Protein AF-A0A813MDG7-F1 (afdb_monomer_lite)

Radius of gyration: 60.5 Å; chains: 1; bounding box: 167×74×156 Å

InterPro domains:
  IPR000237 GRIP domain [PF01465] (583-625)
  IPR000237 GRIP domain [PS50913] (578-628)
  IPR000237 GRIP domain [SM00755] (581-628)
  IPR051952 Golgi-associated and autophagy-related protein [PTHR23157] (506-629)

Foldseek 3Di:
DVVVVVVVVVVVVVVVVVVVVVVVVVVVVVVVVVVVVVVVVVVVPPDDDDDDDDDDDDDDDDDDDDDDDPCCDVVVVVVVVVVVVVVVVVVVVVVVVVVVVVVVVVVVVVVVVVVVVVVVVVVVVVVVVVVVVVVVVVVVVVVVVVVVVVVVVVVVVVVVVVVVVVVVVVVVVVPDDDPVPVVVVVVVVVVVVVVVVVVVVVVVVVVVVVVVVVVVVVVVVVVVVVVVVVVVVVVVVVVVVVVVVVVVVVVVVVVVVVVVVVVVVVVVVVVVVVVCCVVCVVCVVPPPPDPDDDPDDDPPPPDPDPPPDDDDEYDYDDEDEEDYYDDDDEDYDEDDPCVPVCVVVVVVCVVVVVVVVVVVVVVVVVVVVVVVVVVVVVVVVVVVVVVVVVVVVVVVVVVVVVVVVVVVVVVVVVVVVVVVVVVVVVVVVVVVVVVVVVVVVVVVVVVVVVVVVVVVVVVVVVVVVVVVVVVVVVVVVVVVVVVVVVVVVVVVVDDDDDDDDDDDDDDDDPVVVVVVVVVVVVVVVVVVVVVVVVVVVVVVVVVVVVVVVVVVVVVVVVVVVVVVVVVVLVVVLVVVLVPDPPVLVVVLVVLVVCLVPDDDLVSNVVSVVVNCVSSVPDPVVVVVVVVVSVVVVVVVD

Organism: NCBI:txid104777

Structure (mmCIF, N/CA/C/O backbone):
data_AF-A0A813MDG7-F1
#
_entry.id   AF-A0A813MDG7-F1
#
loop_
_atom_site.group_PDB
_atom_site.id
_atom_site.type_symbol
_atom_site.label_atom_id
_atom_site.label_alt_id
_atom_site.label_comp_id
_atom_site.label_asym_id
_atom_site.label_entity_id
_atom_site.label_seq_id
_atom_site.pdbx_PDB_ins_code
_atom_site.Cartn_x
_atom_site.Cartn_y
_atom_site.Cartn_z
_atom_site.occupancy
_atom_site.B_iso_or_equiv
_atom_site.auth_seq_id
_atom_site.auth_comp_id
_atom_site.auth_asym_id
_atom_site.auth_atom_id
_atom_site.pdbx_PDB_model_num
ATOM 1 N N . MET A 1 1 ? 10.645 -25.918 -12.087 1.00 56.16 1 MET A N 1
ATOM 2 C CA . MET A 1 1 ? 9.953 -26.017 -13.392 1.00 56.16 1 MET A CA 1
ATOM 3 C C . MET A 1 1 ? 9.700 -24.588 -13.868 1.00 56.16 1 MET A C 1
ATOM 5 O O . MET A 1 1 ? 10.578 -23.797 -13.556 1.00 56.16 1 MET A O 1
ATOM 9 N N . LEU A 1 2 ? 8.608 -24.223 -14.553 1.00 61.00 2 LEU A N 1
ATOM 10 C CA . LEU A 1 2 ? 8.325 -22.909 -15.190 1.00 61.00 2 LEU A CA 1
ATOM 11 C C . LEU A 1 2 ? 9.489 -21.892 -15.322 1.00 61.00 2 LEU A C 1
ATOM 13 O O . LEU A 1 2 ? 10.025 -21.747 -16.413 1.00 61.00 2 LEU A O 1
ATOM 17 N N . GLN A 1 3 ? 9.929 -21.210 -14.254 1.00 65.75 3 GLN A N 1
ATOM 18 C CA . GLN A 1 3 ? 11.084 -20.287 -14.302 1.00 65.75 3 GLN A CA 1
ATOM 19 C C . GLN A 1 3 ? 12.400 -20.929 -14.795 1.00 65.75 3 GLN A C 1
ATOM 21 O O . GLN A 1 3 ? 13.185 -20.278 -15.480 1.00 65.75 3 GLN A O 1
ATOM 26 N N . GLN A 1 4 ? 12.654 -22.200 -14.473 1.00 71.19 4 GLN A N 1
ATOM 27 C CA . GLN A 1 4 ? 13.815 -22.957 -14.959 1.00 71.19 4 GLN A CA 1
ATOM 28 C C . GLN A 1 4 ? 13.663 -23.326 -16.440 1.00 71.19 4 GLN A C 1
ATOM 30 O O . GLN A 1 4 ? 14.638 -23.254 -17.181 1.00 71.19 4 GLN A O 1
ATOM 35 N N . ASP A 1 5 ? 12.447 -23.655 -16.882 1.00 80.69 5 ASP A N 1
ATOM 36 C CA . ASP A 1 5 ? 12.140 -23.983 -18.281 1.00 80.69 5 ASP A CA 1
ATOM 37 C C . ASP A 1 5 ? 12.231 -22.729 -19.173 1.00 80.69 5 ASP A C 1
ATOM 39 O O . ASP A 1 5 ? 12.686 -22.783 -20.319 1.00 80.69 5 ASP A O 1
ATOM 43 N N . GLU A 1 6 ? 11.878 -21.565 -18.621 1.00 86.44 6 GLU A N 1
ATOM 44 C CA . GLU A 1 6 ? 12.067 -20.266 -19.263 1.00 86.44 6 GLU A CA 1
ATOM 45 C C . GLU A 1 6 ? 13.553 -19.868 -19.330 1.00 86.44 6 GLU A C 1
ATOM 47 O O . GLU A 1 6 ? 14.024 -19.398 -20.368 1.00 86.44 6 GLU A O 1
ATOM 52 N N . GLN A 1 7 ? 14.329 -20.100 -18.264 1.00 80.00 7 GLN A N 1
ATOM 53 C CA . GLN A 1 7 ? 15.786 -19.915 -18.285 1.00 80.00 7 GLN A CA 1
ATOM 54 C C . GLN A 1 7 ? 16.467 -20.856 -19.292 1.00 80.00 7 GLN A C 1
ATOM 56 O O . GLN A 1 7 ? 17.334 -20.404 -20.041 1.00 80.00 7 GLN A O 1
ATOM 61 N N . LEU A 1 8 ? 16.038 -22.120 -19.377 1.00 87.06 8 LEU A N 1
ATOM 62 C CA . LEU A 1 8 ? 16.502 -23.085 -20.378 1.00 87.06 8 LEU A CA 1
ATOM 63 C C . LEU A 1 8 ? 16.211 -22.606 -21.802 1.00 87.06 8 LEU A C 1
ATOM 65 O O . LEU A 1 8 ? 17.136 -22.556 -22.606 1.00 87.06 8 LEU A O 1
ATOM 69 N N . ASN A 1 9 ? 14.988 -22.157 -22.102 1.00 87.75 9 ASN A N 1
ATOM 70 C CA . ASN A 1 9 ? 14.655 -21.578 -23.411 1.00 87.75 9 ASN A CA 1
ATOM 71 C C . ASN A 1 9 ? 15.500 -20.334 -23.736 1.00 87.75 9 ASN A C 1
ATOM 73 O O . ASN A 1 9 ? 16.034 -20.206 -24.840 1.00 87.75 9 ASN A O 1
ATOM 77 N N . ARG A 1 10 ? 15.679 -19.422 -22.770 1.00 84.81 10 ARG A N 1
ATOM 78 C CA . ARG A 1 10 ? 16.523 -18.222 -22.930 1.00 84.81 10 ARG A CA 1
ATOM 79 C C . ARG A 1 10 ? 17.994 -18.583 -23.195 1.00 84.81 10 ARG A C 1
ATOM 81 O O . ARG A 1 10 ? 18.649 -17.899 -23.980 1.00 84.81 10 ARG A O 1
ATOM 88 N N . LEU A 1 11 ? 18.518 -19.646 -22.578 1.00 90.94 11 LEU A N 1
ATOM 89 C CA . LEU A 1 11 ? 19.872 -20.158 -22.827 1.00 90.94 11 LEU A CA 1
ATOM 90 C C . LEU A 1 11 ? 19.975 -20.892 -24.172 1.00 90.94 11 LEU A C 1
ATOM 92 O O . LEU A 1 11 ? 20.921 -20.649 -24.916 1.00 90.94 11 LEU A O 1
ATOM 96 N N . GLN A 1 12 ? 18.993 -21.723 -24.521 1.00 89.44 12 GLN A N 1
ATOM 97 C CA . GLN A 1 12 ? 18.925 -22.461 -25.784 1.00 89.44 12 GLN A CA 1
ATOM 98 C C . GLN A 1 12 ? 18.863 -21.519 -26.994 1.00 89.44 12 GLN A C 1
ATOM 100 O O . GLN A 1 12 ? 19.581 -21.734 -27.970 1.00 89.44 12 GLN A O 1
ATOM 105 N N . ASN A 1 13 ? 18.078 -20.439 -26.910 1.00 88.88 13 ASN A N 1
ATOM 106 C CA . ASN A 1 13 ? 18.028 -19.407 -27.946 1.00 88.88 13 ASN A CA 1
ATOM 107 C C . ASN A 1 13 ? 19.378 -18.687 -28.084 1.00 88.88 13 ASN A C 1
ATOM 109 O O . ASN A 1 13 ? 19.933 -18.662 -29.178 1.00 88.88 13 ASN A O 1
ATOM 113 N N . LYS A 1 14 ? 19.998 -18.246 -26.978 1.00 89.88 14 LYS A N 1
ATOM 114 C CA . LYS A 1 14 ? 21.364 -17.684 -27.015 1.00 89.88 14 LYS A CA 1
ATOM 115 C C . LYS A 1 14 ? 22.383 -18.649 -27.635 1.00 89.88 14 LYS A C 1
ATOM 117 O O . LYS A 1 14 ? 23.237 -18.220 -28.406 1.00 89.88 14 LYS A O 1
ATOM 122 N N . PHE A 1 15 ? 22.299 -19.946 -27.335 1.00 88.12 15 PHE A N 1
ATOM 123 C CA . PHE A 1 15 ? 23.204 -20.953 -27.897 1.00 88.12 15 PHE A CA 1
ATOM 124 C C . PHE A 1 15 ? 22.970 -21.167 -29.400 1.00 88.12 15 PHE A C 1
ATOM 126 O O . PHE A 1 15 ? 23.928 -21.301 -30.164 1.00 88.12 15 PHE A O 1
ATOM 133 N N . ARG A 1 16 ? 21.706 -21.144 -29.846 1.00 91.12 16 ARG A N 1
ATOM 134 C CA . ARG A 1 16 ? 21.314 -21.153 -31.264 1.00 91.12 16 ARG A CA 1
ATOM 135 C C . ARG A 1 16 ? 21.863 -19.930 -32.000 1.00 91.12 16 ARG A C 1
ATOM 137 O O . ARG A 1 16 ? 22.450 -20.103 -33.066 1.00 91.12 16 ARG A O 1
ATOM 144 N N . ASP A 1 17 ? 21.742 -18.740 -31.419 1.00 89.44 17 ASP A N 1
ATOM 145 C CA . ASP A 1 17 ? 22.212 -17.484 -32.015 1.00 89.44 17 ASP A CA 1
ATOM 146 C C . ASP A 1 17 ? 23.744 -17.450 -32.120 1.00 89.44 17 ASP A C 1
ATOM 148 O O . ASP A 1 17 ? 24.284 -17.170 -33.191 1.00 89.44 17 ASP A O 1
ATOM 152 N N . VAL A 1 18 ? 24.460 -17.852 -31.061 1.00 91.50 18 VAL A N 1
ATOM 153 C CA . VAL A 1 18 ? 25.928 -18.018 -31.077 1.00 91.50 18 VAL A CA 1
ATOM 154 C C . VAL A 1 18 ? 26.361 -19.062 -32.113 1.00 91.50 18 VAL A C 1
ATOM 156 O O . VAL A 1 18 ? 27.313 -18.834 -32.858 1.00 91.50 18 VAL A O 1
ATOM 159 N N . THR A 1 19 ? 25.639 -20.180 -32.232 1.00 92.38 19 THR A N 1
ATOM 160 C CA . THR A 1 19 ? 25.910 -21.206 -33.257 1.00 92.38 19 THR A CA 1
ATOM 161 C C . THR A 1 19 ? 25.669 -20.672 -34.673 1.00 92.38 19 THR A C 1
ATOM 163 O O . THR A 1 19 ? 26.389 -21.040 -35.604 1.00 92.38 19 THR A O 1
ATOM 166 N N . HIS A 1 20 ? 24.677 -19.797 -34.860 1.00 87.31 20 HIS A N 1
ATOM 167 C CA . HIS A 1 20 ? 24.400 -19.161 -36.145 1.00 87.31 20 HIS A CA 1
ATOM 168 C C . HIS A 1 20 ? 25.493 -18.144 -36.504 1.00 87.31 20 HIS A C 1
ATOM 170 O O . HIS A 1 20 ? 26.053 -18.221 -37.595 1.00 87.31 20 HIS A O 1
ATOM 176 N N . ALA A 1 21 ? 25.889 -17.285 -35.559 1.00 89.00 21 ALA A N 1
ATOM 177 C CA . ALA A 1 21 ? 27.006 -16.354 -35.718 1.00 89.00 21 ALA A CA 1
ATOM 178 C C . ALA A 1 21 ? 28.326 -17.079 -36.040 1.00 89.00 21 ALA A C 1
ATOM 180 O O . ALA A 1 21 ? 29.038 -16.678 -36.958 1.00 89.00 21 ALA A O 1
ATOM 181 N N . TYR A 1 22 ? 28.621 -18.194 -35.361 1.00 91.31 22 TYR A N 1
ATOM 182 C CA . TYR A 1 22 ? 29.812 -19.004 -35.635 1.00 91.31 22 TYR A CA 1
ATOM 183 C C . TYR A 1 22 ? 29.782 -19.645 -37.034 1.00 91.31 22 TYR A C 1
ATOM 185 O O . TYR A 1 22 ? 30.805 -19.694 -37.714 1.00 91.31 22 TYR A O 1
ATOM 193 N N . LYS A 1 23 ? 28.609 -20.091 -37.512 1.00 88.00 23 LYS A N 1
ATOM 194 C CA . LYS A 1 23 ? 28.440 -20.576 -38.895 1.00 88.00 23 LYS A CA 1
ATOM 195 C C . LYS A 1 23 ? 28.629 -19.461 -39.926 1.00 88.00 23 LYS A C 1
ATOM 197 O O . LYS A 1 23 ? 29.292 -19.700 -40.934 1.00 88.00 23 LYS A O 1
ATOM 202 N N . SER A 1 24 ? 28.107 -18.261 -39.673 1.00 80.12 24 SER A N 1
ATOM 203 C CA . SER A 1 24 ? 28.325 -17.095 -40.539 1.00 80.12 24 SER A CA 1
ATOM 204 C C . SER A 1 24 ? 29.804 -16.715 -40.607 1.00 80.12 24 SER A C 1
ATOM 206 O O . SER A 1 24 ? 30.347 -16.634 -41.705 1.00 80.12 24 SER A O 1
ATOM 208 N N . LEU A 1 25 ? 30.485 -16.611 -39.461 1.00 88.50 25 LEU A N 1
ATOM 209 C CA . LEU A 1 25 ? 31.919 -16.313 -39.380 1.00 88.50 25 LEU A CA 1
ATOM 210 C C . LEU A 1 25 ? 32.784 -17.394 -40.056 1.00 88.50 25 LEU A C 1
ATOM 212 O O . LEU A 1 25 ? 33.780 -17.086 -40.705 1.00 88.50 25 LEU A O 1
ATOM 216 N N . LEU A 1 26 ? 32.399 -18.672 -39.959 1.00 88.44 26 LEU A N 1
ATOM 217 C CA . LEU A 1 26 ? 33.082 -19.765 -40.659 1.00 88.44 26 LEU A CA 1
ATOM 218 C C . LEU A 1 26 ? 32.889 -19.694 -42.183 1.00 88.44 26 LEU A C 1
ATOM 220 O O . LEU A 1 26 ? 33.804 -20.035 -42.933 1.00 88.44 26 LEU A O 1
ATOM 224 N N . ASN A 1 27 ? 31.720 -19.255 -42.652 1.00 83.38 27 ASN A N 1
ATOM 225 C CA . ASN A 1 27 ? 31.464 -19.041 -44.076 1.00 83.38 27 ASN A CA 1
ATOM 226 C C . ASN A 1 27 ? 32.198 -17.795 -44.596 1.00 83.38 27 ASN A C 1
ATOM 228 O O . ASN A 1 27 ? 32.790 -17.855 -45.668 1.00 83.38 27 ASN A O 1
ATOM 232 N N . GLU A 1 28 ? 32.251 -16.716 -43.816 1.00 87.50 28 GLU A N 1
ATOM 233 C CA . GLU A 1 28 ? 33.063 -15.529 -44.102 1.00 87.50 28 GLU A CA 1
ATOM 234 C C . GLU A 1 28 ? 34.556 -15.883 -44.186 1.00 87.50 28 GLU A C 1
ATOM 236 O O . GLU A 1 28 ? 35.204 -15.568 -45.182 1.00 87.50 28 GLU A O 1
ATOM 241 N N . LYS A 1 29 ? 35.085 -16.650 -43.220 1.00 90.75 29 LYS A N 1
ATOM 242 C CA . LYS A 1 29 ? 36.464 -17.169 -43.249 1.00 90.75 29 LYS A CA 1
ATOM 243 C C . LYS A 1 29 ? 36.754 -17.984 -44.512 1.00 90.75 29 LYS A C 1
ATOM 245 O O . LYS A 1 29 ? 37.800 -17.788 -45.120 1.00 90.75 29 LYS A O 1
ATOM 250 N N . LYS A 1 30 ? 35.835 -18.857 -44.945 1.00 83.25 30 LYS A N 1
ATOM 251 C CA . LYS A 1 30 ? 35.973 -19.609 -46.209 1.00 83.25 30 LYS A CA 1
ATOM 252 C C . LYS A 1 30 ? 35.975 -18.692 -47.433 1.00 83.25 30 LYS A C 1
ATOM 254 O O . LYS A 1 30 ? 36.788 -18.892 -48.329 1.00 83.25 30 LYS A O 1
ATOM 259 N N . SER A 1 31 ? 35.109 -17.679 -47.468 1.00 78.00 31 SER A N 1
ATOM 260 C CA . SER A 1 31 ? 35.086 -16.680 -48.543 1.00 78.00 31 SER A CA 1
ATOM 261 C C . SER A 1 31 ? 36.395 -15.887 -48.601 1.00 78.00 31 SER A C 1
ATOM 263 O O . SER A 1 31 ? 36.959 -15.713 -49.678 1.00 78.00 31 SER A O 1
ATOM 265 N N . LEU A 1 32 ? 36.932 -15.482 -47.446 1.00 79.56 32 LEU A N 1
ATOM 266 C CA . LEU A 1 32 ? 38.234 -14.821 -47.338 1.00 79.56 32 LEU A CA 1
ATOM 267 C C . LEU A 1 32 ? 39.391 -15.747 -47.748 1.00 79.56 32 LEU A C 1
ATOM 269 O O . LEU A 1 32 ? 40.281 -15.305 -48.464 1.00 79.56 32 LEU A O 1
ATOM 273 N N . GLU A 1 33 ? 39.368 -17.034 -47.391 1.00 82.31 33 GLU A N 1
ATOM 274 C CA . GLU A 1 33 ? 40.357 -18.020 -47.861 1.00 82.31 33 GLU A CA 1
ATOM 275 C C . GLU A 1 33 ? 40.319 -18.225 -49.385 1.00 82.31 33 GLU A C 1
ATOM 277 O O . GLU A 1 33 ? 41.369 -18.410 -50.001 1.00 82.31 33 GLU A O 1
ATOM 282 N N . ILE A 1 34 ? 39.137 -18.171 -50.008 1.00 78.19 34 ILE A N 1
ATOM 283 C CA . ILE A 1 34 ? 38.987 -18.210 -51.472 1.00 78.19 34 ILE A CA 1
ATOM 284 C C . ILE A 1 34 ? 39.552 -16.926 -52.100 1.00 78.19 34 ILE A C 1
ATOM 286 O O . ILE A 1 34 ? 40.309 -17.004 -53.069 1.00 78.19 34 ILE A O 1
ATOM 290 N N . ILE A 1 35 ? 39.256 -15.757 -51.520 1.00 76.81 35 ILE A N 1
ATOM 291 C CA . ILE A 1 35 ? 39.797 -14.466 -51.969 1.00 76.81 35 ILE A CA 1
ATOM 292 C C . ILE A 1 35 ? 41.329 -14.457 -51.869 1.00 76.81 35 ILE A C 1
ATOM 294 O O . ILE A 1 35 ? 41.984 -14.139 -52.860 1.00 76.81 35 ILE A O 1
ATOM 298 N N . VAL A 1 36 ? 41.907 -14.871 -50.736 1.00 79.19 36 VAL A N 1
ATOM 299 C CA . VAL A 1 36 ? 43.366 -14.962 -50.541 1.00 79.19 36 VAL A CA 1
ATOM 300 C C . VAL A 1 36 ? 43.996 -15.914 -51.558 1.00 79.19 36 VAL A C 1
ATOM 302 O O . VAL A 1 36 ? 44.917 -15.505 -52.258 1.00 79.19 36 VAL A O 1
ATOM 305 N N . LYS A 1 37 ? 43.445 -17.119 -51.760 1.00 78.06 37 LYS A N 1
ATOM 306 C CA . LYS A 1 37 ? 43.935 -18.043 -52.802 1.00 78.06 37 LYS A CA 1
ATOM 307 C C . LYS A 1 37 ? 43.896 -17.424 -54.203 1.00 78.06 37 LYS A C 1
ATOM 309 O O . LYS A 1 37 ? 44.848 -17.594 -54.957 1.00 78.06 37 LYS A O 1
ATOM 314 N N . SER A 1 38 ? 42.850 -16.659 -54.531 1.00 71.31 38 SER A N 1
ATOM 315 C CA . SER A 1 38 ? 42.740 -15.948 -55.818 1.00 71.31 38 SER A CA 1
ATOM 316 C C . SER A 1 38 ? 43.715 -14.766 -55.977 1.00 71.31 38 SER A C 1
ATOM 318 O O . SER A 1 38 ? 43.957 -14.307 -57.098 1.00 71.31 38 SER A O 1
ATOM 320 N N . LEU A 1 39 ? 44.264 -14.259 -54.867 1.00 68.81 39 LEU A N 1
ATOM 321 C CA . LEU A 1 39 ? 45.291 -13.216 -54.829 1.00 68.81 39 LEU A CA 1
ATOM 322 C C . LEU A 1 39 ? 46.703 -13.818 -54.868 1.00 68.81 39 LEU A C 1
ATOM 324 O O . LEU A 1 39 ? 47.554 -13.289 -55.578 1.00 68.81 39 LEU A O 1
ATOM 328 N N . ASP A 1 40 ? 46.938 -14.961 -54.221 1.00 65.06 40 ASP A N 1
ATOM 329 C CA . ASP A 1 40 ? 48.204 -15.699 -54.326 1.00 65.06 40 ASP A CA 1
ATOM 330 C C . ASP A 1 40 ? 48.433 -16.260 -55.741 1.00 65.06 40 ASP A C 1
ATOM 332 O O . ASP A 1 40 ? 49.553 -16.238 -56.251 1.00 65.06 40 ASP A O 1
ATOM 336 N N . THR A 1 41 ? 47.372 -16.638 -56.465 1.00 55.94 41 THR A N 1
ATOM 337 C CA . THR A 1 41 ? 47.474 -16.934 -57.909 1.00 55.94 41 THR A CA 1
ATOM 338 C C . THR A 1 41 ? 47.784 -15.703 -58.776 1.00 55.94 41 THR A C 1
ATOM 340 O O . THR A 1 41 ? 48.139 -15.860 -59.941 1.00 55.94 41 THR A O 1
ATOM 343 N N . LYS A 1 42 ? 47.674 -14.477 -58.239 1.00 54.25 42 LYS A N 1
ATOM 344 C CA . LYS A 1 42 ? 48.016 -13.215 -58.931 1.00 54.25 42 LYS A CA 1
ATOM 345 C C . LYS A 1 42 ? 49.372 -12.632 -58.510 1.00 54.25 42 LYS A C 1
ATOM 347 O O . LYS A 1 42 ? 49.916 -11.790 -59.224 1.00 54.25 42 LYS A O 1
ATOM 352 N N . SER A 1 43 ? 49.939 -13.055 -57.379 1.00 43.00 43 SER A N 1
ATOM 353 C CA . SER A 1 43 ? 51.211 -12.522 -56.870 1.00 43.00 43 SER A CA 1
ATOM 354 C C . SER A 1 43 ? 52.443 -13.100 -57.584 1.00 43.00 43 SER A C 1
ATOM 356 O O . SER A 1 43 ? 53.458 -12.414 -57.699 1.00 43.00 43 SER A O 1
ATOM 358 N N . ASN A 1 44 ? 52.344 -14.314 -58.139 1.00 44.28 44 ASN A N 1
ATOM 359 C CA . ASN A 1 44 ? 53.460 -15.018 -58.791 1.00 44.28 44 ASN A CA 1
ATOM 360 C C . ASN A 1 44 ? 53.673 -14.701 -60.288 1.00 44.28 44 ASN A C 1
ATOM 362 O O . ASN A 1 44 ? 54.623 -15.207 -60.879 1.00 44.28 44 ASN A O 1
ATOM 366 N N . THR A 1 45 ? 52.840 -13.865 -60.918 1.00 45.97 45 THR A N 1
ATOM 367 C CA . THR A 1 45 ? 52.892 -13.588 -62.374 1.00 45.97 45 THR A CA 1
ATOM 368 C C . THR A 1 45 ? 53.306 -12.156 -62.744 1.00 45.97 45 THR A C 1
ATOM 370 O O . THR A 1 45 ? 53.242 -11.781 -63.911 1.00 45.97 45 THR A O 1
ATOM 373 N N . SER A 1 46 ? 53.759 -11.341 -61.782 1.00 40.97 46 SER A N 1
ATOM 374 C CA . SER A 1 46 ? 53.945 -9.885 -61.959 1.00 40.97 46 SER A CA 1
ATOM 375 C C . SER A 1 46 ? 55.347 -9.334 -61.617 1.00 40.97 46 SER A C 1
ATOM 377 O O . SER A 1 46 ? 55.478 -8.176 -61.220 1.00 40.97 46 SER A O 1
ATOM 379 N N . LYS A 1 47 ? 56.426 -10.119 -61.798 1.00 38.72 47 LYS A N 1
ATOM 380 C CA . LYS A 1 47 ? 57.818 -9.642 -61.604 1.00 38.72 47 LYS A CA 1
ATOM 381 C C . LYS A 1 47 ? 58.855 -10.213 -62.590 1.00 38.72 47 LYS A C 1
ATOM 383 O O . LYS A 1 47 ? 59.631 -11.078 -62.194 1.00 38.72 47 LYS A O 1
ATOM 388 N N . LEU A 1 48 ? 58.980 -9.651 -63.805 1.00 35.88 48 LEU A N 1
ATOM 389 C CA . LEU A 1 48 ? 60.300 -9.582 -64.473 1.00 35.88 48 LEU A CA 1
ATOM 390 C C . LEU A 1 48 ? 60.455 -8.512 -65.583 1.00 35.88 48 LEU A C 1
ATOM 392 O O . LEU A 1 48 ? 60.342 -8.795 -66.771 1.00 35.88 48 LEU A O 1
ATOM 396 N N . SER A 1 49 ? 60.876 -7.307 -65.197 1.00 31.25 49 SER A N 1
ATOM 397 C CA . SER A 1 49 ? 61.752 -6.430 -66.000 1.00 31.25 49 SER A CA 1
ATOM 398 C C . SER A 1 49 ? 62.403 -5.410 -65.050 1.00 31.25 49 SER A C 1
ATOM 400 O O . SER A 1 49 ? 61.706 -4.907 -64.176 1.00 31.25 49 SER A O 1
ATOM 402 N N . SER A 1 50 ? 63.692 -5.064 -65.118 1.00 32.06 50 SER A N 1
ATOM 403 C CA . SER A 1 50 ? 64.730 -5.388 -66.111 1.00 32.06 50 SER A CA 1
ATOM 404 C C . SER A 1 50 ? 66.144 -5.361 -65.496 1.00 32.06 50 SER A C 1
ATOM 406 O O . SER A 1 50 ? 66.356 -4.571 -64.589 1.00 32.06 50 SER A O 1
ATOM 408 N N . LYS A 1 51 ? 67.086 -6.138 -66.074 1.00 36.31 51 LYS A N 1
ATOM 409 C CA . LYS A 1 51 ? 68.552 -5.890 -66.236 1.00 36.31 51 LYS A CA 1
ATOM 410 C C . LYS A 1 51 ? 69.365 -5.279 -65.063 1.00 36.31 51 LYS A C 1
ATOM 412 O O . LYS A 1 51 ? 69.062 -4.187 -64.617 1.00 36.31 51 LYS A O 1
ATOM 417 N N . THR A 1 52 ? 70.530 -5.788 -64.633 1.00 32.50 52 THR A N 1
ATOM 418 C CA . THR A 1 52 ? 71.373 -6.994 -64.908 1.00 32.50 52 THR A CA 1
ATOM 419 C C . THR A 1 52 ? 72.521 -6.977 -63.861 1.00 32.50 52 THR A C 1
ATOM 421 O O . THR A 1 52 ? 72.738 -5.930 -63.265 1.00 32.50 52 THR A O 1
ATOM 424 N N . SER A 1 53 ? 73.351 -7.990 -63.574 1.00 33.22 53 SER A N 1
ATOM 425 C CA . SER A 1 53 ? 73.558 -9.382 -64.047 1.00 33.22 53 SER A CA 1
ATOM 426 C C . SER A 1 53 ? 74.033 -10.224 -62.816 1.00 33.22 53 SER A C 1
ATOM 428 O O . SER A 1 53 ? 73.516 -9.951 -61.740 1.00 33.22 53 SER A O 1
ATOM 430 N N . GLY A 1 54 ? 74.937 -11.222 -62.794 1.00 29.08 54 GLY A N 1
ATOM 431 C CA . GLY A 1 54 ? 75.801 -11.880 -63.793 1.00 29.08 54 GLY A CA 1
ATOM 432 C C . GLY A 1 54 ? 76.947 -12.677 -63.132 1.00 29.08 54 GLY A C 1
ATOM 433 O O . GLY A 1 54 ? 77.362 -12.319 -62.039 1.00 29.08 54 GLY A O 1
ATOM 434 N N . LEU A 1 55 ? 77.474 -13.699 -63.833 1.00 32.44 55 LEU A N 1
ATOM 435 C CA . LEU A 1 55 ? 78.538 -14.652 -63.418 1.00 32.44 55 LEU A CA 1
ATOM 436 C C . LEU A 1 55 ? 78.214 -15.532 -62.173 1.00 32.44 55 LEU A C 1
ATOM 438 O O . LEU A 1 55 ? 77.713 -15.042 -61.174 1.00 32.44 55 LEU A O 1
ATOM 442 N N . THR A 1 56 ? 78.481 -16.850 -62.123 1.00 31.73 56 THR A N 1
ATOM 443 C CA . THR A 1 56 ? 78.931 -17.823 -63.152 1.00 31.73 56 THR A CA 1
ATOM 444 C C . THR A 1 56 ? 78.626 -19.273 -62.725 1.00 31.73 56 THR A C 1
ATOM 446 O O . THR A 1 56 ? 78.858 -19.621 -61.571 1.00 31.73 56 THR A O 1
ATOM 449 N N . SER A 1 57 ? 78.311 -20.151 -63.696 1.00 34.22 57 SER A N 1
ATOM 450 C CA . SER A 1 57 ? 78.250 -21.635 -63.587 1.00 34.22 57 SER A CA 1
ATOM 451 C C . SER A 1 57 ? 77.113 -22.223 -62.707 1.00 34.22 57 SER A C 1
ATOM 453 O O . SER A 1 57 ? 76.588 -21.530 -61.849 1.00 34.22 57 SER A O 1
ATOM 455 N N . ARG A 1 58 ? 76.639 -23.473 -62.888 1.00 31.83 58 ARG A N 1
ATOM 456 C CA . ARG A 1 58 ? 77.087 -24.596 -63.747 1.00 31.83 58 ARG A CA 1
ATOM 457 C C . ARG A 1 58 ? 75.885 -25.449 -64.241 1.00 31.83 58 ARG A C 1
ATOM 459 O O . ARG A 1 58 ? 74.881 -25.545 -63.552 1.00 31.83 58 ARG A O 1
ATOM 466 N N . SER A 1 59 ? 76.036 -26.053 -65.426 1.00 37.84 59 SER A N 1
ATOM 467 C CA . SER A 1 59 ? 75.188 -27.047 -66.147 1.00 37.84 59 SER A CA 1
ATOM 468 C C . SER A 1 59 ? 74.451 -28.111 -65.287 1.00 37.84 59 SER A C 1
ATOM 470 O O . SER A 1 59 ? 74.975 -28.462 -64.235 1.00 37.84 59 SER A O 1
ATOM 472 N N . VAL A 1 60 ? 73.331 -28.746 -65.706 1.00 34.72 60 VAL A N 1
ATOM 473 C CA . VAL A 1 60 ? 73.207 -29.700 -66.854 1.00 34.72 60 VAL A CA 1
ATOM 474 C C . VAL A 1 60 ? 71.735 -29.963 -67.327 1.00 34.72 60 VAL A C 1
ATOM 476 O O . VAL A 1 60 ? 70.885 -30.274 -66.508 1.00 34.72 60 VAL A O 1
ATOM 479 N N . SER A 1 61 ? 71.516 -29.898 -68.658 1.00 36.62 61 SER A N 1
ATOM 480 C CA . SER A 1 61 ? 70.580 -30.612 -69.590 1.00 36.62 61 SER A CA 1
ATOM 481 C C . SER A 1 61 ? 69.047 -30.832 -69.402 1.00 36.62 61 SER A C 1
ATOM 483 O O . SER A 1 61 ? 68.597 -31.332 -68.380 1.00 36.62 61 SER A O 1
ATOM 485 N N . ASN A 1 62 ? 68.358 -30.731 -70.558 1.00 31.70 62 ASN A N 1
ATOM 486 C CA . ASN A 1 62 ? 67.211 -31.520 -71.088 1.00 31.70 62 ASN A CA 1
ATOM 487 C C . ASN A 1 62 ? 65.737 -31.241 -70.690 1.00 31.70 62 ASN A C 1
ATOM 489 O O . ASN A 1 62 ? 65.222 -31.738 -69.696 1.00 31.70 62 ASN A O 1
ATOM 493 N N . SER A 1 63 ? 65.061 -30.502 -71.585 1.00 34.34 63 SER A N 1
ATOM 494 C CA . SER A 1 63 ? 63.885 -30.914 -72.398 1.00 34.34 63 SER A CA 1
ATOM 495 C C . SER A 1 63 ? 62.926 -32.017 -71.900 1.00 34.34 63 SER A C 1
ATOM 497 O O . SER A 1 63 ? 63.316 -33.176 -71.804 1.00 34.34 63 SER A O 1
ATOM 499 N N . ASP A 1 64 ? 61.645 -31.668 -71.719 1.00 31.38 64 ASP A N 1
ATOM 500 C CA . ASP A 1 64 ? 60.531 -31.950 -72.665 1.00 31.38 64 ASP A CA 1
ATOM 501 C C . ASP A 1 64 ? 59.244 -31.282 -72.120 1.00 31.38 64 ASP A C 1
ATOM 503 O O . ASP A 1 64 ? 58.879 -31.455 -70.962 1.00 31.38 64 ASP A O 1
ATOM 507 N N . ILE A 1 65 ? 58.683 -30.272 -72.794 1.00 37.44 65 ILE A N 1
ATOM 508 C CA . ILE A 1 65 ? 57.574 -30.379 -73.766 1.00 37.44 65 ILE A CA 1
ATOM 509 C C . ILE A 1 65 ? 56.367 -31.183 -73.245 1.00 37.44 65 ILE A C 1
ATOM 511 O O . ILE A 1 65 ? 56.242 -32.385 -73.462 1.00 37.44 65 ILE A O 1
ATOM 515 N N . SER A 1 66 ? 55.402 -30.458 -72.678 1.00 36.75 66 SER A N 1
ATOM 516 C CA . SER A 1 66 ? 53.977 -30.786 -72.794 1.00 36.75 66 SER A CA 1
ATOM 517 C C . SER A 1 66 ? 53.182 -29.479 -72.817 1.00 36.75 66 SER A C 1
ATOM 519 O O . SER A 1 66 ? 52.998 -28.837 -71.781 1.00 36.75 66 SER A O 1
ATOM 521 N N . GLU A 1 67 ? 52.771 -29.048 -74.007 1.00 40.69 67 GLU A N 1
ATOM 522 C CA . GLU A 1 67 ? 51.969 -27.838 -74.189 1.00 40.69 67 GLU A CA 1
ATOM 523 C C . GLU A 1 67 ? 50.534 -28.072 -73.703 1.00 40.69 67 GLU A C 1
ATOM 525 O O . GLU A 1 67 ? 49.894 -29.067 -74.040 1.00 40.69 67 GLU A O 1
ATOM 530 N N . ALA A 1 68 ? 50.024 -27.131 -72.912 1.00 36.03 68 ALA A N 1
ATOM 531 C CA . ALA A 1 68 ? 48.625 -27.058 -72.511 1.00 36.03 68 ALA A CA 1
ATOM 532 C C . ALA A 1 68 ? 48.165 -25.599 -72.630 1.00 36.03 68 ALA A C 1
ATOM 534 O O . ALA A 1 68 ? 47.906 -24.921 -71.635 1.00 36.03 68 ALA A O 1
ATOM 535 N N . GLU A 1 69 ? 48.126 -25.093 -73.865 1.00 42.19 69 GLU A N 1
ATOM 536 C CA . GLU A 1 69 ? 47.602 -23.761 -74.169 1.00 42.19 69 GLU A CA 1
ATOM 537 C C . GLU A 1 69 ? 46.088 -23.695 -73.912 1.00 42.19 69 GLU A C 1
ATOM 539 O O . GLU A 1 69 ? 45.268 -23.886 -74.808 1.00 42.19 69 GLU A O 1
ATOM 544 N N . THR A 1 70 ? 45.692 -23.370 -72.683 1.00 42.41 70 THR A N 1
ATOM 545 C CA . THR A 1 70 ? 44.356 -22.823 -72.422 1.00 42.41 70 THR A CA 1
ATOM 546 C C . THR A 1 70 ? 44.411 -21.310 -72.588 1.00 42.41 70 THR A C 1
ATOM 548 O O . THR A 1 70 ? 44.644 -20.570 -71.628 1.00 42.41 70 THR A O 1
ATOM 551 N N . THR A 1 71 ? 44.210 -20.847 -73.821 1.00 46.28 71 THR A N 1
ATOM 552 C CA . THR A 1 71 ? 44.054 -19.430 -74.171 1.00 46.28 71 THR A CA 1
ATOM 553 C C . THR A 1 71 ? 42.722 -18.878 -73.650 1.00 46.28 71 THR A C 1
ATOM 555 O O . THR A 1 71 ? 41.830 -18.537 -74.418 1.00 46.28 71 THR A O 1
ATOM 558 N N . GLU A 1 72 ? 42.589 -18.759 -72.323 1.00 52.16 72 GLU A N 1
ATOM 559 C CA . GLU A 1 72 ? 41.543 -17.942 -71.693 1.00 52.16 72 GLU A CA 1
ATOM 560 C C . GLU A 1 72 ? 41.581 -16.542 -72.314 1.00 52.16 72 GLU A C 1
ATOM 562 O O . GLU A 1 72 ? 42.528 -15.772 -72.076 1.00 52.16 72 GLU A O 1
ATOM 567 N N . THR A 1 73 ? 40.565 -16.211 -73.102 1.00 59.56 73 THR A N 1
ATOM 568 C CA . THR A 1 73 ? 40.566 -15.002 -73.916 1.00 59.56 73 THR A CA 1
ATOM 569 C C . THR A 1 73 ? 40.482 -13.760 -73.030 1.00 59.56 73 THR A C 1
ATOM 571 O O . THR A 1 73 ? 40.095 -13.808 -71.855 1.00 59.56 73 THR A O 1
ATOM 574 N N . HIS A 1 74 ? 40.850 -12.603 -73.581 1.00 58.72 74 HIS A N 1
ATOM 575 C CA . HIS A 1 74 ? 40.621 -11.345 -72.872 1.00 58.72 74 HIS A CA 1
ATOM 576 C C . HIS A 1 74 ? 39.121 -11.090 -72.645 1.00 58.72 74 HIS A C 1
ATOM 578 O O . HIS A 1 74 ? 38.769 -10.485 -71.633 1.00 58.72 74 HIS A O 1
ATOM 584 N N . ASP A 1 75 ? 38.249 -11.625 -73.505 1.00 63.66 75 ASP A N 1
ATOM 585 C CA . ASP A 1 75 ? 36.798 -11.497 -73.388 1.00 63.66 75 ASP A CA 1
ATOM 586 C C . ASP A 1 75 ? 36.238 -12.299 -72.204 1.00 63.66 75 ASP A C 1
ATOM 588 O O . ASP A 1 75 ? 35.458 -11.745 -71.433 1.00 63.66 75 ASP A O 1
ATOM 592 N N . ASP A 1 76 ? 36.710 -13.529 -71.952 1.00 69.94 76 ASP A N 1
ATOM 593 C CA . ASP A 1 76 ? 36.331 -14.320 -70.760 1.00 69.94 76 ASP A CA 1
ATOM 594 C C . ASP A 1 76 ? 36.655 -13.565 -69.455 1.00 69.94 76 ASP A C 1
ATOM 596 O O . ASP A 1 76 ? 35.885 -13.546 -68.486 1.00 69.94 76 ASP A O 1
ATOM 600 N N . LYS A 1 77 ? 37.807 -12.883 -69.442 1.00 76.12 77 LYS A N 1
ATOM 601 C CA . LYS A 1 77 ? 38.295 -12.074 -68.314 1.00 76.12 77 LYS A CA 1
ATOM 602 C C . LYS A 1 77 ? 37.497 -10.782 -68.153 1.00 76.12 77 LYS A C 1
ATOM 604 O O . LYS A 1 77 ? 37.162 -10.419 -67.024 1.00 76.12 77 LYS A O 1
ATOM 609 N N . ILE A 1 78 ? 37.135 -10.121 -69.253 1.00 79.00 78 ILE A N 1
ATOM 610 C CA . ILE A 1 78 ? 36.243 -8.954 -69.254 1.00 79.00 78 ILE A CA 1
ATOM 611 C C . ILE A 1 78 ? 34.842 -9.359 -68.780 1.00 79.00 78 ILE A C 1
ATOM 613 O O . ILE A 1 78 ? 34.299 -8.712 -67.892 1.00 79.00 78 ILE A O 1
ATOM 617 N N . GLN A 1 79 ? 34.281 -10.463 -69.274 1.00 79.69 79 GLN A N 1
ATOM 618 C CA . GLN A 1 79 ? 32.964 -10.970 -68.882 1.00 79.69 79 GLN A CA 1
ATOM 619 C C . GLN A 1 79 ? 32.924 -11.369 -67.396 1.00 79.69 79 GLN A C 1
ATOM 621 O O . GLN A 1 79 ? 31.969 -11.042 -66.684 1.00 79.69 79 GLN A O 1
ATOM 626 N N . THR A 1 80 ? 33.993 -11.990 -66.892 1.00 81.56 80 THR A N 1
ATOM 627 C CA . THR A 1 80 ? 34.166 -12.294 -65.461 1.00 81.56 80 THR A CA 1
ATOM 628 C C . THR A 1 80 ? 34.283 -11.021 -64.614 1.00 81.56 80 THR A C 1
ATOM 630 O O . THR A 1 80 ? 33.711 -10.945 -63.528 1.00 81.56 80 THR A O 1
ATOM 633 N N . LEU A 1 81 ? 34.971 -9.977 -65.085 1.00 77.88 81 LEU A N 1
ATOM 634 C CA . LEU A 1 81 ? 35.021 -8.691 -64.378 1.00 77.88 81 LEU A CA 1
ATOM 635 C C . LEU A 1 81 ? 33.667 -7.965 -64.410 1.00 77.88 81 LEU A C 1
ATOM 637 O O . LEU A 1 81 ? 33.220 -7.485 -63.371 1.00 77.88 81 LEU A O 1
ATOM 641 N N . THR A 1 82 ? 32.975 -7.944 -65.550 1.00 88.69 82 THR A N 1
ATOM 642 C CA . THR A 1 82 ? 31.652 -7.320 -65.705 1.00 88.69 82 THR A CA 1
ATOM 643 C C . THR A 1 82 ? 30.598 -7.993 -64.829 1.00 88.69 82 THR A C 1
ATOM 645 O O . THR A 1 82 ? 29.835 -7.301 -64.159 1.00 88.69 82 THR A O 1
ATOM 648 N N . THR A 1 83 ? 30.580 -9.327 -64.755 1.00 85.69 83 THR A N 1
ATOM 649 C CA . THR A 1 83 ? 29.671 -10.058 -63.852 1.00 85.69 83 THR A CA 1
ATOM 650 C C . THR A 1 83 ? 29.982 -9.794 -62.377 1.00 85.69 83 THR A C 1
ATOM 652 O O . THR A 1 83 ? 29.057 -9.575 -61.597 1.00 85.69 83 THR A O 1
ATOM 655 N N . ASN A 1 84 ? 31.258 -9.709 -61.984 1.00 85.12 84 ASN A N 1
ATOM 656 C CA . ASN A 1 84 ? 31.635 -9.320 -60.620 1.00 85.12 84 ASN A CA 1
ATOM 657 C C . ASN A 1 84 ? 31.270 -7.859 -60.291 1.00 85.12 84 ASN A C 1
ATOM 659 O O . ASN A 1 84 ? 30.795 -7.584 -59.190 1.00 85.12 84 ASN A O 1
ATOM 663 N N . ILE A 1 85 ? 31.425 -6.925 -61.235 1.00 88.38 85 ILE A N 1
ATOM 664 C CA . ILE A 1 85 ? 30.980 -5.530 -61.076 1.00 88.38 85 ILE A CA 1
ATOM 665 C C . ILE A 1 85 ? 29.454 -5.469 -60.936 1.00 88.38 85 ILE A C 1
ATOM 667 O O . ILE A 1 85 ? 28.962 -4.784 -60.041 1.00 88.38 85 ILE A O 1
ATOM 671 N N . GLN A 1 86 ? 28.700 -6.228 -61.739 1.00 90.38 86 GLN A N 1
ATOM 672 C CA . GLN A 1 86 ? 27.243 -6.307 -61.610 1.00 90.38 86 GLN A CA 1
ATOM 673 C C . GLN A 1 86 ? 26.826 -6.878 -60.248 1.00 90.38 86 GLN A C 1
ATOM 675 O O . GLN A 1 86 ? 25.964 -6.307 -59.590 1.00 90.38 86 GLN A O 1
ATOM 680 N N . LEU A 1 87 ? 27.478 -7.940 -59.764 1.00 88.88 87 LEU A N 1
ATOM 681 C CA . LEU A 1 87 ? 27.216 -8.492 -58.430 1.00 88.88 87 LEU A CA 1
ATOM 682 C C . LEU A 1 87 ? 27.550 -7.496 -57.304 1.00 88.88 87 LEU A C 1
ATOM 684 O O . LEU A 1 87 ? 26.828 -7.441 -56.306 1.00 88.88 87 LEU A O 1
ATOM 688 N N . LEU A 1 88 ? 28.592 -6.673 -57.456 1.00 88.19 88 LEU A N 1
ATOM 689 C CA . LEU A 1 88 ? 28.911 -5.591 -56.514 1.00 88.19 88 LEU A CA 1
ATOM 690 C C . LEU A 1 88 ? 27.886 -4.446 -56.564 1.00 88.19 88 LEU A C 1
ATOM 692 O O . LEU A 1 88 ? 27.538 -3.899 -55.519 1.00 88.19 88 LEU A O 1
ATOM 696 N N . LEU A 1 89 ? 27.348 -4.113 -57.740 1.00 89.19 89 LEU A N 1
ATOM 697 C CA . LEU A 1 89 ? 26.256 -3.144 -57.885 1.00 89.19 89 LEU A CA 1
ATOM 698 C C . LEU A 1 89 ? 24.945 -3.673 -57.282 1.00 89.19 89 LEU A C 1
ATOM 700 O O . LEU A 1 89 ? 24.308 -2.967 -56.503 1.00 89.19 89 LEU A O 1
ATOM 704 N N . ASP A 1 90 ? 24.585 -4.928 -57.552 1.00 89.25 90 ASP A N 1
ATOM 705 C CA . ASP A 1 90 ? 23.388 -5.586 -57.018 1.00 89.25 90 ASP A CA 1
ATOM 706 C C . ASP A 1 90 ? 23.448 -5.743 -55.492 1.00 89.25 90 ASP A C 1
ATOM 708 O O . ASP A 1 90 ? 22.448 -5.543 -54.797 1.00 89.25 90 ASP A O 1
ATOM 712 N N . THR A 1 91 ? 24.611 -6.112 -54.942 1.00 87.75 91 THR A N 1
ATOM 713 C CA . THR A 1 91 ? 24.802 -6.210 -53.485 1.00 87.75 91 THR A CA 1
ATOM 714 C C . THR A 1 91 ? 24.837 -4.836 -52.827 1.00 87.75 91 THR A C 1
ATOM 716 O O . THR A 1 91 ? 24.204 -4.672 -51.784 1.00 87.75 91 THR A O 1
ATOM 719 N N . LYS A 1 92 ? 25.459 -3.822 -53.449 1.00 91.06 92 LYS A N 1
ATOM 720 C CA . LYS A 1 92 ? 25.356 -2.427 -52.995 1.00 91.06 92 LYS A CA 1
ATOM 721 C C . LYS A 1 92 ? 23.899 -1.958 -52.969 1.00 91.06 92 LYS A C 1
ATOM 723 O O . LYS A 1 92 ? 23.462 -1.455 -51.940 1.00 91.06 92 LYS A O 1
ATOM 728 N N . ALA A 1 93 ? 23.134 -2.175 -54.039 1.00 90.44 93 ALA A N 1
ATOM 729 C CA . ALA A 1 93 ? 21.724 -1.790 -54.111 1.00 90.44 93 ALA A CA 1
ATOM 730 C C . ALA A 1 93 ? 20.875 -2.488 -53.031 1.00 90.44 93 ALA A C 1
ATOM 732 O O . ALA A 1 93 ? 20.052 -1.845 -52.382 1.00 90.44 93 ALA A O 1
ATOM 733 N N . LYS A 1 94 ? 21.117 -3.780 -52.767 1.00 90.44 94 LYS A N 1
ATOM 734 C CA . LYS A 1 94 ? 20.466 -4.524 -51.671 1.00 90.44 94 LYS A CA 1
ATOM 735 C C . LYS A 1 94 ? 20.840 -3.976 -50.289 1.00 90.44 94 LYS A C 1
ATOM 737 O O . LYS A 1 94 ? 19.957 -3.809 -49.452 1.00 90.44 94 LYS A O 1
ATOM 742 N N . MET A 1 95 ? 22.112 -3.650 -50.049 1.00 89.50 95 MET A N 1
ATOM 743 C CA . MET A 1 95 ? 22.548 -3.014 -48.797 1.00 89.50 95 MET A CA 1
ATOM 744 C C . MET A 1 95 ? 21.956 -1.609 -48.625 1.00 89.50 95 MET A C 1
ATOM 746 O O . MET A 1 95 ? 21.555 -1.248 -47.523 1.00 89.50 95 MET A O 1
ATOM 750 N N . GLU A 1 96 ? 21.844 -0.833 -49.701 1.00 91.62 96 GLU A N 1
ATOM 751 C CA . GLU A 1 96 ? 21.285 0.520 -49.679 1.00 91.62 96 GLU A CA 1
ATOM 752 C C . GLU A 1 96 ? 19.762 0.511 -49.446 1.00 91.62 96 GLU A C 1
ATOM 754 O O . GLU A 1 96 ? 19.260 1.304 -48.648 1.00 91.62 96 GLU A O 1
ATOM 759 N N . LEU A 1 97 ? 19.034 -0.449 -50.032 1.00 92.19 97 LEU A N 1
ATOM 760 C CA . LEU A 1 97 ? 17.621 -0.705 -49.721 1.00 92.19 97 LEU A CA 1
ATOM 761 C C . LEU A 1 97 ? 17.420 -1.159 -48.267 1.00 92.19 97 LEU A C 1
ATOM 763 O O . LEU A 1 97 ? 16.533 -0.635 -47.589 1.00 92.19 97 LEU A O 1
ATOM 767 N N . ASN A 1 98 ? 18.258 -2.070 -47.758 1.00 90.00 98 ASN A N 1
ATOM 768 C CA . ASN A 1 98 ? 18.212 -2.488 -46.353 1.00 90.00 98 ASN A CA 1
ATOM 769 C C . ASN A 1 98 ? 18.485 -1.308 -45.410 1.00 90.00 98 ASN A C 1
ATOM 771 O O . ASN A 1 98 ? 17.717 -1.093 -44.477 1.00 90.00 98 ASN A O 1
ATOM 775 N N . TYR A 1 99 ? 19.501 -0.487 -45.688 1.00 93.25 99 TYR A N 1
ATOM 776 C CA . TYR A 1 99 ? 19.801 0.715 -44.907 1.00 93.25 99 TYR A CA 1
ATOM 777 C C . TYR A 1 99 ? 18.635 1.718 -44.912 1.00 93.25 99 TYR A C 1
ATOM 779 O O . TYR A 1 99 ? 18.302 2.292 -43.874 1.00 93.25 99 TYR A O 1
ATOM 787 N N . GLN A 1 100 ? 17.957 1.912 -46.050 1.00 92.00 100 GLN A N 1
ATOM 788 C CA . GLN A 1 100 ? 16.751 2.746 -46.114 1.00 92.00 100 GLN A CA 1
ATOM 789 C C . GLN A 1 100 ? 15.584 2.149 -45.306 1.00 92.00 100 GLN A C 1
ATOM 791 O O . GLN A 1 100 ? 14.874 2.894 -44.623 1.00 92.00 100 GLN A O 1
ATOM 796 N N . ALA A 1 101 ? 15.403 0.825 -45.328 1.00 92.00 101 ALA A N 1
ATOM 797 C CA . ALA A 1 101 ? 14.387 0.131 -44.538 1.00 92.00 101 ALA A CA 1
ATOM 798 C C . ALA A 1 101 ? 14.669 0.213 -43.026 1.00 92.00 101 ALA A C 1
ATOM 800 O O . ALA A 1 101 ? 13.776 0.575 -42.259 1.00 92.00 101 ALA A O 1
ATOM 801 N N . GLU A 1 102 ? 15.910 -0.028 -42.595 1.00 93.06 102 GLU A N 1
ATOM 802 C CA . GLU A 1 102 ? 16.347 0.121 -41.202 1.00 93.06 102 GLU A CA 1
ATOM 803 C C . GLU A 1 102 ? 16.224 1.567 -40.724 1.00 93.06 102 GLU A C 1
ATOM 805 O O . GLU A 1 102 ? 15.676 1.810 -39.654 1.00 93.06 102 GLU A O 1
ATOM 810 N N . LYS A 1 103 ? 16.629 2.550 -41.537 1.00 93.75 103 LYS A N 1
ATOM 811 C CA . LYS A 1 103 ? 16.454 3.981 -41.239 1.00 93.75 103 LYS A CA 1
ATOM 812 C C . LYS A 1 103 ? 14.979 4.367 -41.088 1.00 93.75 103 LYS A C 1
ATOM 814 O O . LYS A 1 103 ? 14.646 5.172 -40.218 1.00 93.75 103 LYS A O 1
ATOM 819 N N . LYS A 1 104 ? 14.085 3.794 -41.904 1.00 94.25 104 LYS A N 1
ATOM 820 C CA . LYS A 1 104 ? 12.631 3.988 -41.778 1.00 94.25 104 LYS A CA 1
ATOM 821 C C . LYS A 1 104 ? 12.086 3.327 -40.508 1.00 94.25 104 LYS A C 1
ATOM 823 O O . LYS A 1 104 ? 11.284 3.951 -39.817 1.00 94.25 104 LYS A O 1
ATOM 828 N N . LYS A 1 105 ? 12.546 2.115 -40.180 1.00 93.06 105 LYS A N 1
ATOM 829 C CA . LYS A 1 105 ? 12.162 1.393 -38.960 1.00 93.06 105 LYS A CA 1
ATOM 830 C C . LYS A 1 105 ? 12.634 2.122 -37.701 1.00 93.06 105 LYS A C 1
ATOM 832 O O . LYS A 1 105 ? 11.805 2.448 -36.868 1.00 93.06 105 LYS A O 1
ATOM 837 N N . LEU A 1 106 ? 13.915 2.478 -37.611 1.00 92.31 106 LEU A N 1
ATOM 838 C CA . LEU A 1 106 ? 14.490 3.239 -36.495 1.00 92.31 106 LEU A CA 1
ATOM 839 C C . LEU A 1 106 ? 13.777 4.576 -36.271 1.00 92.31 106 LEU A C 1
ATOM 841 O O . LEU A 1 106 ? 13.639 5.004 -35.129 1.00 92.31 106 LEU A O 1
ATOM 845 N N . LYS A 1 107 ? 13.299 5.235 -37.338 1.00 94.62 107 LYS A N 1
ATOM 846 C CA . LYS A 1 107 ? 12.466 6.432 -37.191 1.00 94.62 107 LYS A CA 1
ATOM 847 C C . LYS A 1 107 ? 11.094 6.102 -36.591 1.00 94.62 107 LYS A C 1
ATOM 849 O O . LYS A 1 107 ? 10.673 6.805 -35.681 1.00 94.62 107 LYS A O 1
ATOM 854 N N . ALA A 1 108 ? 10.427 5.049 -37.068 1.00 93.81 108 ALA A N 1
ATOM 855 C CA . ALA A 1 108 ? 9.161 4.595 -36.496 1.00 93.81 108 ALA A CA 1
ATOM 856 C C . ALA A 1 108 ? 9.327 4.201 -35.019 1.00 93.81 108 ALA A C 1
ATOM 858 O O . ALA A 1 108 ? 8.631 4.761 -34.188 1.00 93.81 108 ALA A O 1
ATOM 859 N N . ASP A 1 109 ? 10.310 3.357 -34.684 1.00 93.62 109 ASP A N 1
ATOM 860 C CA . ASP A 1 109 ? 10.635 2.937 -33.312 1.00 93.62 109 ASP A CA 1
ATOM 861 C C . ASP A 1 109 ? 10.904 4.149 -32.386 1.00 93.62 109 ASP A C 1
ATOM 863 O O . ASP A 1 109 ? 10.505 4.154 -31.221 1.00 93.62 109 ASP A O 1
ATOM 867 N N . LEU A 1 110 ? 11.553 5.202 -32.904 1.00 93.31 110 LEU A N 1
ATOM 868 C CA . LEU A 1 110 ? 11.848 6.446 -32.183 1.00 93.31 110 LEU A CA 1
ATOM 869 C C . LEU A 1 110 ? 10.608 7.333 -31.986 1.00 93.31 110 LEU A C 1
ATOM 871 O O . LEU A 1 110 ? 10.455 7.926 -30.918 1.00 93.31 110 LEU A O 1
ATOM 875 N N . ASP A 1 111 ? 9.729 7.436 -32.982 1.00 94.62 111 ASP A N 1
ATOM 876 C CA . ASP A 1 111 ? 8.478 8.195 -32.872 1.00 94.62 111 ASP A CA 1
ATOM 877 C C . ASP A 1 111 ? 7.447 7.446 -31.985 1.00 94.62 111 ASP A C 1
ATOM 879 O O . ASP A 1 111 ? 6.771 8.072 -31.168 1.00 94.62 111 ASP A O 1
ATOM 883 N N . ASP A 1 112 ? 7.434 6.108 -32.013 1.00 95.00 112 ASP A N 1
ATOM 884 C CA . ASP A 1 112 ? 6.715 5.229 -31.074 1.00 95.00 112 ASP A CA 1
ATOM 885 C C . ASP A 1 112 ? 7.201 5.394 -29.624 1.00 95.00 112 ASP A C 1
ATOM 887 O O . ASP A 1 112 ? 6.409 5.360 -28.677 1.00 95.00 112 ASP A O 1
ATOM 891 N N . LEU A 1 113 ? 8.517 5.534 -29.429 1.00 93.19 113 LEU A N 1
ATOM 892 C CA . LEU A 1 113 ? 9.119 5.712 -28.108 1.00 93.19 113 LEU A CA 1
ATOM 893 C C . LEU A 1 113 ? 8.832 7.108 -27.536 1.00 93.19 113 LEU A C 1
ATOM 895 O O . LEU A 1 113 ? 8.593 7.218 -26.335 1.00 93.19 113 LEU A O 1
ATOM 899 N N . LYS A 1 114 ? 8.774 8.152 -28.380 1.00 94.50 114 LYS A N 1
ATOM 900 C CA . LYS A 1 114 ? 8.246 9.470 -27.980 1.00 94.50 114 LYS A CA 1
ATOM 901 C C . LYS A 1 114 ? 6.790 9.370 -27.549 1.00 94.50 114 LYS A C 1
ATOM 903 O O . LYS A 1 114 ? 6.470 9.832 -26.464 1.00 94.50 114 LYS A O 1
ATOM 908 N N . LEU A 1 115 ? 5.935 8.720 -28.346 1.00 95.62 115 LEU A N 1
ATOM 909 C CA . LEU A 1 115 ? 4.515 8.569 -28.018 1.00 95.62 115 LEU A CA 1
ATOM 910 C C . LEU A 1 115 ? 4.335 7.918 -26.637 1.00 95.62 115 LEU A C 1
ATOM 912 O O . LEU A 1 115 ? 3.587 8.430 -25.811 1.00 95.62 115 LEU A O 1
ATOM 916 N N . LYS A 1 116 ? 5.088 6.843 -26.360 1.00 94.75 116 LYS A N 1
ATOM 917 C CA . LYS A 1 116 ? 5.095 6.149 -25.059 1.00 94.75 116 LYS A CA 1
ATOM 918 C C . LYS A 1 116 ? 5.641 7.020 -23.921 1.00 94.75 116 LYS A C 1
ATOM 920 O O . LYS A 1 116 ? 5.120 6.958 -22.810 1.00 94.75 116 LYS A O 1
ATOM 925 N N . TYR A 1 117 ? 6.666 7.835 -24.179 1.00 93.00 117 TYR A N 1
ATOM 926 C CA . TYR A 1 117 ? 7.184 8.805 -23.210 1.00 93.00 117 TYR A CA 1
ATOM 927 C C . TYR A 1 117 ? 6.144 9.885 -22.881 1.00 93.00 117 TYR A C 1
ATOM 929 O O . TYR A 1 117 ? 5.901 10.159 -21.708 1.00 93.00 117 TYR A O 1
ATOM 937 N N . ASP A 1 118 ? 5.480 10.446 -23.893 1.00 94.94 118 ASP A N 1
ATOM 938 C CA . ASP A 1 118 ? 4.466 11.486 -23.722 1.00 94.94 118 ASP A CA 1
ATOM 939 C C . ASP A 1 118 ? 3.201 10.948 -23.029 1.00 94.94 118 ASP A C 1
ATOM 941 O O . ASP A 1 118 ? 2.643 11.641 -22.176 1.00 94.94 118 ASP A O 1
ATOM 945 N N . THR A 1 119 ? 2.773 9.704 -23.297 1.00 94.38 119 THR A N 1
ATOM 946 C CA . THR A 1 119 ? 1.667 9.077 -22.547 1.00 94.38 119 THR A CA 1
ATOM 947 C C . THR A 1 119 ? 2.043 8.797 -21.094 1.00 94.38 119 THR A C 1
ATOM 949 O O . THR A 1 119 ? 1.284 9.171 -20.204 1.00 94.38 119 THR A O 1
ATOM 952 N N . LEU A 1 120 ? 3.225 8.221 -20.828 1.00 92.69 120 LEU A N 1
ATOM 953 C CA . LEU A 1 120 ? 3.699 7.977 -19.456 1.00 92.69 120 LEU A CA 1
ATOM 954 C C . LEU A 1 120 ? 3.868 9.283 -18.670 1.00 92.69 120 LEU A C 1
ATOM 956 O O . LEU A 1 120 ? 3.572 9.3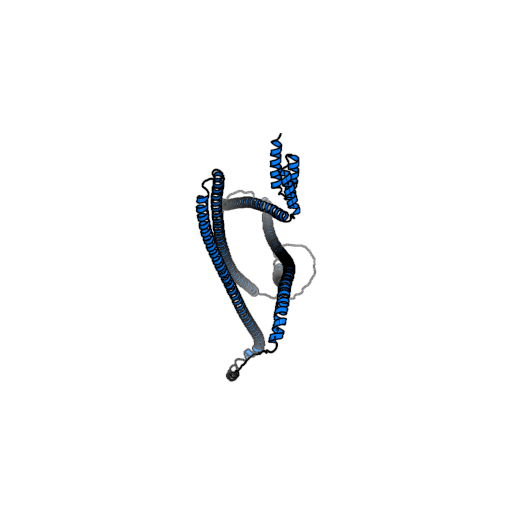37 -17.476 1.00 92.69 120 LEU A O 1
ATOM 960 N N . LYS A 1 121 ? 4.298 10.355 -19.341 1.00 94.81 121 LYS A N 1
ATOM 961 C CA . LYS A 1 121 ? 4.365 11.690 -18.752 1.00 94.81 121 LYS A CA 1
ATOM 962 C C . LYS A 1 121 ? 2.969 12.220 -18.411 1.00 94.81 121 LYS A C 1
ATOM 964 O O . LYS A 1 121 ? 2.753 12.610 -17.272 1.00 94.81 121 LYS A O 1
ATOM 969 N N . GLN A 1 122 ? 2.008 12.161 -19.337 1.00 94.81 122 GLN A N 1
ATOM 970 C CA . GLN A 1 122 ? 0.623 12.570 -19.059 1.00 94.81 122 GLN A CA 1
ATOM 971 C C . GLN A 1 122 ? -0.033 11.746 -17.940 1.00 94.81 122 GLN A C 1
ATOM 973 O O . GLN A 1 122 ? -0.854 12.276 -17.196 1.00 94.81 122 GLN A O 1
ATOM 978 N N . GLU A 1 123 ? 0.297 10.461 -17.810 1.00 92.88 123 GLU A N 1
ATOM 979 C CA . GLU A 1 123 ? -0.147 9.632 -16.686 1.00 92.88 123 GLU A CA 1
ATOM 980 C C . GLU A 1 123 ? 0.501 10.080 -15.370 1.00 92.88 123 GLU A C 1
ATOM 982 O O . GLU A 1 123 ? -0.210 10.272 -14.386 1.00 92.88 123 GLU A O 1
ATOM 987 N N . SER A 1 124 ? 1.814 10.332 -15.357 1.00 88.19 124 SER A N 1
ATOM 988 C CA . SER A 1 124 ? 2.526 10.881 -14.195 1.00 88.19 124 SER A CA 1
ATOM 989 C C . SER A 1 124 ? 1.974 12.245 -13.759 1.00 88.19 124 SER A C 1
ATOM 991 O O . SER A 1 124 ? 1.770 12.469 -12.566 1.00 88.19 124 SER A O 1
ATOM 993 N N . ASP A 1 125 ? 1.689 13.137 -14.709 1.00 93.19 125 ASP A N 1
ATOM 994 C CA . ASP A 1 125 ? 1.145 14.473 -14.449 1.00 93.19 125 ASP A CA 1
ATOM 995 C C . ASP A 1 125 ? -0.277 14.374 -13.846 1.00 93.19 125 ASP A C 1
ATOM 997 O O . ASP A 1 125 ? -0.550 14.974 -12.806 1.00 93.19 125 ASP A O 1
ATOM 1001 N N . LYS A 1 126 ? -1.156 13.514 -14.392 1.00 93.81 126 LYS A N 1
ATOM 1002 C CA . LYS A 1 126 ? -2.495 13.230 -13.821 1.00 93.81 126 LYS A CA 1
ATOM 1003 C C . LYS A 1 126 ? -2.429 12.609 -12.423 1.00 93.81 126 LYS A C 1
ATOM 1005 O O . LYS A 1 126 ? -3.236 12.942 -11.553 1.00 93.81 126 LYS A O 1
ATOM 1010 N N . GLN A 1 127 ? -1.480 11.701 -12.185 1.00 91.62 127 GLN A N 1
ATOM 1011 C CA . GLN A 1 127 ? -1.259 11.134 -10.852 1.00 91.62 127 GLN A CA 1
ATOM 1012 C C . GLN A 1 127 ? -0.841 12.238 -9.871 1.00 91.62 127 GLN A C 1
ATOM 1014 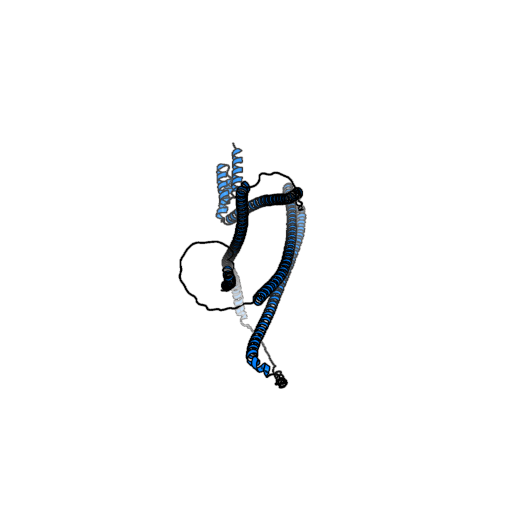O O . GLN A 1 127 ? -1.414 12.325 -8.784 1.00 91.62 127 GLN A O 1
ATOM 1019 N N . PHE A 1 128 ? 0.073 13.129 -10.269 1.00 92.50 128 PHE A N 1
ATOM 1020 C CA . PHE A 1 128 ? 0.493 14.277 -9.463 1.00 92.50 128 PHE A CA 1
ATOM 1021 C C . PHE A 1 128 ? -0.677 15.216 -9.124 1.00 92.50 128 PHE A C 1
ATOM 1023 O O . PHE A 1 128 ? -0.857 15.544 -7.950 1.00 92.50 128 PHE A O 1
ATOM 1030 N N . GLU A 1 129 ? -1.524 15.573 -10.097 1.00 93.88 129 GLU A N 1
ATOM 1031 C CA . GLU A 1 129 ? -2.753 16.350 -9.858 1.00 93.88 129 GLU A CA 1
ATOM 1032 C C . GLU A 1 129 ? -3.676 15.663 -8.836 1.00 93.88 129 GLU A C 1
ATOM 1034 O O . GLU A 1 129 ? -4.154 16.307 -7.898 1.00 93.88 129 GLU A O 1
ATOM 1039 N N . SER A 1 130 ? -3.875 14.344 -8.950 1.00 91.19 130 SER A N 1
ATOM 1040 C CA . SER A 1 130 ? -4.711 13.581 -8.010 1.00 91.19 130 SER A CA 1
ATOM 1041 C C . SER A 1 130 ? -4.152 13.585 -6.577 1.00 91.19 130 SER A C 1
ATOM 1043 O O . SER A 1 130 ? -4.905 13.749 -5.610 1.00 91.19 130 SER A O 1
ATOM 1045 N N . TYR A 1 131 ? -2.825 13.493 -6.419 1.00 90.56 131 TYR A N 1
ATOM 1046 C CA . TYR A 1 131 ? -2.167 13.624 -5.120 1.00 90.56 131 TYR A CA 1
ATOM 1047 C C . TYR A 1 131 ? -2.245 15.058 -4.584 1.00 90.56 131 TYR A C 1
ATOM 1049 O O . TYR A 1 131 ? -2.416 15.241 -3.378 1.00 90.56 131 TYR A O 1
ATOM 1057 N N . GLU A 1 132 ? -2.178 16.080 -5.442 1.00 93.75 132 GLU A N 1
ATOM 1058 C CA . GLU A 1 132 ? -2.322 17.476 -5.025 1.00 93.75 132 GLU A CA 1
ATOM 1059 C C . GLU A 1 132 ? -3.749 17.785 -4.540 1.00 93.75 132 GLU A C 1
ATOM 1061 O O . GLU A 1 132 ? -3.917 18.457 -3.518 1.00 93.75 132 GLU A O 1
ATOM 1066 N N . ILE A 1 133 ? -4.778 17.249 -5.211 1.00 93.88 133 ILE A N 1
ATOM 1067 C CA . ILE A 1 133 ? -6.184 17.315 -4.774 1.00 93.88 133 ILE A CA 1
ATOM 1068 C C . ILE A 1 133 ? -6.343 16.632 -3.412 1.00 93.88 133 ILE A C 1
ATOM 1070 O O . ILE A 1 133 ? -6.792 17.267 -2.456 1.00 93.88 133 ILE A O 1
ATOM 1074 N N . ARG A 1 134 ? -5.866 15.391 -3.265 1.00 92.44 134 ARG A N 1
ATOM 1075 C CA . ARG A 1 134 ? -5.932 14.652 -1.994 1.00 92.44 134 ARG A CA 1
ATOM 1076 C C . ARG A 1 134 ? -5.169 15.354 -0.860 1.00 92.44 134 ARG A C 1
ATOM 1078 O O . ARG A 1 134 ? -5.594 15.331 0.294 1.00 92.44 134 ARG A O 1
ATOM 1085 N N . LEU A 1 135 ? -4.065 16.041 -1.167 1.00 90.50 135 LEU A N 1
ATOM 1086 C CA . LEU A 1 135 ? -3.345 16.890 -0.211 1.00 90.50 135 LEU A CA 1
ATOM 1087 C C . LEU A 1 135 ? -4.115 18.169 0.153 1.00 90.50 135 LEU A C 1
ATOM 1089 O O . LEU A 1 135 ? -3.985 18.635 1.287 1.00 90.50 135 LEU A O 1
ATOM 1093 N N . LYS A 1 136 ? -4.907 18.746 -0.760 1.00 93.75 136 LYS A N 1
ATOM 1094 C CA . LYS A 1 136 ? -5.817 19.870 -0.467 1.00 93.75 136 LYS A CA 1
ATOM 1095 C C . LYS A 1 136 ? -6.949 19.414 0.462 1.00 93.75 136 LYS A C 1
ATOM 1097 O O . LYS A 1 136 ? -7.152 20.056 1.490 1.00 93.75 136 LYS A O 1
ATOM 1102 N N . GLU A 1 137 ? -7.578 18.271 0.185 1.00 93.56 137 GLU A N 1
ATOM 1103 C CA . GLU A 1 137 ? -8.626 17.657 1.024 1.00 93.56 137 GLU A CA 1
ATOM 1104 C C . GLU A 1 137 ? -8.137 17.336 2.446 1.00 93.56 137 GLU A C 1
ATOM 1106 O O . GLU A 1 137 ? -8.763 17.709 3.439 1.00 93.56 137 GLU A O 1
ATOM 1111 N N . VAL A 1 138 ? -6.971 16.695 2.585 1.00 91.38 138 VAL A N 1
ATOM 1112 C CA . VAL A 1 138 ? -6.397 16.405 3.912 1.00 91.38 138 VAL A CA 1
ATOM 1113 C C . VAL A 1 138 ? -6.083 17.701 4.674 1.00 91.38 138 VAL A C 1
ATOM 1115 O O . VAL A 1 138 ? -6.297 17.766 5.886 1.00 91.38 138 VAL A O 1
ATOM 1118 N N . LYS A 1 139 ? -5.649 18.768 3.986 1.00 94.25 139 LYS A N 1
ATOM 1119 C CA . LYS A 1 139 ? -5.433 20.093 4.597 1.00 94.25 139 LYS A CA 1
ATOM 1120 C C . LYS A 1 139 ? -6.742 20.774 5.018 1.00 94.25 139 LYS A C 1
ATOM 1122 O O . LYS A 1 139 ? -6.749 21.412 6.071 1.00 94.25 139 LYS A O 1
ATOM 1127 N N . THR A 1 140 ? -7.835 20.662 4.257 1.00 92.44 140 THR A N 1
ATOM 1128 C CA . THR A 1 140 ? -9.144 21.209 4.670 1.00 92.44 140 THR A CA 1
ATOM 1129 C C . THR A 1 140 ? -9.719 20.437 5.852 1.00 92.44 140 THR A C 1
ATOM 1131 O O . THR A 1 140 ? -10.130 21.057 6.832 1.00 92.44 140 THR A O 1
ATOM 1134 N N . ASN A 1 141 ? -9.641 19.106 5.830 1.00 93.12 141 ASN A N 1
ATOM 1135 C CA . ASN A 1 141 ? -10.162 18.253 6.900 1.00 93.12 141 ASN A CA 1
ATOM 1136 C C . ASN A 1 141 ? -9.375 18.449 8.209 1.00 93.12 141 ASN A C 1
ATOM 1138 O O . ASN A 1 141 ? -9.963 18.514 9.290 1.00 93.12 141 ASN A O 1
ATOM 1142 N N . LEU A 1 142 ? -8.050 18.637 8.126 1.00 90.62 142 LEU A N 1
ATOM 1143 C CA . LEU A 1 142 ? -7.223 18.982 9.286 1.00 90.62 142 LEU A CA 1
ATOM 1144 C C . LEU A 1 142 ? -7.607 20.348 9.880 1.00 90.62 142 LEU A C 1
ATOM 1146 O O . LEU A 1 142 ? -7.749 20.450 11.098 1.00 90.62 142 LEU A O 1
ATOM 1150 N N . LYS A 1 143 ? -7.817 21.374 9.039 1.00 92.62 143 LYS A N 1
ATOM 1151 C CA . LYS A 1 143 ? -8.279 22.705 9.480 1.00 92.62 143 LYS A CA 1
ATOM 1152 C C . LYS A 1 143 ? -9.654 22.644 10.144 1.00 92.62 143 LYS A C 1
ATOM 1154 O O . LYS A 1 143 ? -9.840 23.245 11.198 1.00 92.62 143 LYS A O 1
ATOM 1159 N N . GLN A 1 144 ? -10.600 21.900 9.569 1.00 91.12 144 GLN A N 1
ATOM 1160 C CA . GLN A 1 144 ? -11.925 21.712 10.159 1.00 91.12 144 GLN A CA 1
ATOM 1161 C C . GLN A 1 144 ? -11.823 21.034 11.535 1.00 91.12 144 GLN A C 1
ATOM 1163 O O . GLN A 1 144 ? -12.331 21.567 12.517 1.00 91.12 144 GLN A O 1
ATOM 1168 N N . SER A 1 145 ? -11.066 19.938 11.638 1.00 84.31 145 SER A N 1
ATOM 1169 C CA . SER A 1 145 ? -10.829 19.240 12.907 1.00 84.31 145 SER A CA 1
ATOM 1170 C C . SER A 1 145 ? -10.111 20.108 13.957 1.00 84.31 145 SER A C 1
ATOM 1172 O O . SER A 1 145 ? -10.292 19.904 15.159 1.00 84.31 145 SER A O 1
ATOM 1174 N N . GLN A 1 146 ? -9.274 21.065 13.546 1.00 86.00 146 GLN A N 1
ATOM 1175 C CA . GLN A 1 146 ? -8.682 22.058 14.452 1.00 86.00 146 GLN A CA 1
ATOM 1176 C C . GLN A 1 146 ? -9.737 23.055 14.952 1.00 86.00 146 GLN A C 1
ATOM 1178 O O . GLN A 1 146 ? -9.830 23.274 16.156 1.00 86.00 146 GLN A O 1
ATOM 1183 N N . LEU A 1 147 ? -10.573 23.587 14.058 1.00 91.25 147 LEU A N 1
ATOM 1184 C CA . LEU A 1 147 ? -11.628 24.558 14.373 1.00 91.25 147 LEU A CA 1
ATOM 1185 C C . LEU A 1 147 ? -12.749 23.956 15.246 1.00 91.25 147 LEU A C 1
ATOM 1187 O O . LEU A 1 147 ? -13.284 24.626 16.128 1.00 91.25 147 LEU A O 1
ATOM 1191 N N . GLU A 1 148 ? -13.078 22.677 15.057 1.00 88.81 148 GLU A N 1
ATOM 1192 C CA . GLU A 1 148 ? -13.991 21.918 15.925 1.00 88.81 148 GLU A CA 1
ATOM 1193 C C . GLU A 1 148 ? -13.413 21.727 17.336 1.00 88.81 148 GLU A C 1
ATOM 1195 O O . GLU A 1 148 ? -14.108 21.962 18.325 1.00 88.81 148 GLU A O 1
ATOM 1200 N N . ARG A 1 149 ? -12.122 21.383 17.448 1.00 84.94 149 ARG A N 1
ATOM 1201 C CA . ARG A 1 149 ? -11.426 21.321 18.746 1.00 84.94 149 ARG A CA 1
ATOM 1202 C C . ARG A 1 149 ? -11.351 22.685 19.426 1.00 84.94 149 ARG A C 1
ATOM 1204 O O . ARG A 1 149 ? -11.542 22.755 20.636 1.00 84.94 149 ARG A O 1
ATOM 1211 N N . GLU A 1 150 ? -11.122 23.758 18.673 1.00 86.25 150 GLU A N 1
ATOM 1212 C CA . GLU A 1 150 ? -11.098 25.111 19.230 1.00 86.25 150 GLU A CA 1
ATOM 1213 C C . GLU A 1 150 ? -12.465 25.489 19.820 1.00 86.25 150 GLU A C 1
ATOM 1215 O O . GLU A 1 150 ? -12.528 25.871 20.990 1.00 86.25 150 GLU A O 1
ATOM 1220 N N . LYS A 1 151 ? -13.563 25.267 19.081 1.00 90.06 151 LYS A N 1
ATOM 1221 C CA . LYS A 1 151 ? -14.939 25.448 19.583 1.00 90.06 151 LYS A CA 1
ATOM 1222 C C . LYS A 1 151 ? -15.184 24.685 20.886 1.00 90.06 151 LYS A C 1
ATOM 1224 O O . LYS A 1 151 ? -15.634 25.291 21.854 1.00 90.06 151 LYS A O 1
ATOM 1229 N N . LEU A 1 152 ? -14.814 23.403 20.948 1.00 86.25 152 LEU A N 1
ATOM 1230 C CA . LEU A 1 152 ? -14.953 22.591 22.164 1.00 86.25 152 LEU A CA 1
ATOM 1231 C C . LEU A 1 152 ? -14.136 23.151 23.343 1.00 86.25 152 LEU A C 1
ATOM 1233 O O . LEU A 1 152 ? -14.614 23.147 24.475 1.00 86.25 152 LEU A O 1
ATOM 1237 N N . THR A 1 153 ? -12.932 23.689 23.108 1.00 82.62 153 THR A N 1
ATOM 1238 C CA . THR A 1 153 ? -12.164 24.354 24.178 1.00 82.62 153 THR A CA 1
ATOM 1239 C C . THR A 1 153 ? -12.763 25.696 24.605 1.00 82.62 153 THR A C 1
ATOM 1241 O O . THR A 1 153 ? -12.718 26.027 25.788 1.00 82.62 153 THR A O 1
ATOM 1244 N N . GLN A 1 154 ? -13.356 26.466 23.688 1.00 84.19 154 GLN A N 1
ATOM 1245 C CA . GLN A 1 154 ? -14.057 27.712 24.016 1.00 84.19 154 GLN A CA 1
ATOM 1246 C C . GLN A 1 154 ? -15.326 27.427 24.841 1.00 84.19 154 GLN A C 1
ATOM 1248 O O . GLN A 1 154 ? -15.562 28.093 25.850 1.00 84.19 154 GLN A O 1
ATOM 1253 N N . GLU A 1 155 ? -16.084 26.391 24.472 1.00 86.88 155 GLU A N 1
ATOM 1254 C CA . GLU A 1 155 ? -17.263 25.917 25.201 1.00 86.88 155 GLU A CA 1
ATOM 1255 C C . GLU A 1 155 ? -16.891 25.433 26.613 1.00 86.88 155 GLU A C 1
ATOM 1257 O O . GLU A 1 155 ? -17.429 25.959 27.589 1.00 86.88 155 GLU A O 1
ATOM 1262 N N . LEU A 1 156 ? -15.882 24.561 26.747 1.00 82.88 156 LEU A N 1
ATOM 1263 C CA . LEU A 1 156 ? -15.353 24.108 28.042 1.00 82.88 156 LEU A CA 1
ATOM 1264 C C . LEU A 1 156 ? -14.924 25.287 28.935 1.00 82.88 156 LEU A C 1
ATOM 1266 O O . LEU A 1 156 ? -15.280 25.348 30.113 1.00 82.88 156 LEU A O 1
ATOM 1270 N N . ASN A 1 157 ? -14.200 26.259 28.372 1.00 80.25 157 ASN A N 1
ATOM 1271 C CA . ASN A 1 157 ? -13.778 27.462 29.092 1.00 80.25 157 ASN A CA 1
ATOM 1272 C C . ASN A 1 157 ? -14.967 28.338 29.528 1.00 80.25 157 ASN A C 1
ATOM 1274 O O . ASN A 1 157 ? -14.897 28.985 30.575 1.00 80.25 157 ASN A O 1
ATOM 1278 N N . SER A 1 158 ? -16.068 28.356 28.769 1.00 82.56 158 SER A N 1
ATOM 1279 C CA . SER A 1 158 ? -17.306 29.032 29.179 1.00 82.56 158 SER A CA 1
ATOM 1280 C C . SER A 1 158 ? -17.978 28.315 30.359 1.00 82.56 158 SER A C 1
ATOM 1282 O O . SER A 1 158 ? -18.357 28.967 31.333 1.00 82.56 158 SER A O 1
ATOM 1284 N N . THR A 1 159 ? -18.020 26.977 30.347 1.00 80.31 159 THR A N 1
ATOM 1285 C CA . THR A 1 159 ? -18.559 26.163 31.447 1.00 80.31 159 THR A CA 1
ATOM 1286 C C . THR A 1 159 ? -17.740 26.326 32.729 1.00 80.31 159 THR A C 1
ATOM 1288 O O . THR A 1 159 ? -18.310 26.477 33.808 1.00 80.31 159 THR A O 1
ATOM 1291 N N . ILE A 1 160 ? -16.407 26.371 32.623 1.00 78.44 160 ILE A N 1
ATOM 1292 C CA . ILE A 1 160 ? -15.508 26.605 33.765 1.00 78.44 160 ILE A CA 1
ATOM 1293 C C . ILE A 1 160 ? -15.755 27.989 34.385 1.00 78.44 160 ILE A C 1
ATOM 1295 O O . ILE A 1 160 ? -15.847 28.094 35.605 1.00 78.44 160 ILE A O 1
ATOM 1299 N N . LYS A 1 161 ? -15.948 29.043 33.577 1.00 79.69 161 LYS A N 1
ATOM 1300 C CA . LYS A 1 161 ? -16.321 30.376 34.092 1.00 79.69 161 LYS A CA 1
ATOM 1301 C C . LYS A 1 161 ? -17.654 30.352 34.848 1.00 79.69 161 LYS A C 1
ATOM 1303 O O . LYS A 1 161 ? -17.739 30.917 35.933 1.00 79.69 161 LYS A O 1
ATOM 1308 N N . ILE A 1 162 ? -18.668 29.669 34.313 1.00 79.88 162 ILE A N 1
ATOM 1309 C CA . ILE A 1 162 ? -19.984 29.540 34.964 1.00 79.88 162 ILE A CA 1
ATOM 1310 C C . ILE A 1 162 ? -19.867 28.804 36.309 1.00 79.88 162 ILE A C 1
ATOM 1312 O O . ILE A 1 162 ? -20.449 29.249 37.297 1.00 79.88 162 ILE A O 1
ATOM 1316 N N . ASN A 1 163 ? -19.089 27.720 36.377 1.00 73.50 163 ASN A N 1
ATOM 1317 C CA . ASN A 1 163 ? -18.881 26.976 37.622 1.00 73.50 163 ASN A CA 1
ATOM 1318 C C . ASN A 1 163 ? -18.063 27.765 38.656 1.00 73.50 163 ASN A C 1
ATOM 1320 O O . ASN A 1 163 ? -18.398 27.729 39.837 1.00 73.50 163 ASN A O 1
ATOM 1324 N N . ASN A 1 164 ? -17.040 28.513 38.232 1.00 72.62 164 ASN A N 1
ATOM 1325 C CA . ASN A 1 164 ? -16.251 29.350 39.139 1.00 72.62 164 ASN A CA 1
ATOM 1326 C C . ASN A 1 164 ? -17.093 30.487 39.739 1.00 72.62 164 ASN A C 1
ATOM 1328 O O . ASN A 1 164 ? -16.991 30.739 40.936 1.00 72.62 164 ASN A O 1
ATOM 1332 N N . ASN A 1 165 ? -17.971 31.118 38.950 1.00 70.62 165 ASN A N 1
ATOM 1333 C CA . ASN A 1 165 ? -18.906 32.122 39.465 1.00 70.62 165 ASN A CA 1
ATOM 1334 C C . ASN A 1 165 ? -19.840 31.509 40.523 1.00 70.62 165 ASN A C 1
ATOM 1336 O O . ASN A 1 165 ? -19.867 31.990 41.650 1.00 70.62 165 ASN A O 1
ATOM 1340 N N . LYS A 1 166 ? -20.481 30.370 40.215 1.00 68.19 166 LYS A N 1
ATOM 1341 C CA . LYS A 1 166 ? -21.325 29.637 41.179 1.00 68.19 166 LYS A CA 1
ATOM 1342 C C . LYS A 1 166 ? -20.570 29.221 42.448 1.00 68.19 166 LYS A C 1
ATOM 1344 O O . LYS A 1 166 ? -21.160 29.162 43.521 1.00 68.19 166 LYS A O 1
ATOM 1349 N N . SER A 1 167 ? -19.268 28.942 42.349 1.00 55.22 167 SER A N 1
ATOM 1350 C CA . SER A 1 167 ? -18.429 28.634 43.513 1.00 55.22 167 SER A CA 1
ATOM 1351 C C . SER A 1 167 ? -18.161 29.852 44.404 1.00 55.22 167 SER A C 1
ATOM 1353 O O . SER A 1 167 ? -17.988 29.666 45.605 1.00 55.22 167 SER A O 1
ATOM 1355 N N . ASN A 1 168 ? -18.143 31.068 43.849 1.00 54.81 168 ASN A N 1
ATOM 1356 C CA . ASN A 1 168 ? -18.076 32.304 44.633 1.00 54.81 168 ASN A CA 1
ATOM 1357 C C . ASN A 1 168 ? -19.442 32.610 45.271 1.00 54.81 168 ASN A C 1
ATOM 1359 O O . ASN A 1 168 ? -19.504 32.876 46.468 1.00 54.81 168 ASN A O 1
ATOM 1363 N N . ASP A 1 169 ? -20.534 32.465 44.509 1.00 56.84 169 ASP A N 1
ATOM 1364 C CA . ASP A 1 169 ? -21.911 32.652 45.000 1.00 56.84 169 ASP A CA 1
ATOM 1365 C C . ASP A 1 169 ? -22.219 31.733 46.205 1.00 56.84 169 ASP A C 1
ATOM 1367 O O . ASP A 1 169 ? -22.924 32.115 47.140 1.00 56.84 169 ASP A O 1
ATOM 1371 N N . HIS A 1 170 ? -21.650 30.521 46.224 1.00 54.78 170 HIS A N 1
ATOM 1372 C CA . HIS A 1 170 ? -21.745 29.586 47.350 1.00 54.78 170 HIS A CA 1
ATOM 1373 C C . HIS A 1 170 ? -20.947 29.993 48.600 1.00 54.78 170 HIS A C 1
ATOM 1375 O O . HIS A 1 170 ? -21.217 29.451 49.674 1.00 54.78 170 HIS A O 1
ATOM 1381 N N . GLN A 1 171 ? -19.984 30.910 48.492 1.00 49.47 171 GLN A N 1
ATOM 1382 C CA . GLN A 1 171 ? -19.137 31.320 49.613 1.00 49.47 171 GLN A CA 1
ATOM 1383 C C . GLN A 1 171 ? -19.707 32.539 50.359 1.00 49.47 171 GLN A C 1
ATOM 1385 O O . GLN A 1 171 ? -19.634 32.576 51.587 1.00 49.47 171 GLN A O 1
ATOM 1390 N N . ASP A 1 172 ? -20.374 33.459 49.654 1.00 51.06 172 ASP A N 1
ATOM 1391 C CA . ASP A 1 172 ? -21.089 34.596 50.262 1.00 51.06 172 ASP A CA 1
ATOM 1392 C C . ASP A 1 172 ? -22.414 34.180 50.942 1.00 51.06 172 ASP A C 1
ATOM 1394 O O . ASP A 1 172 ? -22.890 34.842 51.868 1.00 51.06 172 ASP A O 1
ATOM 1398 N N . LEU A 1 173 ? -23.005 33.043 50.548 1.00 52.72 173 LEU A N 1
ATOM 1399 C CA . LEU A 1 173 ? -24.270 32.543 51.111 1.00 52.72 173 LEU A CA 1
ATOM 1400 C C . LEU A 1 173 ? -24.173 31.990 52.547 1.00 52.72 173 LEU A C 1
ATOM 1402 O O . LEU A 1 173 ? -25.193 31.648 53.142 1.00 52.72 173 LEU A O 1
ATOM 1406 N N . LEU A 1 174 ? -22.971 31.898 53.125 1.00 47.78 174 LEU A N 1
ATOM 1407 C CA . LEU A 1 174 ? -22.750 31.390 54.486 1.00 47.78 174 LEU A CA 1
ATOM 1408 C C . LEU A 1 174 ? -23.033 32.423 55.594 1.00 47.78 174 LEU A C 1
ATOM 1410 O O . LEU A 1 174 ? -22.996 32.075 56.775 1.00 47.78 174 LEU A O 1
ATOM 1414 N N . THR A 1 175 ? -23.346 33.676 55.243 1.00 49.47 175 THR A N 1
ATOM 1415 C CA . THR A 1 175 ? -23.572 34.767 56.206 1.00 49.47 175 THR A CA 1
ATOM 1416 C C . THR A 1 175 ? -24.901 35.503 56.001 1.00 49.47 175 THR A C 1
ATOM 1418 O O . THR A 1 175 ? -24.885 36.684 55.665 1.00 49.47 175 THR A O 1
ATOM 1421 N N . ASN A 1 176 ? -26.044 34.827 56.220 1.00 43.00 176 ASN A N 1
ATOM 1422 C CA . ASN A 1 176 ? -27.243 35.352 56.924 1.00 43.00 176 ASN A CA 1
ATOM 1423 C C . ASN A 1 176 ? -28.470 34.414 56.787 1.00 43.00 176 ASN A C 1
ATOM 1425 O O . ASN A 1 176 ? -29.282 34.584 55.882 1.00 43.00 176 ASN A O 1
ATOM 1429 N N . ASN A 1 177 ? -28.672 33.494 57.738 1.00 48.44 177 ASN A N 1
ATOM 1430 C CA . ASN A 1 177 ? -29.928 32.730 57.850 1.00 48.44 177 ASN A CA 1
ATOM 1431 C C . ASN A 1 177 ? -30.941 33.482 58.726 1.00 48.44 177 ASN A C 1
ATOM 1433 O O . ASN A 1 177 ? -30.598 33.829 59.864 1.00 48.44 177 ASN A O 1
ATOM 1437 N N . LYS A 1 178 ? -32.179 33.671 58.235 1.00 51.81 178 LYS A N 1
ATOM 1438 C CA . LYS A 1 178 ? -33.384 33.924 59.069 1.00 51.81 178 LYS A CA 1
ATOM 1439 C C . LYS A 1 178 ? -34.723 34.037 58.328 1.00 51.81 178 LYS A C 1
ATOM 1441 O O . LYS A 1 178 ? -35.749 34.041 59.004 1.00 51.81 178 LYS A O 1
ATOM 1446 N N . ASN A 1 179 ? -34.749 34.096 56.994 1.00 57.53 179 ASN A N 1
ATOM 1447 C CA . ASN A 1 179 ? -35.981 34.278 56.201 1.00 57.53 179 ASN A CA 1
ATOM 1448 C C . ASN A 1 179 ? -36.343 33.019 55.383 1.00 57.53 179 ASN A C 1
ATOM 1450 O O . ASN A 1 179 ? -36.986 33.096 54.336 1.00 57.53 179 ASN A O 1
ATOM 1454 N N . ASP A 1 180 ? -35.868 31.853 55.818 1.00 56.19 180 ASP A N 1
ATOM 1455 C CA . ASP A 1 180 ? -35.462 30.822 54.860 1.00 56.19 180 ASP A CA 1
ATOM 1456 C C . ASP A 1 180 ? -36.602 29.903 54.386 1.00 56.19 180 ASP A C 1
ATOM 1458 O O . ASP A 1 180 ? -36.498 29.314 53.318 1.00 56.19 180 ASP A O 1
ATOM 1462 N N . ASN A 1 181 ? -37.724 29.797 55.107 1.00 56.44 181 ASN A N 1
ATOM 1463 C CA . ASN A 1 181 ? -38.801 28.868 54.721 1.00 56.44 181 ASN A CA 1
ATOM 1464 C C . ASN A 1 181 ? -39.500 29.250 53.401 1.00 56.44 181 ASN A C 1
ATOM 1466 O O . ASN A 1 181 ? -39.673 28.390 52.535 1.00 56.44 181 ASN A O 1
ATOM 1470 N N . ASP A 1 182 ? -39.868 30.518 53.207 1.00 56.62 182 ASP A N 1
ATOM 1471 C CA . ASP A 1 182 ? -40.613 30.933 52.007 1.00 56.62 182 ASP A CA 1
ATOM 1472 C C . ASP A 1 182 ? -39.710 30.998 50.763 1.00 56.62 182 ASP A C 1
ATOM 1474 O O . ASP A 1 182 ? -40.125 30.630 49.657 1.00 56.62 182 ASP A O 1
ATOM 1478 N N . SER A 1 183 ? -38.437 31.375 50.941 1.00 61.44 183 SER A N 1
ATOM 1479 C CA . SER A 1 183 ? -37.434 31.334 49.871 1.00 61.44 183 SER A CA 1
ATOM 1480 C C . SER A 1 183 ? -37.081 29.895 49.477 1.00 61.44 183 SER A C 1
ATOM 1482 O O . SER A 1 183 ? -36.964 29.609 48.284 1.00 61.44 183 SER A O 1
ATOM 1484 N N . ILE A 1 184 ? -37.003 28.960 50.433 1.00 63.00 184 ILE A N 1
ATOM 1485 C CA . ILE A 1 184 ? -36.806 27.526 50.166 1.00 63.00 184 ILE A CA 1
ATOM 1486 C C . ILE A 1 184 ? -37.996 26.929 49.401 1.00 63.00 184 ILE A C 1
ATOM 1488 O O . ILE A 1 184 ? -37.776 26.093 48.524 1.00 63.00 184 ILE A O 1
ATOM 1492 N N . ILE A 1 185 ? -39.241 27.352 49.651 1.00 65.12 185 ILE A N 1
ATOM 1493 C CA . ILE A 1 185 ? -40.414 26.865 48.898 1.00 65.12 185 ILE A CA 1
ATOM 1494 C C . ILE A 1 185 ? -40.386 27.358 47.441 1.00 65.12 185 ILE A C 1
ATOM 1496 O O . ILE A 1 185 ? -40.576 26.561 46.517 1.00 65.12 185 ILE A O 1
ATOM 1500 N N . LEU A 1 186 ? -40.099 28.643 47.210 1.00 65.44 186 LEU A N 1
ATOM 1501 C CA . LEU A 1 186 ? -39.932 29.194 45.857 1.00 65.44 186 LEU A CA 1
ATOM 1502 C C . LEU A 1 186 ? -38.738 28.563 45.123 1.00 65.44 186 LEU A C 1
ATOM 1504 O O . LEU A 1 186 ? -38.873 28.150 43.971 1.00 65.44 186 LEU A O 1
ATOM 1508 N N . SER A 1 187 ? -37.603 28.403 45.807 1.00 70.31 187 SER A N 1
ATOM 1509 C CA . SER A 1 187 ? -36.405 27.751 45.270 1.00 70.31 187 SER A CA 1
ATOM 1510 C C . SER A 1 187 ? -36.668 26.291 44.889 1.00 70.31 187 SER A C 1
ATOM 1512 O O . SER A 1 187 ? -36.372 25.893 43.766 1.00 70.31 187 SER A O 1
ATOM 1514 N N . ASN A 1 188 ? -37.328 25.501 45.746 1.00 73.88 188 ASN A N 1
ATOM 1515 C CA . ASN A 1 188 ? -37.688 24.114 45.425 1.00 73.88 188 ASN A CA 1
ATOM 1516 C C . ASN A 1 188 ? -38.653 24.006 44.236 1.00 73.88 188 ASN A C 1
ATOM 1518 O O . ASN A 1 188 ? -38.518 23.083 43.433 1.00 73.88 188 ASN A O 1
ATOM 1522 N N . ASN A 1 189 ? -39.604 24.931 44.084 1.00 73.56 189 ASN A N 1
ATOM 1523 C CA . ASN A 1 189 ? -40.486 24.947 42.914 1.00 73.56 189 ASN A CA 1
ATOM 1524 C C . ASN A 1 189 ? -39.730 25.321 41.628 1.00 73.56 189 ASN A C 1
ATOM 1526 O O . ASN A 1 189 ? -39.922 24.669 40.601 1.00 73.56 189 ASN A O 1
ATOM 1530 N N . ASN A 1 190 ? -38.807 26.283 41.689 1.00 76.81 190 ASN A N 1
ATOM 1531 C CA . ASN A 1 190 ? -37.944 26.631 40.557 1.00 76.81 190 ASN A CA 1
ATOM 1532 C C . ASN A 1 190 ? -37.012 25.468 40.179 1.00 76.81 190 ASN A C 1
ATOM 1534 O O . ASN A 1 190 ? -36.996 25.059 39.021 1.00 76.81 190 ASN A O 1
ATOM 1538 N N . LEU A 1 191 ? -36.339 24.847 41.153 1.00 77.44 191 LEU A N 1
ATOM 1539 C CA . LEU A 1 191 ? -35.512 23.650 40.957 1.00 77.44 191 LEU A CA 1
ATOM 1540 C C . LEU A 1 191 ? -36.324 22.464 40.416 1.00 77.44 191 LEU A C 1
ATOM 1542 O O . LEU A 1 191 ? -35.811 21.681 39.617 1.00 77.44 191 LEU A O 1
ATOM 1546 N N . ARG A 1 192 ? -37.596 22.317 40.809 1.00 79.62 192 ARG A N 1
ATOM 1547 C CA . ARG A 1 192 ? -38.510 21.290 40.281 1.00 79.62 192 ARG A CA 1
ATOM 1548 C C . ARG A 1 192 ? -38.884 21.546 38.820 1.00 79.62 192 ARG A C 1
ATOM 1550 O O . ARG A 1 192 ? -38.952 20.587 38.050 1.00 79.62 192 ARG A O 1
ATOM 1557 N N . ASN A 1 193 ? -39.083 22.806 38.437 1.00 81.69 193 ASN A N 1
ATOM 1558 C CA . ASN A 1 193 ? -39.334 23.211 37.054 1.00 81.69 193 ASN A CA 1
ATOM 1559 C C . ASN A 1 193 ? -38.073 23.051 36.187 1.00 81.69 193 ASN A C 1
ATOM 1561 O O . ASN A 1 193 ? -38.143 22.449 35.118 1.00 81.69 193 ASN A O 1
ATOM 1565 N N . GLU A 1 194 ? -36.904 23.458 36.687 1.00 81.75 194 GLU A N 1
ATOM 1566 C CA . GLU A 1 194 ? -35.613 23.245 36.023 1.00 81.75 194 GLU A CA 1
ATOM 1567 C C . GLU A 1 194 ? -35.309 21.745 35.858 1.00 81.75 194 GLU A C 1
ATOM 1569 O O . GLU A 1 194 ? -34.914 21.307 34.781 1.00 81.75 194 GLU A O 1
ATOM 1574 N N . ASN A 1 195 ? -35.602 20.908 36.861 1.00 78.94 195 ASN A N 1
ATOM 1575 C CA . ASN A 1 195 ? -35.513 19.447 36.737 1.00 78.94 195 ASN A CA 1
ATOM 1576 C C . ASN A 1 195 ? -36.503 18.861 35.714 1.00 78.94 195 ASN A C 1
ATOM 1578 O O . ASN A 1 195 ? -36.211 17.832 35.101 1.00 78.94 195 ASN A O 1
ATOM 1582 N N . LEU A 1 196 ? -37.671 19.480 35.521 1.00 86.69 196 LEU A N 1
ATOM 1583 C CA . LEU A 1 196 ? -38.628 19.103 34.477 1.00 86.69 196 LEU A CA 1
ATOM 1584 C C . LEU A 1 196 ? -38.098 19.467 33.085 1.00 86.69 196 LEU A C 1
ATOM 1586 O O . LEU A 1 196 ? -38.107 18.614 32.197 1.00 86.69 196 LEU A O 1
ATOM 1590 N N . GLU A 1 197 ? -37.560 20.675 32.911 1.00 84.25 197 GLU A N 1
ATOM 1591 C CA . GLU A 1 197 ? -36.886 21.087 31.677 1.00 84.25 197 GLU A CA 1
ATOM 1592 C C . GLU A 1 197 ? -35.661 20.228 31.365 1.00 84.25 197 GLU A C 1
ATOM 1594 O O . GLU A 1 197 ? -35.491 19.802 30.227 1.00 84.25 197 GLU A O 1
ATOM 1599 N N . LEU A 1 198 ? -34.811 19.938 32.353 1.00 84.75 198 LEU A N 1
ATOM 1600 C CA . LEU A 1 198 ? -33.639 19.079 32.184 1.00 84.75 198 LEU A CA 1
ATOM 1601 C C . LEU A 1 198 ? -34.056 17.657 31.797 1.00 84.75 198 LEU A C 1
ATOM 1603 O O . LEU A 1 198 ? -33.468 17.086 30.884 1.00 84.75 198 LEU A O 1
ATOM 1607 N N . LYS A 1 199 ? -35.129 17.108 32.384 1.00 85.94 199 LYS A N 1
ATOM 1608 C CA . LYS A 1 199 ? -35.701 15.820 31.949 1.00 85.94 199 LYS A CA 1
ATOM 1609 C C . LYS A 1 199 ? -36.261 15.868 30.525 1.00 85.94 199 LYS A C 1
ATOM 1611 O O . LYS A 1 199 ? -36.116 14.885 29.802 1.00 85.94 199 LYS A O 1
ATOM 1616 N N . GLN A 1 200 ? -36.858 16.980 30.092 1.00 84.94 200 GLN A N 1
ATOM 1617 C CA . GLN A 1 200 ? -37.291 17.154 28.699 1.00 84.94 200 GLN A CA 1
ATOM 1618 C C . GLN A 1 200 ? -36.098 17.290 27.738 1.00 84.94 200 GLN A C 1
ATOM 1620 O O . GLN A 1 200 ? -36.081 16.626 26.705 1.00 84.94 200 GLN A O 1
ATOM 1625 N N . LYS A 1 201 ? -35.072 18.072 28.096 1.00 88.25 201 LYS A N 1
ATOM 1626 C CA . LYS A 1 201 ? -33.820 18.230 27.334 1.00 88.25 201 LYS A CA 1
ATOM 1627 C C . LYS A 1 201 ? -33.099 16.887 27.191 1.00 88.25 201 LYS A C 1
ATOM 1629 O O . LYS A 1 201 ? -32.784 16.502 26.071 1.00 88.25 201 LYS A O 1
ATOM 1634 N N . ILE A 1 202 ? -32.956 16.120 28.277 1.00 85.50 202 ILE A N 1
ATOM 1635 C CA . ILE A 1 202 ? -32.434 14.742 28.252 1.00 85.50 202 ILE A CA 1
ATOM 1636 C C . ILE A 1 202 ? -33.286 13.862 27.332 1.00 85.50 202 ILE A C 1
ATOM 1638 O O . ILE A 1 202 ? -32.739 13.264 26.418 1.00 85.50 202 ILE A O 1
ATOM 1642 N N . LYS A 1 203 ? -34.617 13.830 27.490 1.00 88.69 203 LYS A N 1
ATOM 1643 C CA . LYS A 1 203 ? -35.504 13.001 26.649 1.00 88.69 203 LYS A CA 1
ATOM 1644 C C . LYS A 1 203 ? -35.437 13.361 25.157 1.00 88.69 203 LYS A C 1
ATOM 1646 O O . LYS A 1 203 ? -35.574 12.478 24.313 1.00 88.69 203 LYS A O 1
ATOM 1651 N N . ASN A 1 204 ? -35.215 14.631 24.827 1.00 86.44 204 ASN A N 1
ATOM 1652 C CA . ASN A 1 204 ? -35.025 15.086 23.450 1.00 86.44 204 ASN A CA 1
ATOM 1653 C C . ASN A 1 204 ? -33.635 14.712 22.910 1.00 86.44 204 ASN A C 1
ATOM 1655 O O . ASN A 1 204 ? -33.536 14.302 21.758 1.00 86.44 204 ASN A O 1
ATOM 1659 N N . LEU A 1 205 ? -32.585 14.783 23.736 1.00 85.75 205 LEU A N 1
ATOM 1660 C CA . LEU A 1 205 ? -31.241 14.312 23.384 1.00 85.75 205 LEU A CA 1
ATOM 1661 C C . LEU A 1 205 ? -31.191 12.786 23.216 1.00 85.75 205 LEU A C 1
ATOM 1663 O O . LEU A 1 205 ? -30.562 12.320 22.274 1.00 85.75 205 LEU A O 1
ATOM 1667 N N . THR A 1 206 ? -31.902 12.017 24.051 1.00 85.00 206 THR A N 1
ATOM 1668 C CA . THR A 1 206 ? -32.079 10.566 23.873 1.00 85.00 206 THR A CA 1
ATOM 1669 C C . THR A 1 206 ? -32.713 10.280 22.516 1.00 85.00 206 THR A C 1
ATOM 1671 O O . THR A 1 206 ? -32.094 9.603 21.712 1.00 85.00 206 THR A O 1
ATOM 1674 N N . LYS A 1 207 ? -33.844 10.917 22.177 1.00 88.06 207 LYS A N 1
ATOM 1675 C CA . LYS A 1 207 ? -34.455 10.775 20.842 1.00 88.06 207 LYS A CA 1
ATOM 1676 C C . LYS A 1 207 ? -33.515 11.154 19.691 1.00 88.06 207 LYS A C 1
ATOM 1678 O O . LYS A 1 207 ? -33.494 10.478 18.674 1.00 88.06 207 LYS A O 1
ATOM 1683 N N . GLN A 1 208 ? -32.737 12.230 19.823 1.00 85.12 208 GLN A N 1
ATOM 1684 C CA . GLN A 1 208 ? -31.756 12.612 18.797 1.00 85.12 208 GLN A CA 1
ATOM 1685 C C . GLN A 1 208 ? -30.599 11.610 18.677 1.00 85.12 208 GLN A C 1
ATOM 1687 O O . GLN A 1 208 ? -30.021 11.484 17.600 1.00 85.12 208 GLN A O 1
ATOM 1692 N N . PHE A 1 209 ? -30.252 10.914 19.760 1.00 86.00 209 PHE A N 1
ATOM 1693 C CA . PHE A 1 209 ? -29.279 9.827 19.753 1.00 86.00 209 PHE A CA 1
ATOM 1694 C C . PHE A 1 209 ? -29.872 8.560 19.122 1.00 86.00 209 PHE A C 1
ATOM 1696 O O . PHE A 1 209 ? -29.262 8.013 18.210 1.00 86.00 209 PHE A O 1
ATOM 1703 N N . ASP A 1 210 ? -31.083 8.165 19.523 1.00 86.44 210 ASP A N 1
ATOM 1704 C CA . ASP A 1 210 ? -31.820 7.017 18.981 1.00 86.44 210 ASP A CA 1
ATOM 1705 C C . ASP A 1 210 ? -31.981 7.144 17.453 1.00 86.44 210 ASP A C 1
ATOM 1707 O O . ASP A 1 210 ? -31.567 6.252 16.713 1.00 86.44 210 ASP A O 1
ATOM 1711 N N . ASN A 1 211 ? -32.463 8.299 16.972 1.00 86.12 211 ASN A N 1
ATOM 1712 C CA . ASN A 1 211 ? -32.579 8.603 15.542 1.00 86.12 211 ASN A CA 1
ATOM 1713 C C . ASN A 1 211 ? -31.225 8.509 14.812 1.00 86.12 211 ASN A C 1
ATOM 1715 O O . ASN A 1 211 ? -31.151 7.946 13.725 1.00 86.12 211 ASN A O 1
ATOM 1719 N N . LYS A 1 212 ? -30.134 9.023 15.400 1.00 85.88 212 LYS A N 1
ATOM 1720 C CA . LYS A 1 212 ? -28.789 8.934 14.798 1.00 85.88 212 LYS A CA 1
ATOM 1721 C C . LYS A 1 212 ? -28.236 7.512 14.786 1.00 85.88 212 LYS A C 1
ATOM 1723 O O . LYS A 1 212 ? -27.476 7.162 13.886 1.00 85.88 212 LYS A O 1
ATOM 1728 N N . CYS A 1 213 ? -28.601 6.682 15.760 1.00 81.38 213 CYS A N 1
ATOM 1729 C CA . CYS A 1 213 ? -28.301 5.256 15.727 1.00 81.38 213 CYS A CA 1
ATOM 1730 C C . CYS A 1 213 ? -29.092 4.548 14.618 1.00 81.38 213 CYS A C 1
ATOM 1732 O O . CYS A 1 213 ? -28.528 3.690 13.945 1.00 81.38 213 CYS A O 1
ATOM 1734 N N . GLU A 1 214 ? -30.346 4.933 14.374 1.00 88.94 214 GLU A N 1
ATOM 1735 C CA . GLU A 1 214 ? -31.157 4.411 13.267 1.00 88.94 214 GLU A CA 1
ATOM 1736 C C . GLU A 1 214 ? -30.594 4.831 11.892 1.00 88.94 214 GLU A C 1
ATOM 1738 O O . GLU A 1 214 ? -30.363 3.968 11.045 1.00 88.94 214 GLU A O 1
ATOM 1743 N N . GLU A 1 215 ? -30.222 6.105 11.708 1.00 88.56 215 GLU A N 1
ATOM 1744 C CA . GLU A 1 215 ? -29.492 6.611 10.528 1.00 88.56 215 GLU A CA 1
ATOM 1745 C C . GLU A 1 215 ? -28.157 5.863 10.303 1.00 88.56 215 GLU A C 1
ATOM 1747 O O . GLU A 1 215 ? -27.805 5.505 9.173 1.00 88.56 215 GLU A O 1
ATOM 1752 N N . LEU A 1 216 ? -27.408 5.571 11.375 1.00 89.25 216 LEU A N 1
ATOM 1753 C CA . LEU A 1 216 ? -26.145 4.825 11.304 1.00 89.25 216 LEU A CA 1
ATOM 1754 C C . LEU A 1 216 ? -26.354 3.345 10.947 1.00 89.25 216 LEU A C 1
ATOM 1756 O O . LEU A 1 216 ? -25.549 2.761 10.218 1.00 89.25 216 LEU A O 1
ATOM 1760 N N . ILE A 1 217 ? -27.438 2.733 11.425 1.00 90.56 217 ILE A N 1
ATOM 1761 C CA . ILE A 1 217 ? -27.825 1.368 11.054 1.00 90.56 217 ILE A CA 1
ATOM 1762 C C . ILE A 1 217 ? -28.263 1.333 9.584 1.00 90.56 217 ILE A C 1
ATOM 1764 O O . ILE A 1 217 ? -27.816 0.451 8.846 1.00 90.56 217 ILE A O 1
ATOM 1768 N N . GLN A 1 218 ? -29.068 2.300 9.129 1.00 91.06 218 GLN A N 1
ATOM 1769 C CA . GLN A 1 218 ? -29.490 2.404 7.730 1.00 91.06 218 GLN A CA 1
ATOM 1770 C C . GLN A 1 218 ? -28.285 2.557 6.795 1.00 91.06 218 GLN A C 1
ATOM 1772 O O . GLN A 1 218 ? -28.108 1.735 5.899 1.00 91.06 218 GLN A O 1
ATOM 1777 N N . THR A 1 219 ? -27.401 3.523 7.048 1.00 87.56 219 THR A N 1
ATOM 1778 C CA . THR A 1 219 ? -26.205 3.752 6.215 1.00 87.56 219 THR A CA 1
ATOM 1779 C C . THR A 1 219 ? -25.225 2.578 6.252 1.00 87.56 219 THR A C 1
ATOM 1781 O O . THR A 1 219 ? -24.611 2.248 5.236 1.00 87.56 219 THR A O 1
ATOM 1784 N N . THR A 1 220 ? -25.122 1.859 7.375 1.00 88.12 220 THR A N 1
ATOM 1785 C CA . THR A 1 220 ? -24.349 0.606 7.440 1.00 88.12 220 THR A CA 1
ATOM 1786 C C . THR A 1 220 ? -24.983 -0.504 6.590 1.00 88.12 220 THR A C 1
ATOM 1788 O O . THR A 1 220 ? -24.263 -1.264 5.936 1.00 88.12 220 THR A O 1
ATOM 1791 N N . ASN A 1 221 ? -26.316 -0.600 6.551 1.00 90.81 221 ASN A N 1
ATOM 1792 C CA . ASN A 1 221 ? -27.033 -1.562 5.711 1.00 90.81 221 ASN A CA 1
ATOM 1793 C C . ASN A 1 221 ? -26.937 -1.211 4.217 1.00 90.81 221 ASN A C 1
ATOM 1795 O O . ASN A 1 221 ? -26.681 -2.104 3.413 1.00 90.81 221 ASN A O 1
ATOM 1799 N N . GLU A 1 222 ? -27.052 0.064 3.845 1.00 92.50 222 GLU A N 1
ATOM 1800 C CA . GLU A 1 222 ? -26.843 0.552 2.473 1.00 92.50 222 GLU A CA 1
ATOM 1801 C C . GLU A 1 222 ? -25.410 0.264 1.999 1.00 92.50 222 GLU A C 1
ATOM 1803 O O . GLU A 1 222 ? -25.205 -0.320 0.936 1.00 92.50 222 GLU A O 1
ATOM 1808 N N . LEU A 1 223 ? -24.404 0.550 2.833 1.00 90.19 223 LEU A N 1
ATOM 1809 C CA . LEU A 1 223 ? -22.997 0.241 2.550 1.00 90.19 223 LEU A CA 1
ATOM 1810 C C . LEU A 1 223 ? -22.748 -1.276 2.427 1.00 90.19 223 LEU A C 1
ATOM 1812 O O . LEU A 1 223 ? -21.915 -1.707 1.625 1.00 90.19 223 LEU A O 1
ATOM 1816 N N . LYS A 1 224 ? -23.484 -2.105 3.179 1.00 92.88 224 LYS A N 1
ATOM 1817 C CA . LYS A 1 224 ? -23.460 -3.572 3.055 1.00 92.88 224 LYS A CA 1
ATOM 1818 C C . LYS A 1 224 ? -24.120 -4.054 1.756 1.00 92.88 224 LYS A C 1
ATOM 1820 O O . LYS A 1 224 ? -23.570 -4.947 1.116 1.00 92.88 224 LYS A O 1
ATOM 1825 N N . GLN A 1 225 ? -25.246 -3.464 1.348 1.00 93.56 225 GLN A N 1
ATOM 1826 C CA . GLN A 1 225 ? -25.913 -3.763 0.074 1.00 93.56 225 GLN A CA 1
ATOM 1827 C C . GLN A 1 225 ? -25.045 -3.352 -1.123 1.00 93.56 225 GLN A C 1
ATOM 1829 O O . GLN A 1 225 ? -24.852 -4.152 -2.035 1.00 93.56 225 GLN A O 1
ATOM 1834 N N . PHE A 1 226 ? -24.437 -2.163 -1.084 1.00 93.38 226 PHE A N 1
ATOM 1835 C CA . PHE A 1 226 ? -23.514 -1.696 -2.121 1.00 93.38 226 PHE A CA 1
ATOM 1836 C C . PHE A 1 226 ? -22.299 -2.626 -2.269 1.00 93.38 226 PHE A C 1
ATOM 1838 O O . PHE A 1 226 ? -21.941 -3.009 -3.380 1.00 93.38 226 PHE A O 1
ATOM 1845 N N . LYS A 1 227 ? -21.703 -3.071 -1.151 1.00 93.69 227 LYS A N 1
ATOM 1846 C CA . LYS A 1 227 ? -20.619 -4.072 -1.167 1.00 93.69 227 LYS A CA 1
ATOM 1847 C C . LYS A 1 227 ? -21.050 -5.421 -1.747 1.00 93.69 227 LYS A C 1
ATOM 1849 O O . LYS A 1 227 ? -20.245 -6.050 -2.428 1.00 93.69 227 LYS A O 1
ATOM 1854 N N . LEU A 1 228 ? -22.281 -5.866 -1.483 1.00 94.19 228 LEU A N 1
ATOM 1855 C CA . LEU A 1 228 ? -22.812 -7.105 -2.056 1.00 94.19 228 LEU A CA 1
ATOM 1856 C C . LEU A 1 228 ? -22.985 -6.968 -3.574 1.00 94.19 228 LEU A C 1
ATOM 1858 O O . LEU A 1 228 ? -22.396 -7.747 -4.316 1.00 94.19 228 LEU A O 1
ATOM 1862 N N . SER A 1 229 ? -23.682 -5.923 -4.026 1.00 92.69 229 SER A N 1
ATOM 1863 C CA . SER A 1 229 ? -23.921 -5.652 -5.449 1.00 92.69 229 SER A CA 1
ATOM 1864 C C . SER A 1 229 ? -22.618 -5.478 -6.241 1.00 92.69 229 SER A C 1
ATOM 1866 O O . SER A 1 229 ? -22.472 -6.055 -7.315 1.00 92.69 229 SER A O 1
ATOM 1868 N N . HIS A 1 230 ? -21.621 -4.774 -5.692 1.00 92.12 230 HIS A N 1
ATOM 1869 C CA . HIS A 1 230 ? -20.314 -4.644 -6.340 1.00 92.12 230 HIS A CA 1
ATOM 1870 C C . HIS A 1 230 ? -19.536 -5.974 -6.373 1.00 92.12 230 HIS A C 1
ATOM 1872 O O . HIS A 1 230 ? -18.869 -6.273 -7.360 1.00 92.12 230 HIS A O 1
ATOM 1878 N N . SER A 1 231 ? -19.659 -6.818 -5.340 1.00 91.31 231 SER A N 1
ATOM 1879 C CA . SER A 1 231 ? -19.082 -8.171 -5.346 1.00 91.31 231 SER A CA 1
ATOM 1880 C C . SER A 1 231 ? -19.762 -9.101 -6.358 1.00 91.31 231 SER A C 1
ATOM 1882 O O . SER A 1 231 ? -19.104 -9.988 -6.899 1.00 91.31 231 SER A O 1
ATOM 1884 N N . GLU A 1 232 ? -21.062 -8.932 -6.598 1.00 94.00 232 GLU A N 1
ATOM 1885 C CA . GLU A 1 232 ? -21.813 -9.661 -7.626 1.00 94.00 232 GLU A CA 1
ATOM 1886 C C . GLU A 1 232 ? -21.444 -9.172 -9.033 1.00 94.00 232 GLU A C 1
ATOM 1888 O O . GLU A 1 232 ? -21.231 -9.998 -9.918 1.00 94.00 232 GLU A O 1
ATOM 1893 N N . GLN A 1 233 ? -21.249 -7.860 -9.217 1.00 93.56 233 GLN A N 1
ATOM 1894 C CA . GLN A 1 233 ? -20.738 -7.290 -10.466 1.00 93.56 233 GLN A CA 1
ATOM 1895 C C . GLN A 1 233 ? -19.332 -7.812 -10.799 1.00 93.56 233 GLN A C 1
ATOM 1897 O O . GLN A 1 233 ? -19.135 -8.327 -11.893 1.00 93.56 233 GLN A O 1
ATOM 1902 N N . ILE A 1 234 ? -18.385 -7.774 -9.850 1.00 91.75 234 ILE A N 1
ATOM 1903 C CA . ILE A 1 234 ? -17.025 -8.309 -10.059 1.00 91.75 234 ILE A CA 1
ATOM 1904 C C . ILE A 1 234 ? -17.078 -9.783 -10.483 1.00 91.75 234 ILE A C 1
ATOM 1906 O O . ILE A 1 234 ? -16.365 -10.181 -11.398 1.00 91.75 234 ILE A O 1
ATOM 1910 N N . ARG A 1 235 ? -17.954 -10.593 -9.874 1.00 93.38 235 ARG A N 1
ATOM 1911 C CA . ARG A 1 235 ? -18.141 -11.998 -10.272 1.00 93.38 235 ARG A CA 1
ATOM 1912 C C . ARG A 1 235 ? -18.709 -12.146 -11.683 1.00 93.38 235 ARG A C 1
ATOM 1914 O O . ARG A 1 235 ? -18.298 -13.060 -12.391 1.00 93.38 235 ARG A O 1
ATOM 1921 N N . HIS A 1 236 ? -19.631 -11.275 -12.093 1.00 94.31 236 HIS A N 1
ATOM 1922 C CA . HIS A 1 236 ? -20.156 -11.275 -13.458 1.00 94.31 236 HIS A CA 1
ATOM 1923 C C . HIS A 1 236 ? -19.057 -10.909 -14.467 1.00 94.31 236 HIS A C 1
ATOM 1925 O O . HIS A 1 236 ? -18.844 -11.661 -15.423 1.00 94.31 236 HIS A O 1
ATOM 1931 N N . ASP A 1 237 ? -18.301 -9.841 -14.197 1.00 90.12 237 ASP A N 1
ATOM 1932 C CA . ASP A 1 237 ? -17.158 -9.403 -15.003 1.00 90.12 237 ASP A CA 1
ATOM 1933 C C . ASP A 1 237 ? -16.087 -10.512 -15.092 1.00 90.12 237 ASP A C 1
ATOM 1935 O O . ASP A 1 237 ? -15.570 -10.800 -16.171 1.00 90.12 237 ASP A O 1
ATOM 1939 N N . GLU A 1 238 ? -15.795 -11.212 -13.987 1.00 91.19 238 GLU A N 1
ATOM 1940 C CA . GLU A 1 238 ? -14.910 -12.386 -13.960 1.00 91.19 238 GLU A CA 1
ATOM 1941 C C . GLU A 1 238 ? -15.442 -13.541 -14.822 1.00 91.19 238 GLU A C 1
ATOM 1943 O O . GLU A 1 238 ? -14.664 -14.163 -15.555 1.00 91.19 238 GLU A O 1
ATOM 1948 N N . THR A 1 239 ? -16.743 -13.852 -14.768 1.00 94.44 239 THR A N 1
ATOM 1949 C CA . THR A 1 239 ? -17.324 -14.901 -15.623 1.00 94.44 239 THR A CA 1
ATOM 1950 C C . THR A 1 239 ? -17.268 -14.535 -17.102 1.00 94.44 239 THR A C 1
ATOM 1952 O O . THR A 1 239 ? -16.876 -15.379 -17.906 1.00 94.44 239 THR A O 1
ATOM 1955 N N . ASP A 1 240 ? -17.544 -13.284 -17.469 1.00 94.94 240 ASP A N 1
ATOM 1956 C CA . ASP A 1 240 ? -17.531 -12.844 -18.866 1.00 94.94 240 ASP A CA 1
ATOM 1957 C C . ASP A 1 240 ? -16.111 -12.728 -19.423 1.00 94.94 240 ASP A C 1
ATOM 1959 O O . ASP A 1 240 ? -15.846 -13.159 -20.546 1.00 94.94 240 ASP A O 1
ATOM 1963 N N . LEU A 1 241 ? -15.152 -12.275 -18.615 1.00 92.38 241 LEU A N 1
ATOM 1964 C CA . LEU A 1 241 ? -13.731 -12.287 -18.962 1.00 92.38 241 LEU A CA 1
ATOM 1965 C C . LEU A 1 241 ? -13.231 -13.732 -19.166 1.00 92.38 241 LEU A C 1
ATOM 1967 O O . LEU A 1 241 ? -12.484 -14.006 -20.109 1.00 92.38 241 LEU A O 1
ATOM 1971 N N . ASN A 1 242 ? -13.685 -14.690 -18.352 1.00 94.00 242 ASN A N 1
ATOM 1972 C CA . ASN A 1 242 ? -13.375 -16.109 -18.550 1.00 94.00 242 ASN A CA 1
ATOM 1973 C C . ASN A 1 242 ? -14.087 -16.716 -19.778 1.00 94.00 242 ASN A C 1
ATOM 1975 O O . ASN A 1 242 ? -13.462 -17.491 -20.506 1.00 94.00 242 ASN A O 1
ATOM 1979 N N . ASN A 1 243 ? -15.326 -16.313 -20.080 1.00 95.12 243 ASN A N 1
ATOM 1980 C CA . ASN A 1 243 ? -16.030 -16.682 -21.314 1.00 95.12 243 ASN A CA 1
ATOM 1981 C C . ASN A 1 243 ? -15.284 -16.164 -22.558 1.00 95.12 243 ASN A C 1
ATOM 1983 O O . ASN A 1 243 ? -15.041 -16.926 -23.496 1.00 95.12 243 ASN A O 1
ATOM 1987 N N . LEU A 1 244 ? -14.840 -14.903 -22.548 1.00 92.69 244 LEU A N 1
ATOM 1988 C CA . LEU A 1 244 ? -14.036 -14.300 -23.618 1.00 92.69 244 LEU A CA 1
ATOM 1989 C C . LEU A 1 244 ? -12.669 -14.985 -23.767 1.00 92.69 244 LEU A C 1
ATOM 1991 O O . LEU A 1 244 ? -12.253 -15.284 -24.887 1.00 92.69 244 LEU A O 1
ATOM 1995 N N . ARG A 1 245 ? -11.986 -15.320 -22.662 1.00 92.50 245 ARG A N 1
ATOM 1996 C CA . ARG A 1 245 ? -10.752 -16.131 -22.691 1.00 92.50 245 ARG A CA 1
ATOM 1997 C C . ARG A 1 245 ? -10.979 -17.498 -23.336 1.00 92.50 245 ARG A C 1
ATOM 1999 O O . ARG A 1 245 ? -10.139 -17.934 -24.123 1.00 92.50 245 ARG A O 1
ATOM 2006 N N . LEU A 1 246 ? -12.095 -18.164 -23.036 1.00 95.19 246 LEU A N 1
ATOM 2007 C CA . LEU A 1 246 ? -12.442 -19.453 -23.636 1.00 95.19 246 LEU A CA 1
ATOM 2008 C C . LEU A 1 246 ? -12.759 -19.316 -25.134 1.00 95.19 246 LEU A C 1
ATOM 2010 O O . LEU A 1 246 ? -12.282 -20.124 -25.926 1.00 95.19 246 LEU A O 1
ATOM 2014 N N . GLN A 1 247 ? -13.478 -18.268 -25.546 1.00 95.12 247 GLN A N 1
ATOM 2015 C CA . GLN A 1 247 ? -13.709 -17.967 -26.965 1.00 95.12 247 GLN A CA 1
ATOM 2016 C C . GLN A 1 247 ? -12.393 -17.705 -27.713 1.00 95.12 247 GLN A C 1
ATOM 2018 O O . GLN A 1 247 ? -12.167 -18.300 -28.764 1.00 95.12 247 GLN A O 1
ATOM 2023 N N . ILE A 1 248 ? -11.489 -16.891 -27.154 1.00 91.06 248 ILE A N 1
ATOM 2024 C CA . ILE A 1 248 ? -10.161 -16.627 -27.732 1.00 91.06 248 ILE A CA 1
ATOM 2025 C C . ILE A 1 248 ? -9.334 -17.919 -27.816 1.00 91.06 248 ILE A C 1
ATOM 2027 O O . ILE A 1 248 ? -8.717 -18.176 -28.847 1.00 91.06 248 ILE A O 1
ATOM 2031 N N . LYS A 1 249 ? -9.358 -18.774 -26.784 1.00 95.69 249 LYS A N 1
ATOM 2032 C CA . LYS A 1 249 ? -8.693 -20.087 -26.816 1.00 95.69 249 LYS A CA 1
ATOM 2033 C C . LYS A 1 249 ? -9.249 -20.972 -27.935 1.00 95.69 249 LYS A C 1
ATOM 2035 O O . LYS A 1 249 ? -8.469 -21.511 -28.712 1.00 95.69 249 LYS A O 1
ATOM 2040 N N . ASN A 1 250 ? -10.571 -21.062 -28.069 1.00 95.56 250 ASN A N 1
ATOM 2041 C CA . ASN A 1 250 ? -11.221 -21.858 -29.111 1.00 95.56 250 ASN A CA 1
ATOM 2042 C C . ASN A 1 250 ? -10.921 -21.319 -30.525 1.00 95.56 250 ASN A C 1
ATOM 2044 O O . ASN A 1 250 ? -10.690 -22.106 -31.441 1.00 95.56 250 ASN A O 1
ATOM 2048 N N . LEU A 1 251 ? -10.872 -19.993 -30.705 1.00 93.25 251 LEU A N 1
ATOM 2049 C CA . LEU A 1 251 ? -10.473 -19.351 -31.964 1.00 93.25 251 LEU A CA 1
ATOM 2050 C C . LEU A 1 251 ? -8.987 -19.561 -32.284 1.00 93.25 251 LEU A C 1
ATOM 2052 O O . LEU A 1 251 ? -8.638 -19.733 -33.451 1.00 93.25 251 LEU A O 1
ATOM 2056 N N . ASN A 1 252 ? -8.116 -19.578 -31.275 1.00 91.69 252 ASN A N 1
ATOM 2057 C CA . ASN A 1 252 ? -6.701 -19.891 -31.457 1.00 91.69 252 ASN A CA 1
ATOM 2058 C C . ASN A 1 252 ? -6.510 -21.362 -31.839 1.00 91.69 252 ASN A C 1
ATOM 2060 O O . ASN A 1 252 ? -5.834 -21.622 -32.824 1.00 91.69 252 ASN A O 1
ATOM 2064 N N . GLU A 1 253 ? -7.175 -22.307 -31.168 1.00 94.06 253 GLU A N 1
ATOM 2065 C CA . GLU A 1 253 ? -7.143 -23.723 -31.562 1.00 94.06 253 GLU A CA 1
ATOM 2066 C C . GLU A 1 253 ? -7.728 -23.961 -32.965 1.00 94.06 253 GLU A C 1
ATOM 2068 O O . GLU A 1 253 ? -7.238 -24.809 -33.707 1.00 94.06 253 GLU A O 1
ATOM 2073 N N . LEU A 1 254 ? -8.778 -23.229 -33.357 1.00 95.31 254 LEU A N 1
ATOM 2074 C CA . LEU A 1 254 ? -9.328 -23.287 -34.715 1.00 95.31 254 LEU A CA 1
ATOM 2075 C C . LEU A 1 254 ? -8.321 -22.759 -35.746 1.00 95.31 254 LEU A C 1
ATOM 2077 O O . LEU A 1 254 ? -8.145 -23.367 -36.800 1.00 95.31 254 LEU A O 1
ATOM 2081 N N . ASN A 1 255 ? -7.645 -21.646 -35.449 1.00 92.25 255 ASN A N 1
ATOM 2082 C CA . ASN A 1 255 ? -6.609 -21.098 -36.320 1.00 92.25 255 ASN A CA 1
ATOM 2083 C C . ASN A 1 255 ? -5.363 -21.986 -36.377 1.00 92.25 255 ASN A C 1
ATOM 2085 O O . ASN A 1 255 ? -4.808 -22.134 -37.455 1.00 92.25 255 ASN A O 1
ATOM 2089 N N . GLU A 1 256 ? -4.954 -22.607 -35.272 1.00 94.56 256 GLU A N 1
ATOM 2090 C CA . GLU A 1 256 ? -3.837 -23.554 -35.218 1.00 94.56 256 GLU A CA 1
ATOM 2091 C C . GLU A 1 256 ? -4.143 -24.812 -36.039 1.00 94.56 256 GLU A C 1
ATOM 2093 O O . GLU A 1 256 ? -3.334 -25.192 -36.881 1.00 94.56 256 GLU A O 1
ATOM 2098 N N . ARG A 1 257 ? -5.350 -25.390 -35.907 1.00 94.38 257 ARG A N 1
ATOM 2099 C CA . ARG A 1 257 ? -5.816 -26.481 -36.786 1.00 94.38 257 ARG A CA 1
ATOM 2100 C C . ARG A 1 257 ? -5.826 -26.053 -38.252 1.00 94.38 257 ARG A C 1
ATOM 2102 O O . ARG A 1 257 ? -5.249 -26.747 -39.077 1.00 94.38 257 ARG A O 1
ATOM 2109 N N . ARG A 1 258 ? -6.390 -24.884 -38.575 1.00 95.56 258 ARG A N 1
ATOM 2110 C CA . ARG A 1 258 ? -6.436 -24.360 -39.952 1.00 95.56 258 ARG A CA 1
ATOM 2111 C C . ARG A 1 258 ? -5.045 -24.062 -40.522 1.00 95.56 258 ARG A C 1
ATOM 2113 O O . ARG A 1 258 ? -4.834 -24.245 -41.715 1.00 95.56 258 ARG A O 1
ATOM 2120 N N . VAL A 1 259 ? -4.097 -23.601 -39.704 1.00 93.81 259 VAL A N 1
ATOM 2121 C CA . VAL A 1 259 ? -2.695 -23.419 -40.110 1.00 93.81 259 VAL A CA 1
ATOM 2122 C C . VAL A 1 259 ? -2.035 -24.776 -40.319 1.00 93.81 259 VAL A C 1
ATOM 2124 O O . VAL A 1 259 ? -1.444 -24.962 -41.370 1.00 93.81 259 VAL A O 1
ATOM 2127 N N . GLY A 1 260 ? -2.221 -25.751 -39.426 1.00 94.38 260 GLY A N 1
ATOM 2128 C CA . GLY A 1 260 ? -1.727 -27.119 -39.610 1.00 94.38 260 GLY A CA 1
ATOM 2129 C C . GLY A 1 260 ? -2.314 -27.820 -40.843 1.00 94.38 260 GLY A C 1
ATOM 2130 O O . GLY A 1 260 ? -1.589 -28.492 -41.567 1.00 94.38 260 GLY A O 1
ATOM 2131 N N . GLU A 1 261 ? -3.596 -27.612 -41.149 1.00 94.62 261 GLU A N 1
ATOM 2132 C CA . GLU A 1 261 ? -4.249 -28.072 -42.384 1.00 94.62 261 GLU A CA 1
ATOM 2133 C C . GLU A 1 261 ? -3.682 -27.375 -43.628 1.00 94.62 261 GLU A C 1
ATOM 2135 O O . GLU A 1 261 ? -3.471 -28.020 -44.655 1.00 94.62 261 GLU A O 1
ATOM 2140 N N . LEU A 1 262 ? -3.405 -26.069 -43.553 1.00 94.12 262 LEU A N 1
ATOM 2141 C CA . LEU A 1 262 ? -2.765 -25.322 -44.637 1.00 94.12 262 LEU A CA 1
ATOM 2142 C C . LEU A 1 262 ? -1.296 -25.719 -44.814 1.00 94.12 262 LEU A C 1
ATOM 2144 O O . LEU A 1 262 ? -0.860 -25.838 -45.949 1.00 94.12 262 LEU A O 1
ATOM 2148 N N . GLU A 1 263 ? -0.547 -25.971 -43.744 1.00 93.31 263 GLU A N 1
ATOM 2149 C CA . GLU A 1 263 ? 0.840 -26.444 -43.777 1.00 93.31 263 GLU A CA 1
ATOM 2150 C C . GLU A 1 263 ? 0.928 -27.888 -44.272 1.00 93.31 263 GLU A C 1
ATOM 2152 O O . GLU A 1 263 ? 1.779 -28.186 -45.106 1.00 93.31 263 GLU A O 1
ATOM 2157 N N . ALA A 1 264 ? 0.011 -28.766 -43.856 1.00 93.19 264 ALA A N 1
ATOM 2158 C CA . ALA A 1 264 ? -0.136 -30.107 -44.415 1.00 93.19 264 ALA A CA 1
ATOM 2159 C C . ALA A 1 264 ? -0.481 -30.034 -45.906 1.00 93.19 264 ALA A C 1
ATOM 2161 O O . ALA A 1 264 ? 0.209 -30.640 -46.719 1.00 93.19 264 ALA A O 1
ATOM 2162 N N . ARG A 1 265 ? -1.457 -29.204 -46.301 1.00 93.75 265 ARG A N 1
ATOM 2163 C CA . ARG A 1 265 ? -1.816 -29.004 -47.712 1.00 93.75 265 ARG A CA 1
ATOM 2164 C C . ARG A 1 265 ? -0.708 -28.324 -48.518 1.00 93.75 265 ARG A C 1
ATOM 2166 O O . ARG A 1 265 ? -0.587 -28.610 -49.701 1.00 93.75 265 ARG A O 1
ATOM 2173 N N . ILE A 1 266 ? 0.115 -27.463 -47.920 1.00 90.94 266 ILE A N 1
ATOM 2174 C CA . ILE A 1 266 ? 1.317 -26.890 -48.546 1.00 90.94 266 ILE A CA 1
ATOM 2175 C C . ILE A 1 266 ? 2.416 -27.950 -48.653 1.00 90.94 266 ILE A C 1
ATOM 2177 O O . ILE A 1 266 ? 3.092 -27.995 -49.670 1.00 90.94 266 ILE A O 1
ATOM 2181 N N . SER A 1 267 ? 2.572 -28.839 -47.672 1.00 91.44 267 SER A N 1
ATOM 2182 C CA . SER A 1 267 ? 3.493 -29.979 -47.735 1.00 91.44 267 SER A CA 1
ATOM 2183 C C . SER A 1 267 ? 3.069 -30.972 -48.820 1.00 91.44 267 SER A C 1
ATOM 2185 O O . SER A 1 267 ? 3.894 -31.374 -49.638 1.00 91.44 267 SER A O 1
ATOM 2187 N N . ASP A 1 268 ? 1.775 -31.282 -48.920 1.00 93.12 268 ASP A N 1
ATOM 2188 C CA . ASP A 1 268 ? 1.196 -32.098 -49.988 1.00 93.12 268 ASP A CA 1
ATOM 2189 C C . ASP A 1 268 ? 1.265 -31.395 -51.343 1.00 93.12 268 ASP A C 1
ATOM 2191 O O . ASP A 1 268 ? 1.572 -32.047 -52.336 1.00 93.12 268 ASP A O 1
ATOM 2195 N N . LEU A 1 269 ? 1.062 -30.075 -51.419 1.00 91.94 269 LEU A N 1
ATOM 2196 C CA . LEU A 1 269 ? 1.276 -29.303 -52.645 1.00 91.94 269 LEU A CA 1
ATOM 2197 C C . LEU A 1 269 ? 2.755 -29.259 -53.030 1.00 91.94 269 LEU A C 1
ATOM 2199 O O . LEU A 1 269 ? 3.056 -29.440 -54.195 1.00 91.94 269 LEU A O 1
ATOM 2203 N N . CYS A 1 270 ? 3.697 -29.122 -52.101 1.00 88.38 270 CYS A N 1
ATOM 2204 C CA . CYS A 1 270 ? 5.132 -29.199 -52.386 1.00 88.38 270 CYS A CA 1
ATOM 2205 C C . CYS A 1 270 ? 5.564 -30.626 -52.759 1.00 88.38 270 CYS A C 1
ATOM 2207 O O . CYS A 1 270 ? 6.391 -30.806 -53.647 1.00 88.38 270 CYS A O 1
ATOM 2209 N N . SER A 1 271 ? 4.980 -31.654 -52.138 1.00 90.25 271 SER A N 1
ATOM 2210 C CA . SER A 1 271 ? 5.226 -33.064 -52.454 1.00 90.25 271 SER A CA 1
ATOM 2211 C C . SER A 1 271 ? 4.643 -33.435 -53.815 1.00 90.25 271 SER A C 1
ATOM 2213 O O . SER A 1 271 ? 5.307 -34.101 -54.606 1.00 90.25 271 SER A O 1
ATOM 2215 N N . THR A 1 272 ? 3.423 -32.988 -54.120 1.00 89.00 272 THR A N 1
ATOM 2216 C CA . THR A 1 272 ? 2.795 -33.185 -55.430 1.00 89.00 272 THR A CA 1
ATOM 2217 C C . THR A 1 272 ? 3.439 -32.314 -56.492 1.00 89.00 272 THR A C 1
ATOM 2219 O O . THR A 1 272 ? 3.656 -32.843 -57.565 1.00 89.00 272 THR A O 1
ATOM 2222 N N . ILE A 1 273 ? 3.868 -31.078 -56.215 1.00 85.50 273 ILE A N 1
ATOM 2223 C CA . ILE A 1 273 ? 4.679 -30.264 -57.136 1.00 85.50 273 ILE A CA 1
ATOM 2224 C C . ILE A 1 273 ? 6.037 -30.925 -57.376 1.00 85.50 273 ILE A C 1
ATOM 2226 O O . ILE A 1 273 ? 6.426 -31.025 -58.525 1.00 85.50 273 ILE A O 1
ATOM 2230 N N . ALA A 1 274 ? 6.723 -31.483 -56.376 1.00 84.12 274 ALA A N 1
ATOM 2231 C CA . ALA A 1 274 ? 7.974 -32.216 -56.603 1.00 84.12 274 ALA A CA 1
ATOM 2232 C C . ALA A 1 274 ? 7.758 -33.514 -57.413 1.00 84.12 274 ALA A C 1
ATOM 2234 O O . ALA A 1 274 ? 8.512 -33.812 -58.343 1.00 84.12 274 ALA A O 1
ATOM 2235 N N . LYS A 1 275 ? 6.691 -34.274 -57.119 1.00 84.94 275 LYS A N 1
ATOM 2236 C CA . LYS A 1 275 ? 6.255 -35.437 -57.921 1.00 84.94 275 LYS A CA 1
ATOM 2237 C C . LYS A 1 275 ? 5.830 -35.021 -59.335 1.00 84.94 275 LYS A C 1
ATOM 2239 O O . LYS A 1 275 ? 6.069 -35.757 -60.285 1.00 84.94 275 LYS A O 1
ATOM 2244 N N . TYR A 1 276 ? 5.240 -33.842 -59.497 1.00 78.94 276 TYR A N 1
ATOM 2245 C CA . TYR A 1 276 ? 4.804 -33.274 -60.770 1.00 78.94 276 TYR A CA 1
ATOM 2246 C C . TYR A 1 276 ? 6.010 -32.754 -61.552 1.00 78.94 276 TYR A C 1
ATOM 2248 O O . TYR A 1 276 ? 6.175 -33.135 -62.689 1.00 78.94 276 TYR A O 1
ATOM 2256 N N . GLU A 1 277 ? 6.952 -32.006 -60.989 1.00 72.50 277 GLU A N 1
ATOM 2257 C CA . GLU A 1 277 ? 8.178 -31.611 -61.696 1.00 72.50 277 GLU A CA 1
ATOM 2258 C C . GLU A 1 277 ? 9.031 -32.818 -62.114 1.00 72.50 277 GLU A C 1
ATOM 2260 O O . GLU A 1 277 ? 9.670 -32.778 -63.164 1.00 72.50 277 GLU A O 1
ATOM 2265 N N . THR A 1 278 ? 9.000 -33.921 -61.358 1.00 75.81 278 THR A N 1
ATOM 2266 C CA . THR A 1 278 ? 9.694 -35.164 -61.736 1.00 75.81 278 THR A CA 1
ATOM 2267 C C . THR A 1 278 ? 8.931 -36.016 -62.761 1.00 75.81 278 THR A C 1
ATOM 2269 O O . THR A 1 278 ? 9.568 -36.552 -63.665 1.00 75.81 278 THR A O 1
ATOM 2272 N N . THR A 1 279 ? 7.593 -36.108 -62.708 1.00 71.19 279 THR A N 1
ATOM 2273 C CA . THR A 1 279 ? 6.785 -36.914 -63.663 1.00 71.19 279 THR A CA 1
ATOM 2274 C C . THR A 1 279 ? 6.216 -36.127 -64.849 1.00 71.19 279 THR A C 1
ATOM 2276 O O . THR A 1 279 ? 6.020 -36.690 -65.919 1.00 71.19 279 THR A O 1
ATOM 2279 N N . MET A 1 280 ? 6.030 -34.817 -64.720 1.00 59.06 280 MET A N 1
ATOM 2280 C CA . MET A 1 280 ? 5.726 -33.859 -65.788 1.00 59.06 280 MET A CA 1
ATOM 2281 C C . MET A 1 280 ? 6.975 -33.201 -66.382 1.00 59.06 280 MET A C 1
ATOM 2283 O O . MET A 1 280 ? 6.839 -32.481 -67.362 1.00 59.06 280 MET A O 1
ATOM 2287 N N . ARG A 1 281 ? 8.204 -33.497 -65.930 1.00 56.88 281 ARG A N 1
ATOM 2288 C CA . ARG A 1 281 ? 9.366 -33.306 -66.822 1.00 56.88 281 ARG A CA 1
ATOM 2289 C C . ARG A 1 281 ? 9.183 -34.095 -68.130 1.00 56.88 281 ARG A C 1
ATOM 2291 O O . ARG A 1 281 ? 9.285 -33.466 -69.177 1.00 56.88 281 ARG A O 1
ATOM 2298 N N . PRO A 1 282 ? 8.822 -35.396 -68.095 1.00 54.09 282 PRO A N 1
ATOM 2299 C CA . PRO A 1 282 ? 8.328 -36.092 -69.280 1.00 54.09 282 PRO A CA 1
ATOM 2300 C C . PRO A 1 282 ? 6.863 -35.743 -69.618 1.00 54.09 282 PRO A C 1
ATOM 2302 O O . PRO A 1 282 ? 6.584 -35.330 -70.738 1.00 54.09 282 PRO A O 1
ATOM 2305 N N . LYS A 1 283 ? 5.904 -35.815 -68.679 1.00 57.28 283 LYS A N 1
ATOM 2306 C CA . LYS A 1 283 ? 4.470 -35.652 -69.022 1.00 57.28 283 LYS A CA 1
ATOM 2307 C C . LYS A 1 283 ? 3.996 -34.237 -69.396 1.00 57.28 283 LYS A C 1
ATOM 2309 O O . LYS A 1 283 ? 2.923 -34.129 -69.979 1.00 57.28 283 LYS A O 1
ATOM 2314 N N . ARG A 1 284 ? 4.769 -33.157 -69.207 1.00 53.38 284 ARG A N 1
ATOM 2315 C CA . ARG A 1 284 ? 4.453 -31.834 -69.810 1.00 53.38 284 ARG A CA 1
ATOM 2316 C C . ARG A 1 284 ? 4.681 -31.821 -71.331 1.00 53.38 284 ARG A C 1
ATOM 2318 O O . ARG A 1 284 ? 4.334 -30.843 -71.983 1.00 53.38 284 ARG A O 1
ATOM 2325 N N . GLN A 1 285 ? 5.225 -32.907 -71.890 1.00 47.44 285 GLN A N 1
ATOM 2326 C CA . GLN A 1 285 ? 5.241 -33.200 -73.326 1.00 47.44 285 GLN A CA 1
ATOM 2327 C C . GLN A 1 285 ? 4.009 -34.016 -73.785 1.00 47.44 285 GLN A C 1
ATOM 2329 O O . GLN A 1 285 ? 3.795 -34.133 -74.986 1.00 47.44 285 GLN A O 1
ATOM 2334 N N . GLU A 1 286 ? 3.195 -34.554 -72.863 1.00 49.28 286 GLU A N 1
ATOM 2335 C CA . GLU A 1 286 ? 2.004 -35.378 -73.161 1.00 49.28 286 GLU A CA 1
ATOM 2336 C C . GLU A 1 286 ? 0.680 -34.691 -72.771 1.00 49.28 286 GLU A C 1
ATOM 2338 O O . GLU A 1 286 ? -0.289 -34.720 -73.529 1.00 49.28 286 GLU A O 1
ATOM 2343 N N . ILE A 1 287 ? 0.604 -34.061 -71.592 1.00 46.41 287 ILE A N 1
ATOM 2344 C CA . ILE A 1 287 ? -0.665 -33.602 -71.001 1.00 46.41 287 ILE A CA 1
ATOM 2345 C C . ILE A 1 287 ? -1.012 -32.184 -71.476 1.00 46.41 287 ILE A C 1
ATOM 2347 O O . ILE A 1 287 ? -0.946 -31.186 -70.758 1.00 46.41 287 ILE A O 1
ATOM 2351 N N . LEU A 1 288 ? -1.432 -32.149 -72.739 1.00 45.66 288 LEU A N 1
ATOM 2352 C CA . LEU A 1 288 ? -2.304 -31.133 -73.338 1.00 45.66 288 LEU A CA 1
ATOM 2353 C C . LEU A 1 288 ? -3.705 -31.707 -73.660 1.00 45.66 288 LEU A C 1
ATOM 2355 O O . LEU A 1 288 ? -4.537 -31.000 -74.218 1.00 45.66 288 LEU A O 1
ATOM 2359 N N . VAL A 1 289 ? -3.948 -32.988 -73.336 1.00 48.75 289 VAL A N 1
ATOM 2360 C CA . VAL A 1 289 ? -4.962 -33.834 -73.999 1.00 48.75 289 VAL A CA 1
ATOM 2361 C C . VAL A 1 289 ? -6.174 -34.205 -73.122 1.00 48.75 289 VAL A C 1
ATOM 2363 O O . VAL A 1 289 ? -7.287 -34.237 -73.629 1.00 48.75 289 VAL A O 1
ATOM 2366 N N . GLU A 1 290 ? -6.002 -34.460 -71.820 1.00 51.12 290 GLU A N 1
ATOM 2367 C CA . GLU A 1 290 ? -7.005 -35.181 -70.996 1.00 51.12 290 GLU A CA 1
ATOM 2368 C C . GLU A 1 290 ? -7.817 -34.292 -70.022 1.00 51.12 290 GLU A C 1
ATOM 2370 O O . GLU A 1 290 ? -8.312 -34.757 -68.999 1.00 51.12 290 GLU A O 1
ATOM 2375 N N . ARG A 1 291 ? -7.946 -32.984 -70.284 1.00 40.81 291 ARG A N 1
ATOM 2376 C CA . ARG A 1 291 ? -8.509 -32.007 -69.320 1.00 40.81 291 ARG A CA 1
ATOM 2377 C C . ARG A 1 291 ? -10.024 -31.740 -69.474 1.00 40.81 291 ARG A C 1
ATOM 2379 O O . ARG A 1 291 ? -10.440 -30.597 -69.296 1.00 40.81 291 ARG A O 1
ATOM 2386 N N . ASN A 1 292 ? -10.828 -32.749 -69.822 1.00 45.00 292 ASN A N 1
ATOM 2387 C CA . ASN A 1 292 ? -12.234 -32.546 -70.227 1.00 45.00 292 ASN A CA 1
ATOM 2388 C C . ASN A 1 292 ? -13.318 -33.236 -69.378 1.00 45.00 292 ASN A C 1
ATOM 2390 O O . ASN A 1 292 ? -14.476 -32.846 -69.506 1.00 45.00 292 ASN A O 1
ATOM 2394 N N . ASP A 1 293 ? -12.990 -34.215 -68.532 1.00 46.62 293 ASP A N 1
ATOM 2395 C CA . ASP A 1 293 ? -14.001 -35.069 -67.888 1.00 46.62 293 ASP A CA 1
ATOM 2396 C C . ASP A 1 293 ? -14.114 -34.862 -66.359 1.00 46.62 293 ASP A C 1
ATOM 2398 O O . ASP A 1 293 ? -13.157 -34.462 -65.694 1.00 46.62 293 ASP A O 1
ATOM 2402 N N . TYR A 1 294 ? -15.282 -35.229 -65.808 1.00 45.59 294 TYR A N 1
ATOM 2403 C CA . TYR A 1 294 ? -15.605 -35.370 -64.370 1.00 45.59 294 TYR A CA 1
ATOM 2404 C C . TYR A 1 294 ? -15.854 -34.088 -63.537 1.00 45.59 294 TYR A C 1
ATOM 2406 O O . TYR A 1 294 ? -15.303 -33.921 -62.451 1.00 45.59 294 TYR A O 1
ATOM 2414 N N . GLU A 1 295 ? -16.794 -33.238 -63.973 1.00 41.38 295 GLU A N 1
ATOM 2415 C CA . GLU A 1 295 ? -17.422 -32.178 -63.149 1.00 41.38 295 GLU A CA 1
ATOM 2416 C C . GLU A 1 295 ? -18.873 -32.550 -62.744 1.00 41.38 295 GLU A C 1
ATOM 2418 O O . GLU A 1 295 ? -19.818 -31.820 -63.032 1.00 41.38 295 GLU A O 1
ATOM 2423 N N . LEU A 1 296 ? -19.097 -33.734 -62.144 1.00 47.84 296 LEU A N 1
ATOM 2424 C CA . LEU A 1 296 ? -20.461 -34.220 -61.848 1.00 47.84 296 LEU A CA 1
ATOM 2425 C C . LEU A 1 296 ? -20.523 -35.275 -60.721 1.00 47.84 296 LEU A C 1
ATOM 2427 O O . LEU A 1 296 ? -20.482 -36.462 -61.023 1.00 47.84 296 LEU A O 1
ATOM 2431 N N . ASP A 1 297 ? -20.645 -34.853 -59.447 1.00 53.59 297 ASP A N 1
ATOM 2432 C CA . ASP A 1 297 ? -21.198 -35.692 -58.345 1.00 53.59 297 ASP A CA 1
ATOM 2433 C C . ASP A 1 297 ? -21.552 -34.907 -57.041 1.00 53.59 297 ASP A C 1
ATOM 2435 O O . ASP A 1 297 ? -21.224 -35.324 -55.929 1.00 53.59 297 ASP A O 1
ATOM 2439 N N . LEU A 1 298 ? -22.155 -33.708 -57.136 1.00 46.59 298 LEU A N 1
ATOM 2440 C CA . LEU A 1 298 ? -22.336 -32.816 -55.965 1.00 46.59 298 LEU A CA 1
ATOM 2441 C C . LEU A 1 298 ? -23.690 -32.959 -55.225 1.00 46.59 298 LEU A C 1
ATOM 2443 O O . LEU A 1 298 ? -23.804 -32.557 -54.067 1.00 46.59 298 LEU A O 1
ATOM 2447 N N . ASP A 1 299 ? -24.711 -33.546 -55.855 1.00 48.88 299 ASP A N 1
ATOM 2448 C CA . ASP A 1 299 ? -26.114 -33.394 -55.418 1.00 48.88 299 ASP A CA 1
ATOM 2449 C C . ASP A 1 299 ? -26.606 -34.427 -54.377 1.00 48.88 299 ASP A C 1
ATOM 2451 O O . ASP A 1 299 ? -27.682 -34.273 -53.795 1.00 48.88 299 ASP A O 1
ATOM 2455 N N . ALA A 1 300 ? -25.829 -35.473 -54.078 1.00 51.28 300 ALA A N 1
ATOM 2456 C CA . ALA A 1 300 ? -26.288 -36.629 -53.290 1.00 51.28 300 ALA A CA 1
ATOM 2457 C C . ALA A 1 300 ? -26.385 -36.419 -51.754 1.00 51.28 300 ALA A C 1
ATOM 2459 O O . ALA A 1 300 ? -26.728 -37.348 -51.017 1.00 51.28 300 ALA A O 1
ATOM 2460 N N . ALA A 1 301 ? -26.049 -35.235 -51.227 1.00 51.53 301 ALA A N 1
ATOM 2461 C CA . ALA A 1 301 ? -25.739 -35.056 -49.799 1.00 51.53 301 ALA A CA 1
ATOM 2462 C C . ALA A 1 301 ? -26.891 -34.556 -48.893 1.00 51.53 301 ALA A C 1
ATOM 2464 O O . ALA A 1 301 ? -26.782 -34.642 -47.668 1.00 51.53 301 ALA A O 1
ATOM 2465 N N . ILE A 1 302 ? -27.981 -34.014 -49.451 1.00 52.53 302 ILE A N 1
ATOM 2466 C CA . ILE A 1 302 ? -28.897 -33.115 -48.711 1.00 52.53 302 ILE A CA 1
ATOM 2467 C C . ILE A 1 302 ? -29.970 -33.839 -47.861 1.00 52.53 302 ILE A C 1
ATOM 2469 O O . ILE A 1 302 ? -30.466 -33.283 -46.881 1.00 52.53 302 ILE A O 1
ATOM 2473 N N . GLU A 1 303 ? -30.319 -35.091 -48.165 1.00 53.75 303 GLU A N 1
ATOM 2474 C CA . GLU A 1 303 ? -31.566 -35.717 -47.674 1.00 53.75 303 GLU A CA 1
ATOM 2475 C C . GLU A 1 303 ? -31.604 -36.072 -46.163 1.00 53.75 303 GLU A C 1
ATOM 2477 O O . GLU A 1 303 ? -32.662 -36.337 -45.593 1.00 53.75 303 GLU A O 1
ATOM 2482 N N . LYS A 1 304 ? -30.464 -36.072 -45.458 1.00 56.72 304 LYS A N 1
ATOM 2483 C CA . LYS A 1 304 ? -30.341 -36.710 -44.125 1.00 56.72 304 LYS A CA 1
ATOM 2484 C C . LYS A 1 304 ? -30.772 -35.861 -42.915 1.00 56.72 304 LYS A C 1
ATOM 2486 O O . LYS A 1 304 ? -30.689 -36.341 -41.786 1.00 56.72 304 LYS A O 1
ATOM 2491 N N . PHE A 1 305 ? -31.247 -34.627 -43.103 1.00 44.38 305 PHE A N 1
ATOM 2492 C CA . PHE A 1 305 ? -31.399 -33.650 -42.004 1.00 44.38 305 PHE A CA 1
ATOM 2493 C C . PHE A 1 305 ? -32.763 -33.635 -41.266 1.00 44.38 305 PHE A C 1
ATOM 2495 O O . PHE A 1 305 ? -32.934 -32.876 -40.313 1.00 44.38 305 PHE A O 1
ATOM 2502 N N . LEU A 1 306 ? -33.756 -34.437 -41.676 1.00 49.62 306 LEU A N 1
ATOM 2503 C CA . LEU A 1 306 ? -35.171 -34.194 -41.318 1.00 49.62 306 LEU A CA 1
ATOM 2504 C C . LEU A 1 306 ? -35.751 -34.932 -40.086 1.00 49.62 306 LEU A C 1
ATOM 2506 O O . LEU A 1 306 ? -36.850 -34.590 -39.650 1.00 49.62 306 LEU A O 1
ATOM 2510 N N . ASN A 1 307 ? -35.064 -35.921 -39.498 1.00 49.25 307 ASN A N 1
ATOM 2511 C CA . ASN A 1 307 ? -35.722 -36.952 -38.665 1.00 49.25 307 ASN A CA 1
ATOM 2512 C C . ASN A 1 307 ? -35.525 -36.895 -37.125 1.00 49.25 307 ASN A C 1
ATOM 2514 O O . ASN A 1 307 ? -35.890 -37.848 -36.441 1.00 49.25 307 ASN A O 1
ATOM 2518 N N . LEU A 1 308 ? -35.009 -35.804 -36.537 1.00 46.00 308 LEU A N 1
ATOM 2519 C CA . LEU A 1 308 ? -34.669 -35.732 -35.093 1.00 46.00 308 LEU A CA 1
ATOM 2520 C C . LEU A 1 308 ? -35.404 -34.631 -34.287 1.00 46.00 308 LEU A C 1
ATOM 2522 O O . LEU A 1 308 ? -34.805 -33.935 -33.473 1.00 46.00 308 LEU A O 1
ATOM 2526 N N . LYS A 1 309 ? -36.725 -34.471 -34.475 1.00 38.31 309 LYS A N 1
ATOM 2527 C CA . LYS A 1 309 ? -37.532 -33.402 -33.829 1.00 38.31 309 LYS A CA 1
ATOM 2528 C C . LYS A 1 309 ? -38.824 -33.901 -33.136 1.00 38.31 309 LYS A C 1
ATOM 2530 O O . LYS A 1 309 ? -39.898 -33.378 -33.429 1.00 38.31 309 LYS A O 1
ATOM 2535 N N . LYS A 1 310 ? -38.780 -34.953 -32.292 1.00 46.06 310 LYS A N 1
ATOM 2536 C CA . LYS A 1 310 ? -40.025 -35.682 -31.920 1.00 46.06 310 LYS A CA 1
ATOM 2537 C C . LYS A 1 310 ? -40.193 -36.329 -30.511 1.00 46.06 310 LYS A C 1
ATOM 2539 O O . LYS A 1 310 ? -41.001 -37.250 -30.431 1.00 46.06 310 LYS A O 1
ATOM 2544 N N . LEU A 1 311 ? -39.509 -35.924 -29.416 1.00 40.28 311 LEU A N 1
ATOM 2545 C CA . LEU A 1 311 ? -39.555 -36.714 -28.143 1.00 40.28 311 LEU A CA 1
ATOM 2546 C C . LEU A 1 311 ? -39.330 -35.983 -26.757 1.00 40.28 311 LEU A C 1
ATOM 2548 O O . LEU A 1 311 ? -38.197 -36.001 -26.288 1.00 40.28 311 LEU A O 1
ATOM 2552 N N . ILE A 1 312 ? -40.362 -35.402 -26.069 1.00 40.69 312 ILE A N 1
ATOM 2553 C CA . ILE A 1 312 ? -40.359 -34.772 -24.674 1.00 40.69 312 ILE A CA 1
ATOM 2554 C C . ILE A 1 312 ? -41.819 -34.713 -23.992 1.00 40.69 312 ILE A C 1
ATOM 2556 O O . ILE A 1 312 ? -42.704 -34.493 -24.811 1.00 40.69 312 ILE A O 1
ATOM 2560 N N . GLU A 1 313 ? -42.105 -34.883 -22.622 1.00 36.62 313 GLU A N 1
ATOM 2561 C CA . GLU A 1 313 ? -43.270 -34.354 -21.685 1.00 36.62 313 GLU A CA 1
ATOM 2562 C C . GLU A 1 313 ? -43.833 -35.143 -20.325 1.00 36.62 313 GLU A C 1
ATOM 2564 O O . GLU A 1 313 ? -43.921 -36.361 -20.459 1.00 36.62 313 GLU A O 1
ATOM 2569 N N . LYS A 1 314 ? -44.355 -34.509 -19.141 1.00 35.19 314 LYS A N 1
ATOM 2570 C CA . LYS A 1 314 ? -45.340 -34.864 -17.891 1.00 35.19 314 LYS A CA 1
ATOM 2571 C C . LYS A 1 314 ? -44.919 -35.118 -16.295 1.00 35.19 314 LYS A C 1
ATOM 2573 O O . LYS A 1 314 ? -43.725 -35.352 -16.192 1.00 35.19 314 LYS A O 1
ATOM 2578 N N . MET A 1 315 ? -45.580 -35.156 -15.013 1.00 34.78 315 MET A N 1
ATOM 2579 C CA . MET A 1 315 ? -46.873 -34.895 -14.093 1.00 34.78 315 MET A CA 1
ATOM 2580 C C . MET A 1 315 ? -46.806 -35.016 -12.406 1.00 34.78 315 MET A C 1
ATOM 2582 O O . MET A 1 315 ? -45.688 -35.275 -11.981 1.00 34.78 315 MET A O 1
ATOM 2586 N N . ASP A 1 316 ? -47.862 -34.852 -11.447 1.00 36.50 316 ASP A N 1
ATOM 2587 C CA . ASP A 1 316 ? -47.931 -34.804 -9.826 1.00 36.50 316 ASP A CA 1
ATOM 2588 C C . ASP A 1 316 ? -49.328 -35.199 -8.978 1.00 36.50 316 ASP A C 1
ATOM 2590 O O . ASP A 1 316 ? -50.160 -35.689 -9.741 1.00 36.50 316 ASP A O 1
ATOM 2594 N N . VAL A 1 317 ? -49.874 -35.173 -7.639 1.00 46.44 317 VAL A N 1
ATOM 2595 C CA . VAL A 1 317 ? -49.884 -34.612 -6.124 1.00 46.44 317 VAL A CA 1
ATOM 2596 C C . VAL A 1 317 ? -50.737 -35.467 -4.950 1.00 46.44 317 VAL A C 1
ATOM 2598 O O . VAL A 1 317 ? -51.063 -36.571 -5.368 1.00 46.44 317 VAL A O 1
ATOM 2601 N N . ASN A 1 318 ? -51.269 -35.309 -3.613 1.00 42.97 318 ASN A N 1
ATOM 2602 C CA . ASN A 1 318 ? -51.501 -34.446 -2.280 1.00 42.97 318 ASN A CA 1
ATOM 2603 C C . ASN A 1 318 ? -52.218 -35.103 -0.882 1.00 42.97 318 ASN A C 1
ATOM 2605 O O . ASN A 1 318 ? -52.452 -36.304 -0.950 1.00 42.97 318 ASN A O 1
ATOM 2609 N N . PHE A 1 319 ? -52.611 -34.416 0.319 1.00 43.00 319 PHE A N 1
ATOM 2610 C CA . PHE A 1 319 ? -53.697 -34.619 1.510 1.00 43.00 319 PHE A CA 1
ATOM 2611 C C . PHE A 1 319 ? -53.526 -34.762 3.185 1.00 43.00 319 PHE A C 1
ATOM 2613 O O . PHE A 1 319 ? -52.429 -35.135 3.583 1.00 43.00 319 PHE A O 1
ATOM 2620 N N . ASN A 1 320 ? -54.520 -34.486 4.196 1.00 50.53 320 ASN A N 1
ATOM 2621 C CA . ASN A 1 320 ? -54.504 -34.564 5.812 1.00 50.53 320 ASN A CA 1
ATOM 2622 C C . ASN A 1 320 ? -55.829 -34.336 6.849 1.00 50.53 320 ASN A C 1
ATOM 2624 O O . ASN A 1 320 ? -56.795 -33.824 6.299 1.00 50.53 320 ASN A O 1
ATOM 2628 N N . PHE A 1 321 ? -55.953 -34.604 8.262 1.00 45.06 321 PHE A N 1
ATOM 2629 C CA . PHE A 1 321 ? -57.119 -34.319 9.354 1.00 45.06 321 PHE A CA 1
ATOM 2630 C C . PHE A 1 321 ? -57.051 -34.492 11.041 1.00 45.06 321 PHE A C 1
ATOM 2632 O O . PHE A 1 321 ? -55.952 -34.793 11.496 1.00 45.06 321 PHE A O 1
ATOM 2639 N N . LYS A 1 322 ? -58.102 -34.281 12.015 1.00 49.31 322 LYS A N 1
ATOM 2640 C CA . LYS A 1 322 ? -58.116 -34.241 13.641 1.00 49.31 322 LYS A CA 1
ATOM 2641 C C . LYS A 1 322 ? -59.461 -34.165 14.666 1.00 49.31 322 LYS A C 1
ATOM 2643 O O . LYS A 1 322 ? -60.470 -33.708 14.140 1.00 49.31 322 LYS A O 1
ATOM 2648 N N . ASN A 1 323 ? -59.555 -34.471 16.072 1.00 45.34 323 ASN A N 1
ATOM 2649 C CA . ASN A 1 323 ? -60.726 -34.238 17.167 1.00 45.34 323 ASN A CA 1
ATOM 2650 C C . ASN A 1 323 ? -60.632 -34.434 18.851 1.00 45.34 323 ASN A C 1
ATOM 2652 O O . ASN A 1 323 ? -59.518 -34.786 19.230 1.00 45.34 323 ASN A O 1
ATOM 2656 N N . LEU A 1 324 ? -61.642 -34.219 19.867 1.00 42.81 324 LEU A N 1
ATOM 2657 C CA . LEU A 1 324 ? -61.587 -34.283 21.490 1.00 42.81 324 LEU A CA 1
ATOM 2658 C C . LEU A 1 324 ? -62.815 -34.079 22.671 1.00 42.81 324 LEU A C 1
ATOM 2660 O O . LEU A 1 324 ? -63.614 -33.181 22.443 1.00 42.81 324 LEU A O 1
ATOM 2664 N N . LEU A 1 325 ? -62.880 -34.714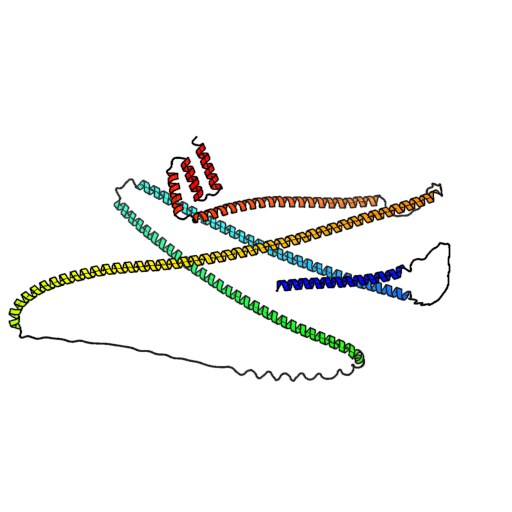 23.964 1.00 40.03 325 LEU A N 1
ATOM 2665 C CA . LEU A 1 325 ? -63.312 -34.427 25.522 1.00 40.03 325 LEU A CA 1
ATOM 2666 C C . LEU A 1 325 ? -64.698 -34.362 26.508 1.00 40.03 325 LEU A C 1
ATOM 2668 O O . LEU A 1 325 ? -65.601 -33.611 26.164 1.00 40.03 325 LEU A O 1
ATOM 2672 N N . SER A 1 326 ? -64.770 -34.888 27.846 1.00 39.62 326 SER A N 1
ATOM 2673 C CA . SER A 1 326 ? -65.301 -34.405 29.312 1.00 39.62 326 SER A CA 1
ATOM 2674 C C . SER A 1 326 ? -66.628 -34.704 30.333 1.00 39.62 326 SER A C 1
ATOM 2676 O O . SER A 1 326 ? -67.727 -34.789 29.804 1.00 39.62 326 SER A O 1
ATOM 2678 N N . PHE A 1 327 ? -66.556 -34.734 31.774 1.00 38.03 327 PHE A N 1
ATOM 2679 C CA . PHE A 1 327 ? -67.450 -34.357 33.089 1.00 38.03 327 PHE A CA 1
ATOM 2680 C C . PHE A 1 327 ? -68.489 -35.137 34.180 1.00 38.03 327 PHE A C 1
ATOM 2682 O O . PHE A 1 327 ? -69.282 -35.947 33.719 1.00 38.03 327 PHE A O 1
ATOM 2689 N N . ARG A 1 328 ? -68.608 -34.771 35.573 1.00 35.59 328 ARG A N 1
ATOM 2690 C CA . ARG A 1 328 ? -69.728 -34.720 36.765 1.00 35.59 328 ARG A CA 1
ATOM 2691 C C . ARG A 1 328 ? -69.927 -35.594 38.190 1.00 35.59 328 ARG A C 1
ATOM 2693 O O . ARG A 1 328 ? -69.287 -36.631 38.258 1.00 35.59 328 ARG A O 1
ATOM 2700 N N . ASN A 1 329 ? -70.722 -35.209 39.324 1.00 43.81 329 ASN A N 1
ATOM 2701 C CA . ASN A 1 329 ? -70.954 -35.822 40.801 1.00 43.81 329 ASN A CA 1
ATOM 2702 C C . ASN A 1 329 ? -72.213 -35.437 41.868 1.00 43.81 329 ASN A C 1
ATOM 2704 O O . ASN A 1 329 ? -73.034 -34.654 41.404 1.00 43.81 329 ASN A O 1
ATOM 2708 N N . ASP A 1 330 ? -72.390 -35.890 43.217 1.00 38.53 330 ASP A N 1
ATOM 2709 C CA . ASP A 1 330 ? -73.023 -35.304 44.593 1.00 38.53 330 ASP A CA 1
ATOM 2710 C C . ASP A 1 330 ? -74.390 -35.746 45.489 1.00 38.53 330 ASP A C 1
ATOM 2712 O O . ASP A 1 330 ? -75.370 -35.979 44.792 1.00 38.53 330 ASP A O 1
ATOM 2716 N N . ASP A 1 331 ? -74.558 -35.797 46.926 1.00 39.06 331 ASP A N 1
ATOM 2717 C CA . ASP A 1 331 ? -75.852 -35.958 47.907 1.00 39.06 331 ASP A CA 1
ATOM 2718 C C . ASP A 1 331 ? -75.859 -35.961 49.608 1.00 39.06 331 ASP A C 1
ATOM 2720 O O . ASP A 1 331 ? -74.737 -35.981 50.112 1.00 39.06 331 ASP A O 1
ATOM 2724 N N . ASP A 1 332 ? -76.987 -35.955 50.510 1.00 39.94 332 ASP A N 1
ATOM 2725 C CA . ASP A 1 332 ? -77.183 -36.016 52.127 1.00 39.94 332 ASP A CA 1
ATOM 2726 C C . ASP A 1 332 ? -78.694 -36.180 52.880 1.00 39.94 332 ASP A C 1
ATOM 2728 O O . ASP A 1 332 ? -79.599 -36.255 52.058 1.00 39.94 332 ASP A O 1
ATOM 2732 N N . ASN A 1 333 ? -79.302 -36.239 54.195 1.00 37.91 333 ASN A N 1
ATOM 2733 C CA . ASN A 1 333 ? -79.187 -36.208 55.796 1.00 37.91 333 ASN A CA 1
ATOM 2734 C C . ASN A 1 333 ? -80.484 -36.527 56.859 1.00 37.91 333 ASN A C 1
ATOM 2736 O O . ASN A 1 333 ? -81.599 -36.622 56.359 1.00 37.91 333 ASN A O 1
ATOM 2740 N N . HIS A 1 334 ? -80.407 -36.574 58.287 1.00 38.81 334 HIS A N 1
ATOM 2741 C CA . HIS A 1 334 ? -81.313 -36.312 59.610 1.00 38.81 334 HIS A CA 1
ATOM 2742 C C . HIS A 1 334 ? -82.351 -37.200 60.593 1.00 38.81 334 HIS A C 1
ATOM 2744 O O . HIS A 1 334 ? -82.941 -38.156 60.096 1.00 38.81 334 HIS A O 1
ATOM 2750 N N . ASN A 1 335 ? -82.636 -36.924 61.975 1.00 47.34 335 ASN A N 1
ATOM 2751 C CA . ASN A 1 335 ? -83.686 -37.550 63.018 1.00 47.34 335 ASN A CA 1
ATOM 2752 C C . ASN A 1 335 ? -84.053 -36.967 64.559 1.00 47.34 335 ASN A C 1
ATOM 2754 O O . ASN A 1 335 ? -83.520 -35.902 64.845 1.00 47.34 335 ASN A O 1
ATOM 2758 N N . GLU A 1 336 ? -84.899 -37.540 65.568 1.00 54.34 336 GLU A N 1
ATOM 2759 C CA . GLU A 1 336 ? -85.486 -36.879 66.896 1.00 54.34 336 GLU A CA 1
ATOM 2760 C C . GLU A 1 336 ? -85.644 -37.415 68.449 1.00 54.34 336 GLU A C 1
ATOM 2762 O O . GLU A 1 336 ? -85.508 -36.568 69.339 1.00 54.34 336 GLU A O 1
ATOM 2767 N N . ASN A 1 337 ? -86.010 -38.655 68.917 1.00 54.25 337 ASN A N 1
ATOM 2768 C CA . ASN A 1 337 ? -86.540 -38.965 70.335 1.00 54.25 337 ASN A CA 1
ATOM 2769 C C . ASN A 1 337 ? -85.577 -38.784 71.561 1.00 54.25 337 ASN A C 1
ATOM 2771 O O . ASN A 1 337 ? -85.819 -39.200 72.696 1.00 54.25 337 ASN A O 1
ATOM 2775 N N . THR A 1 338 ? -84.445 -38.141 71.353 1.00 54.78 338 THR A N 1
ATOM 2776 C CA . THR A 1 338 ? -83.399 -37.861 72.342 1.00 54.78 338 THR A CA 1
ATOM 2777 C C . THR A 1 338 ? -83.772 -36.752 73.347 1.00 54.78 338 THR A C 1
ATOM 2779 O O . THR A 1 338 ? -83.154 -36.655 74.408 1.00 54.78 338 THR A O 1
ATOM 2782 N N . LYS A 1 339 ? -84.799 -35.935 73.053 1.00 56.09 339 LYS A N 1
ATOM 2783 C CA . LYS A 1 339 ? -85.111 -34.604 73.637 1.00 56.09 339 LYS A CA 1
ATOM 2784 C C . LYS A 1 339 ? -85.008 -34.389 75.161 1.00 56.09 339 LYS A C 1
ATOM 2786 O O . LYS A 1 339 ? -84.610 -33.294 75.547 1.00 56.09 339 LYS A O 1
ATOM 2791 N N . LYS A 1 340 ? -85.348 -35.354 76.029 1.00 51.69 340 LYS A N 1
ATOM 2792 C CA . LYS A 1 340 ? -85.252 -35.177 77.504 1.00 51.69 340 LYS A CA 1
ATOM 2793 C C . LYS A 1 340 ? -83.942 -35.666 78.109 1.00 51.69 340 LYS A C 1
ATOM 2795 O O . LYS A 1 340 ? -83.428 -35.026 79.021 1.00 51.69 340 LYS A O 1
ATOM 2800 N N . ILE A 1 341 ? -83.358 -36.730 77.557 1.00 56.88 341 ILE A N 1
ATOM 2801 C CA . ILE A 1 341 ? -81.966 -37.090 77.857 1.00 56.88 341 ILE A CA 1
ATOM 2802 C C . ILE A 1 341 ? -81.072 -35.934 77.379 1.00 56.88 341 ILE A C 1
ATOM 2804 O O . ILE A 1 341 ? -80.214 -35.483 78.125 1.00 56.88 341 ILE A O 1
ATOM 2808 N N . ILE A 1 342 ? -81.405 -35.338 76.225 1.00 57.84 342 ILE A N 1
ATOM 2809 C CA . ILE A 1 342 ? -80.907 -34.045 75.733 1.00 57.84 342 ILE A CA 1
ATOM 2810 C C . ILE A 1 342 ? -81.059 -32.885 76.726 1.00 57.84 342 ILE A C 1
ATOM 2812 O O . ILE A 1 342 ? -80.367 -31.910 76.520 1.00 57.84 342 ILE A O 1
ATOM 2816 N N . GLU A 1 343 ? -81.885 -32.912 77.779 1.00 63.84 343 GLU A N 1
ATOM 2817 C CA . GLU A 1 343 ? -82.006 -31.782 78.725 1.00 63.84 343 GLU A CA 1
ATOM 2818 C C . GLU A 1 343 ? -80.946 -31.835 79.838 1.00 63.84 343 GLU A C 1
ATOM 2820 O O . GLU A 1 343 ? -80.261 -30.850 80.108 1.00 63.84 343 GLU A O 1
ATOM 2825 N N . GLN A 1 344 ? -80.724 -33.013 80.427 1.00 60.88 344 GLN A N 1
ATOM 2826 C CA . GLN A 1 344 ? -79.595 -33.218 81.341 1.00 60.88 344 GLN A CA 1
ATOM 2827 C C . GLN A 1 344 ? -78.279 -33.247 80.561 1.00 60.88 344 GLN A C 1
ATOM 2829 O O . GLN A 1 344 ? -77.360 -32.502 80.901 1.00 60.88 344 GLN A O 1
ATOM 2834 N N . LEU A 1 3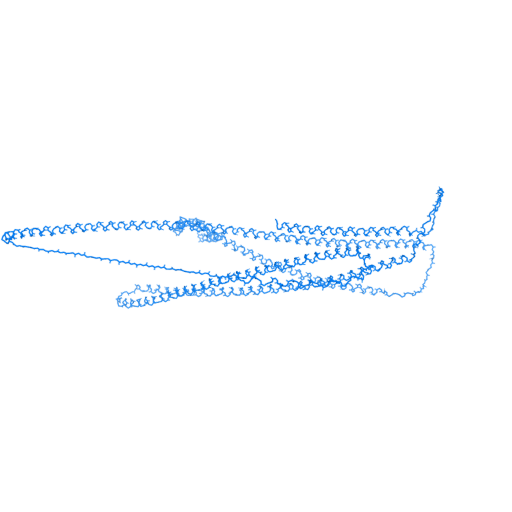45 ? -78.244 -33.951 79.423 1.00 61.81 345 LEU A N 1
ATOM 2835 C CA . LEU A 1 345 ? -77.159 -33.818 78.456 1.00 61.81 345 LEU A CA 1
ATOM 2836 C C . LEU A 1 345 ? -77.076 -32.413 77.853 1.00 61.81 345 LEU A C 1
ATOM 2838 O O . LEU A 1 345 ? -76.025 -32.134 77.313 1.00 61.81 345 LEU A O 1
ATOM 2842 N N . LYS A 1 346 ? -78.071 -31.512 77.910 1.00 69.31 346 LYS A N 1
ATOM 2843 C CA . LYS A 1 346 ? -77.904 -30.100 77.483 1.00 69.31 346 LYS A CA 1
ATOM 2844 C C . LYS A 1 346 ? -77.052 -29.397 78.509 1.00 69.31 346 LYS A C 1
ATOM 2846 O O . LYS A 1 346 ? -76.051 -28.831 78.124 1.00 69.31 346 LYS A O 1
ATOM 2851 N N . ASN A 1 347 ? -77.408 -29.461 79.790 1.00 75.00 347 ASN A N 1
ATOM 2852 C CA . ASN A 1 347 ? -76.659 -28.777 80.847 1.00 75.00 347 ASN A CA 1
ATOM 2853 C C . ASN A 1 347 ? -75.245 -29.359 81.007 1.00 75.00 347 ASN A C 1
ATOM 2855 O O . ASN A 1 347 ? -74.277 -28.616 81.176 1.00 75.00 347 ASN A O 1
ATOM 2859 N N . GLU A 1 348 ? -75.112 -30.678 80.874 1.00 73.50 348 GLU A N 1
ATOM 2860 C CA . GLU A 1 348 ? -73.816 -31.347 80.840 1.00 73.50 348 GLU A CA 1
ATOM 2861 C C . GLU A 1 348 ? -73.075 -31.072 79.521 1.00 73.50 348 GLU A C 1
ATOM 2863 O O . GLU A 1 348 ? -71.883 -30.787 79.567 1.00 73.50 348 GLU A O 1
ATOM 2868 N N . ASN A 1 349 ? -73.760 -30.979 78.368 1.00 71.56 349 ASN A N 1
ATOM 2869 C CA . ASN A 1 349 ? -73.165 -30.408 77.153 1.00 71.56 349 ASN A CA 1
ATOM 2870 C C . ASN A 1 349 ? -72.841 -28.923 77.299 1.00 71.56 349 ASN A C 1
ATOM 2872 O O . ASN A 1 349 ? -71.924 -28.511 76.632 1.00 71.56 349 ASN A O 1
ATOM 2876 N N . GLU A 1 350 ? -73.506 -28.080 78.084 1.00 79.19 350 GLU A N 1
ATOM 2877 C CA . GLU A 1 350 ? -73.128 -26.662 78.196 1.00 79.19 350 GLU A CA 1
ATOM 2878 C C . GLU A 1 350 ? -71.835 -26.526 79.007 1.00 79.19 350 GLU A C 1
ATOM 2880 O O . GLU A 1 350 ? -70.956 -25.746 78.635 1.00 79.19 350 GLU A O 1
ATOM 2885 N N . ARG A 1 351 ? -71.636 -27.371 80.030 1.00 77.69 351 ARG A N 1
ATOM 2886 C CA . ARG A 1 351 ? -70.317 -27.562 80.655 1.00 77.69 351 ARG A CA 1
ATOM 2887 C C . ARG A 1 351 ? -69.304 -28.132 79.665 1.00 77.69 351 ARG A C 1
ATOM 2889 O O . ARG A 1 351 ? -68.315 -27.472 79.377 1.00 77.69 351 ARG A O 1
ATOM 2896 N N . ILE A 1 352 ? -69.580 -29.286 79.062 1.00 77.88 352 ILE A N 1
ATOM 2897 C CA . ILE A 1 352 ? -68.660 -29.952 78.130 1.00 77.88 352 ILE A CA 1
ATOM 2898 C C . ILE A 1 352 ? -68.394 -29.092 76.881 1.00 77.88 352 ILE A C 1
ATOM 2900 O O . ILE A 1 352 ? -67.292 -29.149 76.360 1.00 77.88 352 ILE A O 1
ATOM 2904 N N . LYS A 1 353 ? -69.324 -28.246 76.418 1.00 78.25 353 LYS A N 1
ATOM 2905 C CA . LYS A 1 353 ? -69.163 -27.266 75.323 1.00 78.25 353 LYS A CA 1
ATOM 2906 C C . LYS A 1 353 ? -68.353 -26.065 75.764 1.00 78.25 353 LYS A C 1
ATOM 2908 O O . LYS A 1 353 ? -67.569 -25.593 74.956 1.00 78.25 353 LYS A O 1
ATOM 2913 N N . SER A 1 354 ? -68.551 -25.529 76.969 1.00 79.00 354 SER A N 1
ATOM 2914 C CA . SER A 1 354 ? -67.747 -24.397 77.452 1.00 79.00 354 SER A CA 1
ATOM 2915 C C . SER A 1 354 ? -66.313 -24.837 77.750 1.00 79.00 354 SER A C 1
ATOM 2917 O O . SER A 1 354 ? -65.377 -24.159 77.339 1.00 79.00 354 SER A O 1
ATOM 2919 N N . GLU A 1 355 ? -66.133 -26.033 78.306 1.00 82.44 355 GLU A N 1
ATOM 2920 C CA . GLU A 1 355 ? -64.837 -26.692 78.462 1.00 82.44 355 GLU A CA 1
ATOM 2921 C C . GLU A 1 355 ? -64.211 -27.046 77.102 1.00 82.44 355 GLU A C 1
ATOM 2923 O O . GLU A 1 355 ? -63.095 -26.617 76.832 1.00 82.44 355 GLU A O 1
ATOM 2928 N N . ASN A 1 356 ? -64.938 -27.687 76.173 1.00 78.69 356 ASN A N 1
ATOM 2929 C CA . ASN A 1 356 ? -64.468 -27.895 74.791 1.00 78.69 356 ASN A CA 1
ATOM 2930 C C . ASN A 1 356 ? -64.257 -26.583 74.030 1.00 78.69 356 ASN A C 1
ATOM 2932 O O . ASN A 1 356 ? -63.503 -26.582 73.065 1.00 78.69 356 ASN A O 1
ATOM 2936 N N . LYS A 1 357 ? -64.913 -25.479 74.395 1.00 83.69 357 LYS A N 1
ATOM 2937 C CA . LYS A 1 357 ? -64.677 -24.167 73.785 1.00 83.69 357 LYS A CA 1
ATOM 2938 C C . LYS A 1 357 ? -63.361 -23.598 74.288 1.00 83.69 357 LYS A C 1
ATOM 2940 O O . LYS A 1 357 ? -62.572 -23.178 73.460 1.00 83.69 357 LYS A O 1
ATOM 2945 N N . ILE A 1 358 ? -63.079 -23.671 75.588 1.00 82.19 358 ILE A N 1
ATOM 2946 C CA . ILE A 1 358 ? -61.766 -23.312 76.141 1.00 82.19 358 ILE A CA 1
ATOM 2947 C C . ILE A 1 358 ? -60.679 -24.207 75.524 1.00 82.19 358 ILE A C 1
ATOM 2949 O O . ILE A 1 358 ? -59.700 -23.692 74.995 1.00 82.19 358 ILE A O 1
ATOM 2953 N N . LEU A 1 359 ? -60.897 -25.527 75.466 1.00 85.69 359 LEU A N 1
ATOM 2954 C CA . LEU A 1 359 ? -59.975 -26.474 74.832 1.00 85.69 359 LEU A CA 1
ATOM 2955 C C . LEU A 1 359 ? -59.810 -26.232 73.323 1.00 85.69 359 LEU A C 1
ATOM 2957 O O . LEU A 1 359 ? -58.710 -26.407 72.813 1.00 85.69 359 LEU A O 1
ATOM 2961 N N . LYS A 1 360 ? -60.857 -25.809 72.600 1.00 85.06 360 LYS A N 1
ATOM 2962 C CA . LYS A 1 360 ? -60.771 -25.414 71.182 1.00 85.06 360 LYS A CA 1
ATOM 2963 C C . LYS A 1 360 ? -60.074 -24.076 70.997 1.00 85.06 360 LYS A C 1
ATOM 2965 O O . LYS A 1 360 ? -59.261 -23.971 70.092 1.00 85.06 360 LYS A O 1
ATOM 2970 N N . ASP A 1 361 ? -60.349 -23.083 71.834 1.00 84.38 361 ASP A N 1
ATOM 2971 C CA . ASP A 1 361 ? -59.704 -21.771 71.784 1.00 84.38 361 ASP A CA 1
ATOM 2972 C C . ASP A 1 361 ? -58.203 -21.912 72.106 1.00 84.38 361 ASP A C 1
ATOM 2974 O O . ASP A 1 361 ? -57.367 -21.290 71.450 1.00 84.38 361 ASP A O 1
ATOM 2978 N N . ASP A 1 362 ? -57.837 -22.790 73.045 1.00 85.06 362 ASP A N 1
ATOM 2979 C CA . ASP A 1 362 ? -56.444 -23.112 73.369 1.00 85.06 362 ASP A CA 1
ATOM 2980 C C . ASP A 1 362 ? -55.787 -24.040 72.339 1.00 85.06 362 ASP A C 1
ATOM 2982 O O . ASP A 1 362 ? -54.628 -23.819 71.984 1.00 85.06 362 ASP A O 1
ATOM 2986 N N . PHE A 1 363 ? -56.510 -25.010 71.769 1.00 87.75 363 PHE A N 1
ATOM 2987 C CA . PHE A 1 363 ? -56.024 -25.808 70.640 1.00 87.75 363 PHE A CA 1
ATOM 2988 C C . PHE A 1 363 ? -55.811 -24.945 69.392 1.00 87.75 363 PHE A C 1
ATOM 2990 O O . PHE A 1 363 ? -54.797 -25.103 68.723 1.00 87.75 363 PHE A O 1
ATOM 2997 N N . GLU A 1 364 ? -56.694 -23.987 69.098 1.00 85.06 364 GLU A N 1
ATOM 2998 C CA . GLU A 1 364 ? -56.499 -23.006 68.030 1.00 85.06 364 GLU A CA 1
ATOM 2999 C C . GLU A 1 364 ? -55.352 -22.044 68.359 1.00 85.06 364 GLU A C 1
ATOM 3001 O O . GLU A 1 364 ? -54.532 -21.785 67.483 1.00 85.06 364 GLU A O 1
ATOM 3006 N N . ARG A 1 365 ? -55.179 -21.593 69.612 1.00 84.88 365 ARG A N 1
ATOM 3007 C CA . ARG A 1 365 ? -53.972 -20.845 70.023 1.00 84.88 365 ARG A CA 1
ATOM 3008 C C . ARG A 1 365 ? -52.692 -21.656 69.795 1.00 84.88 365 ARG A C 1
ATOM 3010 O O . ARG A 1 365 ? -51.738 -21.121 69.225 1.00 84.88 365 ARG A O 1
ATOM 3017 N N . TYR A 1 366 ? -52.662 -22.938 70.161 1.00 86.56 366 TYR A N 1
ATOM 3018 C CA . TYR A 1 366 ? -51.534 -23.837 69.887 1.00 86.56 366 TYR A CA 1
ATOM 3019 C C . TYR A 1 366 ? -51.329 -24.059 68.384 1.00 86.56 366 TYR A C 1
ATOM 3021 O O . TYR A 1 366 ? -50.215 -23.910 67.890 1.00 86.56 366 TYR A O 1
ATOM 3029 N N . LYS A 1 367 ? -52.392 -24.340 67.630 1.00 89.06 367 LYS A N 1
ATOM 3030 C CA . LYS A 1 367 ? -52.386 -24.532 66.173 1.00 89.06 367 LYS A CA 1
ATOM 3031 C C . LYS A 1 367 ? -51.917 -23.278 65.441 1.00 89.06 367 LYS A C 1
ATOM 3033 O O . LYS A 1 367 ? -51.119 -23.402 64.517 1.00 89.06 367 LYS A O 1
ATOM 3038 N N . ILE A 1 368 ? -52.321 -22.082 65.867 1.00 83.62 368 ILE A N 1
ATOM 3039 C CA . ILE A 1 368 ? -51.829 -20.795 65.353 1.00 83.62 368 ILE A CA 1
ATOM 3040 C C . ILE A 1 368 ? -50.350 -20.613 65.704 1.00 83.62 368 ILE A C 1
ATOM 3042 O O . ILE A 1 368 ? -49.564 -20.293 64.815 1.00 83.62 368 ILE A O 1
ATOM 3046 N N . ARG A 1 369 ? -49.939 -20.866 66.954 1.00 85.44 369 ARG A N 1
ATOM 3047 C CA . ARG A 1 369 ? -48.539 -20.729 67.398 1.00 85.44 369 ARG A CA 1
ATOM 3048 C C . ARG A 1 369 ? -47.601 -21.688 66.661 1.00 85.44 369 ARG A C 1
ATOM 3050 O O . ARG A 1 369 ? -46.550 -21.262 66.190 1.00 85.44 369 ARG A O 1
ATOM 3057 N N . THR A 1 370 ? -47.999 -22.945 66.491 1.00 83.06 370 THR A N 1
ATOM 3058 C CA . THR A 1 370 ? -47.242 -23.966 65.753 1.00 83.06 370 THR A CA 1
ATOM 3059 C C . THR A 1 370 ? -47.235 -23.680 64.250 1.00 83.06 370 THR A C 1
ATOM 3061 O O . THR A 1 370 ? -46.176 -23.755 63.635 1.00 83.06 370 THR A O 1
ATOM 3064 N N . ASN A 1 371 ? -48.353 -23.250 63.648 1.00 83.81 371 ASN A N 1
ATOM 3065 C CA . ASN A 1 371 ? -48.362 -22.800 62.248 1.00 83.81 371 ASN A CA 1
ATOM 3066 C C . ASN A 1 371 ? -47.511 -21.543 62.029 1.00 83.81 371 ASN A C 1
ATOM 3068 O O . ASN A 1 371 ? -46.885 -21.416 60.979 1.00 83.81 371 ASN A O 1
ATOM 3072 N N . TYR A 1 372 ? -47.472 -20.615 62.989 1.00 86.56 372 TYR A N 1
ATOM 3073 C CA . TYR A 1 372 ? -46.591 -19.451 62.932 1.00 86.56 372 TYR A CA 1
ATOM 3074 C C . TYR A 1 372 ? -45.125 -19.880 63.005 1.00 86.56 372 TYR A C 1
ATOM 3076 O O . TYR A 1 372 ? -44.330 -19.442 62.176 1.00 86.56 372 TYR A O 1
ATOM 3084 N N . LEU A 1 373 ? -44.782 -20.790 63.925 1.00 86.69 373 LEU A N 1
ATOM 3085 C CA . LEU A 1 373 ? -43.432 -21.335 64.049 1.00 86.69 373 LEU A CA 1
ATOM 3086 C C . LEU A 1 373 ? -43.004 -22.030 62.747 1.00 86.69 373 LEU A C 1
ATOM 3088 O O . LEU A 1 373 ? -42.018 -21.612 62.148 1.00 86.69 373 LEU A O 1
ATOM 3092 N N . ILE A 1 374 ? -43.806 -22.968 62.229 1.00 82.25 374 ILE A N 1
ATOM 3093 C CA . ILE A 1 374 ? -43.558 -23.663 60.953 1.00 82.25 374 ILE A CA 1
ATOM 3094 C C . ILE A 1 374 ? -43.439 -22.667 59.791 1.00 82.25 374 ILE A C 1
ATOM 3096 O O . ILE A 1 374 ? -42.507 -22.764 58.997 1.00 82.25 374 ILE A O 1
ATOM 3100 N N . LYS A 1 375 ? -44.317 -21.656 59.693 1.00 86.31 375 LYS A N 1
ATOM 3101 C CA . LYS A 1 375 ? -44.195 -20.609 58.660 1.00 86.31 375 LYS A CA 1
ATOM 3102 C C . LYS A 1 375 ? -42.937 -19.753 58.831 1.00 86.31 375 LYS A C 1
ATOM 3104 O O . LYS A 1 375 ? -42.381 -19.329 57.822 1.00 86.31 375 LYS A O 1
ATOM 3109 N N . SER A 1 376 ? -42.473 -19.499 60.056 1.00 83.50 376 SER A N 1
ATOM 3110 C CA . SER A 1 376 ? -41.228 -18.762 60.309 1.00 83.50 376 SER A CA 1
ATOM 3111 C C . SER A 1 376 ? -39.990 -19.583 59.928 1.00 83.50 376 SER A C 1
ATOM 3113 O O . SER A 1 376 ? -39.145 -19.086 59.184 1.00 83.50 376 SER A O 1
ATOM 3115 N N . THR A 1 377 ? -39.934 -20.862 60.315 1.00 83.81 377 THR A N 1
ATOM 3116 C CA . THR A 1 377 ? -38.850 -21.788 59.961 1.00 83.81 377 THR A CA 1
ATOM 3117 C C . THR A 1 377 ? -38.813 -22.046 58.455 1.00 83.81 377 THR A C 1
ATOM 3119 O O . THR A 1 377 ? -37.749 -21.937 57.853 1.00 83.81 377 THR A O 1
ATOM 3122 N N . ASN A 1 378 ? -39.963 -22.271 57.810 1.00 80.81 378 ASN A N 1
ATOM 3123 C CA . ASN A 1 378 ? -40.033 -22.448 56.357 1.00 80.81 378 ASN A CA 1
ATOM 3124 C C . ASN A 1 378 ? -39.628 -21.171 55.601 1.00 80.81 378 ASN A C 1
ATOM 3126 O O . ASN A 1 378 ? -38.965 -21.273 54.574 1.00 80.81 378 ASN A O 1
ATOM 3130 N N . ARG A 1 379 ? -39.953 -19.968 56.106 1.00 82.50 379 ARG A N 1
ATOM 3131 C CA . ARG A 1 379 ? -39.451 -18.705 55.527 1.00 82.50 379 ARG A CA 1
ATOM 3132 C C . ARG A 1 379 ? -37.933 -18.579 55.654 1.00 82.50 379 ARG A C 1
ATOM 3134 O O . ARG A 1 379 ? -37.291 -18.206 54.679 1.00 82.50 379 ARG A O 1
ATOM 3141 N N . GLN A 1 380 ? -37.357 -18.914 56.810 1.00 83.50 380 GLN A N 1
ATOM 3142 C CA . GLN A 1 380 ? -35.901 -18.901 56.996 1.00 83.50 380 GLN A CA 1
ATOM 3143 C C . GLN A 1 380 ? -35.203 -19.930 56.095 1.00 83.50 380 GLN A C 1
ATOM 3145 O O . GLN A 1 380 ? -34.228 -19.585 55.432 1.00 83.50 380 GLN A O 1
ATOM 3150 N N . GLN A 1 381 ? -35.731 -21.153 55.991 1.00 81.75 381 GLN A N 1
ATOM 3151 C CA . GLN A 1 381 ? -35.201 -22.174 55.081 1.00 81.75 381 GLN A CA 1
ATOM 3152 C C . GLN A 1 381 ? -35.332 -21.759 53.609 1.00 81.75 381 GLN A C 1
ATOM 3154 O O . GLN A 1 381 ? -34.376 -21.924 52.857 1.00 81.75 381 GLN A O 1
ATOM 3159 N N . GLN A 1 382 ? -36.448 -21.149 53.193 1.00 81.00 382 GLN A N 1
ATOM 3160 C CA . GLN A 1 382 ? -36.594 -20.605 51.837 1.00 81.00 382 GLN A CA 1
ATOM 3161 C C . GLN A 1 382 ? -35.598 -19.471 51.557 1.00 81.00 382 GLN A C 1
ATOM 3163 O O . GLN A 1 382 ? -34.995 -19.457 50.489 1.00 81.00 382 GLN A O 1
ATOM 3168 N N . GLN A 1 383 ? -35.360 -18.560 52.505 1.00 81.38 383 GLN A N 1
ATOM 3169 C CA . GLN A 1 383 ? -34.354 -17.499 52.355 1.00 81.38 383 GLN A CA 1
ATOM 3170 C C . GLN A 1 383 ? -32.921 -18.059 52.292 1.00 81.38 383 GLN A C 1
ATOM 3172 O O . GLN A 1 383 ? -32.110 -17.591 51.491 1.00 81.38 383 GLN A O 1
ATOM 3177 N N . GLN A 1 384 ? -32.608 -19.093 53.078 1.00 81.44 384 GLN A N 1
ATOM 3178 C CA . GLN A 1 384 ? -31.316 -19.789 53.024 1.00 81.44 384 GLN A CA 1
ATOM 3179 C C . GLN A 1 384 ? -31.130 -20.561 51.708 1.00 81.44 384 GLN A C 1
ATOM 3181 O O . GLN A 1 384 ? -30.057 -20.495 51.113 1.00 81.44 384 GLN A O 1
ATOM 3186 N N . GLN A 1 385 ? -32.172 -21.226 51.200 1.00 81.62 385 GLN A N 1
ATOM 3187 C CA . GLN A 1 385 ? -32.138 -21.903 49.898 1.00 81.62 385 GLN A CA 1
ATOM 3188 C C . GLN A 1 385 ? -32.016 -20.912 48.734 1.00 81.62 385 GLN A C 1
ATOM 3190 O O . GLN A 1 385 ? -31.186 -21.123 47.856 1.00 81.62 385 GLN A O 1
ATOM 3195 N N . GLN A 1 386 ? -32.774 -19.810 48.738 1.00 82.56 386 GLN A N 1
ATOM 3196 C CA . GLN A 1 386 ? -32.692 -18.776 47.698 1.00 82.56 386 GLN A CA 1
ATOM 3197 C C . GLN A 1 386 ? -31.315 -18.103 47.660 1.00 82.56 386 GLN A C 1
ATOM 3199 O O . GLN A 1 386 ? -30.762 -17.918 46.579 1.00 82.56 386 GLN A O 1
ATOM 3204 N N . SER A 1 387 ? -30.723 -17.789 48.818 1.00 77.69 387 SER A N 1
ATOM 3205 C CA . SER A 1 387 ? -29.366 -17.224 48.877 1.00 77.69 387 SER A CA 1
ATOM 3206 C C . SER A 1 387 ? -28.283 -18.230 48.460 1.00 77.69 387 SER A C 1
ATOM 3208 O O . SER A 1 387 ? -27.358 -17.848 47.745 1.00 77.69 387 SER A O 1
ATOM 3210 N N . HIS A 1 388 ? -28.419 -19.522 48.792 1.00 83.00 388 HIS A N 1
ATOM 3211 C CA . HIS A 1 388 ? -27.544 -20.570 48.245 1.00 83.00 388 HIS A CA 1
ATOM 3212 C C . HIS A 1 388 ? -27.678 -20.708 46.721 1.00 83.00 388 HIS A C 1
ATOM 3214 O O . HIS A 1 388 ? -26.666 -20.748 46.027 1.00 83.00 388 HIS A O 1
ATOM 3220 N N . GLN A 1 389 ? -28.903 -20.731 46.187 1.00 83.44 389 GLN A N 1
ATOM 3221 C CA . GLN A 1 389 ? -29.152 -20.823 44.744 1.00 83.44 389 GLN A CA 1
ATOM 3222 C C . GLN A 1 389 ? -28.596 -19.608 43.991 1.00 83.44 389 GLN A C 1
ATOM 3224 O O . GLN A 1 389 ? -27.939 -19.780 42.967 1.00 83.44 389 GLN A O 1
ATOM 3229 N N . GLN A 1 390 ? -28.776 -18.392 44.517 1.00 83.94 390 GLN A N 1
ATOM 3230 C CA . GLN A 1 390 ? -28.179 -17.183 43.940 1.00 83.94 390 GLN A CA 1
ATOM 3231 C C . GLN A 1 390 ? -26.645 -17.215 43.995 1.00 83.94 390 GLN A C 1
ATOM 3233 O O . GLN A 1 390 ? -25.999 -16.841 43.020 1.00 83.94 390 GLN A O 1
ATOM 3238 N N . SER A 1 391 ? -26.047 -17.707 45.084 1.00 81.12 391 SER A N 1
ATOM 3239 C CA . SER A 1 391 ? -24.588 -17.852 45.197 1.00 81.12 391 SER A CA 1
ATOM 3240 C C . SER A 1 391 ? -24.024 -18.909 44.230 1.00 81.12 391 SER A C 1
ATOM 3242 O O . SER A 1 391 ? -22.982 -18.684 43.610 1.00 81.12 391 SER A O 1
ATOM 3244 N N . GLN A 1 392 ? -24.739 -20.021 44.021 1.00 84.94 392 GLN A N 1
ATOM 3245 C CA . GLN A 1 392 ? -24.397 -21.036 43.015 1.00 84.94 392 GLN A CA 1
ATOM 3246 C C . GLN A 1 392 ? -24.529 -20.501 41.581 1.00 84.94 392 GLN A C 1
ATOM 3248 O O . GLN A 1 392 ? -23.635 -20.709 40.766 1.00 84.94 392 GLN A O 1
ATOM 3253 N N . GLN A 1 393 ? -25.587 -19.745 41.275 1.00 85.12 393 GLN A N 1
ATOM 3254 C CA . GLN A 1 393 ? -25.739 -19.082 39.973 1.00 85.12 393 GLN A CA 1
ATOM 3255 C C . GLN A 1 393 ? -24.623 -18.055 39.732 1.00 85.12 393 GLN A C 1
ATOM 3257 O O . GLN A 1 393 ? -24.009 -18.049 38.673 1.00 85.12 393 GLN A O 1
ATOM 3262 N N . GLN A 1 394 ? -24.282 -17.237 40.733 1.00 83.62 394 GLN A N 1
ATOM 3263 C CA . GLN A 1 394 ? -23.172 -16.282 40.632 1.00 83.62 394 GLN A CA 1
ATOM 3264 C C . GLN A 1 394 ? -21.814 -16.967 40.415 1.00 83.62 394 GLN A C 1
ATOM 3266 O O . GLN A 1 394 ? -20.986 -16.434 39.679 1.00 83.62 394 GLN A O 1
ATOM 3271 N N . THR A 1 395 ? -21.579 -18.144 41.007 1.00 86.12 395 THR A N 1
ATOM 3272 C CA . THR A 1 395 ? -20.335 -18.903 40.786 1.00 86.12 395 THR A CA 1
ATOM 3273 C C . THR A 1 395 ? -20.299 -19.631 39.440 1.00 86.12 395 THR A C 1
ATOM 3275 O O . THR A 1 395 ? -19.227 -19.663 38.837 1.00 86.12 395 THR A O 1
ATOM 3278 N N . SER A 1 396 ? -21.435 -20.116 38.916 1.00 90.62 396 SER A N 1
ATOM 3279 C CA . SER A 1 396 ? -21.534 -20.616 37.531 1.00 90.62 396 SER A CA 1
ATOM 3280 C C . SER A 1 396 ? -21.219 -19.500 36.534 1.00 90.62 396 SER A C 1
ATOM 3282 O O . SER A 1 396 ? -20.222 -19.579 35.819 1.00 90.62 396 SER A O 1
ATOM 3284 N N . ASN A 1 397 ? -21.959 -18.387 36.603 1.00 90.44 397 ASN A N 1
ATOM 3285 C CA . ASN A 1 397 ? -21.780 -17.241 35.712 1.00 90.44 397 ASN A CA 1
ATOM 3286 C C . ASN A 1 397 ? -20.350 -16.669 35.769 1.00 90.44 397 ASN A C 1
ATOM 3288 O O . ASN A 1 397 ? -19.824 -16.228 34.751 1.00 90.44 397 ASN A O 1
ATOM 3292 N N . TYR A 1 398 ? -19.701 -16.668 36.943 1.00 90.31 398 TYR A N 1
ATOM 3293 C CA . TYR A 1 398 ? -18.306 -16.233 37.079 1.00 90.31 398 TYR A CA 1
ATOM 3294 C C . TYR A 1 398 ? -17.318 -17.197 36.405 1.00 90.31 398 TYR A C 1
ATOM 3296 O O . TYR A 1 398 ? -16.365 -16.747 35.766 1.00 90.31 398 TYR A O 1
ATOM 3304 N N . GLN A 1 399 ? -17.531 -18.510 36.526 1.00 89.69 399 GLN A N 1
ATOM 3305 C CA . GLN A 1 399 ? -16.692 -19.509 35.865 1.00 89.69 399 GLN A CA 1
ATOM 3306 C C . GLN A 1 399 ? -16.906 -19.493 34.341 1.00 89.69 399 GLN A C 1
ATOM 3308 O O . GLN A 1 399 ? -15.925 -19.535 33.604 1.00 89.69 399 GLN A O 1
ATOM 3313 N N . GLU A 1 400 ? -18.140 -19.301 33.870 1.00 92.81 400 GLU A N 1
ATOM 3314 C CA . GLU A 1 400 ? -18.469 -19.093 32.452 1.00 92.81 400 GLU A CA 1
ATOM 3315 C C . GLU A 1 400 ? -17.777 -17.838 31.882 1.00 92.81 400 GLU A C 1
ATOM 3317 O O . GLU A 1 400 ? -17.067 -17.933 30.880 1.00 92.81 400 GLU A O 1
ATOM 3322 N N . LEU A 1 401 ? -17.871 -16.682 32.561 1.00 91.25 401 LEU A N 1
ATOM 3323 C CA . LEU A 1 401 ? -17.163 -15.451 32.161 1.00 91.25 401 LEU A CA 1
ATOM 3324 C C . LEU A 1 401 ? -15.639 -15.622 32.140 1.00 91.25 401 LEU A C 1
ATOM 3326 O O . LEU A 1 401 ? -14.947 -14.991 31.336 1.00 91.25 401 LEU A O 1
ATOM 3330 N N . LYS A 1 402 ? -15.096 -16.430 33.054 1.00 94.31 402 LYS A N 1
ATOM 3331 C CA . LYS A 1 402 ? -13.663 -16.720 33.143 1.00 94.31 402 LYS A CA 1
ATOM 3332 C C . LYS A 1 402 ? -13.205 -17.611 31.988 1.00 94.31 402 LYS A C 1
ATOM 3334 O O . LYS A 1 402 ? -12.179 -17.308 31.382 1.00 94.31 402 LYS A O 1
ATOM 3339 N N . ASP A 1 403 ? -13.970 -18.646 31.652 1.00 93.19 403 ASP A N 1
ATOM 3340 C CA . ASP A 1 403 ? -13.662 -19.535 30.531 1.00 93.19 403 ASP A CA 1
ATOM 3341 C C . ASP A 1 403 ? -13.821 -18.812 29.181 1.00 93.19 403 ASP A C 1
ATOM 3343 O O . ASP A 1 403 ? -12.972 -18.976 28.301 1.00 93.19 403 ASP A O 1
ATOM 3347 N N . GLU A 1 404 ? -14.811 -17.920 29.041 1.00 94.69 404 GLU A N 1
ATOM 3348 C CA . GLU A 1 404 ? -14.910 -16.997 27.900 1.00 94.69 404 GLU A CA 1
ATOM 3349 C C . GLU A 1 404 ? -13.686 -16.068 27.825 1.00 94.69 404 GLU A C 1
ATOM 3351 O O . GLU A 1 404 ? -13.069 -15.943 26.766 1.00 94.69 404 GLU A O 1
ATOM 3356 N N . ASN A 1 405 ? -13.266 -15.470 28.946 1.00 87.69 405 ASN A N 1
ATOM 3357 C CA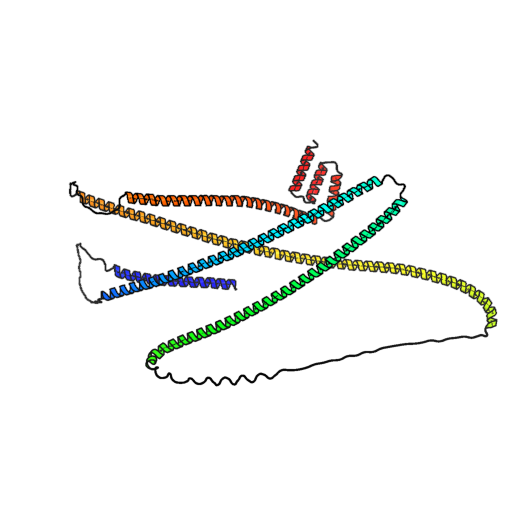 . ASN A 1 405 ? -12.061 -14.637 29.004 1.00 87.69 405 ASN A CA 1
ATOM 3358 C C . ASN A 1 405 ? -10.796 -15.407 28.598 1.00 87.69 405 ASN A C 1
ATOM 3360 O O . ASN A 1 405 ? -9.959 -14.872 27.872 1.00 87.69 405 ASN A O 1
ATOM 3364 N N . ASP A 1 406 ? -10.631 -16.652 29.044 1.00 92.94 406 ASP A N 1
ATOM 3365 C CA . ASP A 1 406 ? -9.470 -17.474 28.694 1.00 92.94 406 ASP A CA 1
ATOM 3366 C C . ASP A 1 406 ? -9.519 -17.971 27.238 1.00 92.94 406 ASP A C 1
ATOM 3368 O O . ASP A 1 406 ? -8.468 -18.164 26.618 1.00 92.94 406 ASP A O 1
ATOM 3372 N N . LEU A 1 407 ? -10.708 -18.105 26.644 1.00 94.75 407 LEU A N 1
ATOM 3373 C CA . LEU A 1 407 ? -10.891 -18.378 25.216 1.00 94.75 407 LEU A CA 1
ATOM 3374 C C . LEU A 1 407 ? -10.609 -17.127 24.360 1.00 94.75 407 LEU A C 1
ATOM 3376 O O . LEU A 1 407 ? -9.907 -17.220 23.350 1.00 94.75 407 LEU A O 1
ATOM 3380 N N . LEU A 1 408 ? -11.040 -15.942 24.804 1.00 92.81 408 LEU A N 1
ATOM 3381 C CA . LEU A 1 408 ? -10.703 -14.652 24.188 1.00 92.81 408 LEU A CA 1
ATOM 3382 C C . LEU A 1 408 ? -9.193 -14.368 24.240 1.00 92.81 408 LEU A C 1
ATOM 3384 O O . LEU A 1 408 ? -8.621 -13.984 23.221 1.00 92.81 408 LEU A O 1
ATOM 3388 N N . LYS A 1 409 ? -8.516 -14.633 25.368 1.00 92.88 409 LYS A N 1
ATOM 3389 C CA . LYS A 1 409 ? -7.044 -14.538 25.476 1.00 92.88 409 LYS A CA 1
ATOM 3390 C C . LYS A 1 409 ? -6.342 -15.454 24.472 1.00 92.88 409 LYS A C 1
ATOM 3392 O O . LYS A 1 409 ? -5.445 -15.000 23.767 1.00 92.88 409 LYS A O 1
ATOM 3397 N N . LYS A 1 410 ? -6.769 -16.719 24.353 1.00 93.81 410 LYS A N 1
ATOM 3398 C CA . LYS A 1 410 ? -6.227 -17.659 23.350 1.00 93.81 410 LYS A CA 1
ATOM 3399 C C . LYS A 1 410 ? -6.421 -17.137 21.923 1.00 93.81 410 LYS A C 1
ATOM 3401 O O . LYS A 1 410 ? -5.492 -17.212 21.124 1.00 93.81 410 LYS A O 1
ATOM 3406 N N . ARG A 1 411 ? -7.588 -16.560 21.613 1.00 94.50 411 ARG A N 1
ATOM 3407 C CA . ARG A 1 411 ? -7.867 -15.955 20.301 1.00 94.50 411 ARG A CA 1
ATOM 3408 C C . ARG A 1 411 ? -6.995 -14.726 20.022 1.00 94.50 411 ARG A C 1
ATOM 3410 O O . ARG A 1 411 ? -6.505 -14.594 18.906 1.00 94.50 411 ARG A O 1
ATOM 3417 N N . LEU A 1 412 ? -6.764 -13.865 21.014 1.00 91.12 412 LEU A N 1
ATOM 3418 C CA . LEU A 1 412 ? -5.851 -12.723 20.886 1.00 91.12 412 LEU A CA 1
ATOM 3419 C C . LEU A 1 412 ? -4.413 -13.181 20.605 1.00 91.12 412 LEU A C 1
ATOM 3421 O O . LEU A 1 412 ? -3.803 -12.672 19.674 1.00 91.12 412 LEU A O 1
ATOM 3425 N N . VAL A 1 413 ? -3.908 -14.190 21.323 1.00 95.00 413 VAL A N 1
ATOM 3426 C CA . VAL A 1 413 ? -2.559 -14.749 21.095 1.00 95.00 413 VAL A CA 1
ATOM 3427 C C . VAL A 1 413 ? -2.408 -15.348 19.689 1.00 95.00 413 VAL A C 1
ATOM 3429 O O . VAL A 1 413 ? -1.348 -15.206 19.079 1.00 95.00 413 VAL A O 1
ATOM 3432 N N . LEU A 1 414 ? -3.453 -15.980 19.140 1.00 94.44 414 LEU A N 1
ATOM 3433 C CA . LEU A 1 414 ? -3.445 -16.459 17.751 1.00 94.44 414 LEU A CA 1
ATOM 3434 C C . LEU A 1 414 ? -3.362 -15.295 16.751 1.00 94.44 414 LEU A C 1
ATOM 3436 O O . LEU A 1 414 ? -2.464 -15.293 15.916 1.00 94.44 414 LEU A O 1
ATOM 3440 N N . ILE A 1 415 ? -4.205 -14.269 16.902 1.00 93.12 415 ILE A N 1
ATOM 3441 C CA . ILE A 1 415 ? -4.195 -13.073 16.038 1.00 93.12 415 ILE A CA 1
ATOM 3442 C C . ILE A 1 415 ? -2.857 -12.316 16.148 1.00 93.12 415 ILE A C 1
ATOM 3444 O O . ILE A 1 415 ? -2.327 -11.819 15.155 1.00 93.12 415 ILE A O 1
ATOM 3448 N N . GLU A 1 416 ? -2.256 -12.245 17.339 1.00 89.06 416 GLU A N 1
ATOM 3449 C CA . GLU A 1 416 ? -0.929 -11.652 17.531 1.00 89.06 416 GLU A CA 1
ATOM 3450 C C . GLU A 1 416 ? 0.195 -12.455 16.867 1.00 89.06 416 GLU A C 1
ATOM 3452 O O . GLU A 1 416 ? 1.193 -11.852 16.461 1.00 89.06 416 GLU A O 1
ATOM 3457 N N . LYS A 1 417 ? 0.049 -13.781 16.749 1.00 93.75 417 LYS A N 1
ATOM 3458 C CA . LYS A 1 417 ? 0.984 -14.660 16.036 1.00 93.75 417 LYS A CA 1
ATOM 3459 C C . LYS A 1 417 ? 0.813 -14.545 14.520 1.00 93.75 417 LYS A C 1
ATOM 3461 O O . LYS A 1 417 ? 1.807 -14.334 13.835 1.00 93.75 417 LYS A O 1
ATOM 3466 N N . GLU A 1 418 ? -0.418 -14.588 14.015 1.00 92.62 418 GLU A N 1
ATOM 3467 C CA . GLU A 1 418 ? -0.744 -14.369 12.596 1.00 92.62 418 GLU A CA 1
ATOM 3468 C C . GLU A 1 418 ? -0.179 -13.018 12.121 1.00 92.62 418 GLU A C 1
ATOM 3470 O O . GLU A 1 418 ? 0.616 -12.959 11.185 1.00 92.62 418 GLU A O 1
ATOM 3475 N N . ARG A 1 419 ? -0.445 -11.940 12.871 1.00 89.69 419 ARG A N 1
ATOM 3476 C CA . ARG A 1 419 ? 0.097 -10.598 12.599 1.00 89.69 419 ARG A CA 1
ATOM 3477 C C . ARG A 1 419 ? 1.628 -10.515 12.721 1.00 89.69 419 ARG A C 1
ATOM 3479 O O . ARG A 1 419 ? 2.247 -9.635 12.123 1.00 89.69 419 ARG A O 1
ATOM 3486 N N . GLN A 1 420 ? 2.271 -11.371 13.520 1.00 91.44 420 GLN A N 1
ATOM 3487 C CA . GLN A 1 420 ? 3.738 -11.465 13.555 1.00 91.44 420 GLN A CA 1
ATOM 3488 C C . GLN A 1 420 ? 4.283 -12.156 12.304 1.00 91.44 420 GLN A C 1
ATOM 3490 O O . GLN A 1 420 ? 5.277 -11.685 11.752 1.00 91.44 420 GLN A O 1
ATOM 3495 N N . GLU A 1 421 ? 3.617 -13.210 11.837 1.00 93.38 421 GLU A N 1
ATOM 3496 C CA . GLU A 1 421 ? 3.977 -13.953 10.628 1.00 93.38 421 GLU A CA 1
ATOM 3497 C C . GLU A 1 421 ? 3.811 -13.069 9.379 1.00 93.38 421 GLU A C 1
ATOM 3499 O O . GLU A 1 421 ? 4.785 -12.893 8.646 1.00 93.38 421 GLU A O 1
ATOM 3504 N N . GLU A 1 422 ? 2.686 -12.360 9.224 1.00 92.12 422 GLU A N 1
ATOM 3505 C CA . GLU A 1 422 ? 2.492 -11.319 8.194 1.00 92.12 422 GLU A CA 1
ATOM 3506 C C . GLU A 1 422 ? 3.600 -10.246 8.226 1.00 92.12 422 GLU A C 1
ATOM 3508 O O . GLU A 1 422 ? 4.195 -9.895 7.203 1.00 92.12 422 GLU A O 1
ATOM 3513 N N . MET A 1 423 ? 3.927 -9.733 9.419 1.00 86.38 423 MET A N 1
ATOM 3514 C CA . MET A 1 423 ? 4.984 -8.733 9.608 1.00 86.38 423 MET A CA 1
ATOM 3515 C C . MET A 1 423 ? 6.392 -9.278 9.341 1.00 86.38 423 MET A C 1
ATOM 3517 O O . MET A 1 423 ? 7.315 -8.487 9.129 1.00 86.38 423 MET A O 1
ATOM 3521 N N . GLU A 1 424 ? 6.604 -10.593 9.379 1.00 92.44 424 GLU A N 1
ATOM 3522 C CA . GLU A 1 424 ? 7.834 -11.212 8.897 1.00 92.44 424 GLU A CA 1
ATOM 3523 C C . GLU A 1 424 ? 7.825 -11.420 7.385 1.00 92.44 424 GLU A C 1
ATOM 3525 O O . GLU A 1 424 ? 8.852 -11.179 6.753 1.00 92.44 424 GLU A O 1
ATOM 3530 N N . GLU A 1 425 ? 6.709 -11.838 6.790 1.00 94.31 425 GLU A N 1
ATOM 3531 C CA . GLU A 1 425 ? 6.599 -12.002 5.339 1.00 94.31 425 GLU A CA 1
ATOM 3532 C C . GLU A 1 425 ? 6.772 -10.671 4.608 1.00 94.31 425 GLU A C 1
ATOM 3534 O O . GLU A 1 425 ? 7.587 -10.594 3.689 1.00 94.31 425 GLU A O 1
ATOM 3539 N N . MET A 1 426 ? 6.160 -9.587 5.094 1.00 89.81 426 MET A N 1
ATOM 3540 C CA . MET A 1 426 ? 6.377 -8.237 4.559 1.00 89.81 426 MET A CA 1
ATOM 3541 C C . MET A 1 426 ? 7.844 -7.785 4.661 1.00 89.81 426 MET A C 1
ATOM 3543 O O . MET A 1 426 ? 8.370 -7.175 3.729 1.00 89.81 426 MET A O 1
ATOM 3547 N N . LYS A 1 427 ? 8.558 -8.133 5.744 1.00 89.50 427 LYS A N 1
ATOM 3548 C CA . LYS A 1 427 ? 10.011 -7.879 5.856 1.00 89.50 427 LYS A CA 1
ATOM 3549 C C . LYS A 1 427 ? 10.819 -8.742 4.886 1.00 89.50 427 LYS A C 1
ATOM 3551 O O . LYS A 1 427 ? 11.775 -8.249 4.294 1.00 89.50 427 LYS A O 1
ATOM 3556 N N . LYS A 1 428 ? 10.458 -10.019 4.717 1.00 93.12 428 LYS A N 1
ATOM 3557 C CA . LYS A 1 428 ? 11.109 -10.954 3.781 1.00 93.12 428 LYS A CA 1
ATOM 3558 C C . LYS A 1 428 ? 10.889 -10.510 2.328 1.00 93.12 428 LYS A C 1
ATOM 3560 O O . LYS A 1 428 ? 11.823 -10.598 1.536 1.00 93.12 428 LYS A O 1
ATOM 3565 N N . PHE A 1 429 ? 9.706 -9.990 1.994 1.00 93.62 429 PHE A N 1
ATOM 3566 C CA . PHE A 1 429 ? 9.378 -9.413 0.690 1.00 93.62 429 PHE A CA 1
ATOM 3567 C C . PHE A 1 429 ? 10.167 -8.124 0.433 1.00 93.62 429 PHE A C 1
ATOM 3569 O O . PHE A 1 429 ? 10.959 -8.080 -0.504 1.00 93.62 429 PHE A O 1
ATOM 3576 N N . SER A 1 430 ? 10.050 -7.126 1.317 1.00 86.00 430 SER A N 1
ATOM 3577 C CA . SER A 1 430 ? 10.767 -5.848 1.186 1.00 86.00 430 SER A CA 1
ATOM 3578 C C . SER A 1 430 ? 12.290 -6.034 1.142 1.00 86.00 430 SER A C 1
ATOM 3580 O O . SER A 1 430 ? 12.975 -5.352 0.383 1.00 86.00 430 SER A O 1
ATOM 3582 N N . LYS A 1 431 ? 12.845 -7.011 1.878 1.00 93.25 431 LYS A N 1
ATOM 3583 C CA . LYS A 1 431 ? 14.268 -7.356 1.756 1.00 93.25 431 LYS A CA 1
ATOM 3584 C C . LYS A 1 431 ? 14.611 -7.890 0.359 1.00 93.25 431 LYS A C 1
ATOM 3586 O O . LYS A 1 431 ? 15.583 -7.420 -0.221 1.00 93.25 431 LYS A O 1
ATOM 3591 N N . LYS A 1 432 ? 13.834 -8.839 -0.184 1.00 93.44 432 LYS A N 1
ATOM 3592 C CA . LYS A 1 432 ? 14.050 -9.366 -1.547 1.00 93.44 432 LYS A CA 1
ATOM 3593 C C . LYS A 1 432 ? 14.001 -8.251 -2.589 1.00 93.44 432 LYS A C 1
ATOM 3595 O O . LYS A 1 432 ? 14.877 -8.196 -3.439 1.00 93.44 432 LYS A O 1
ATOM 3600 N N . GLU A 1 433 ? 13.026 -7.351 -2.488 1.00 92.38 433 GLU A N 1
ATOM 3601 C CA . GLU A 1 433 ? 12.895 -6.185 -3.367 1.00 92.38 433 GLU A CA 1
ATOM 3602 C C . GLU A 1 433 ? 14.147 -5.291 -3.303 1.00 92.38 433 GLU A C 1
ATOM 3604 O O . GLU A 1 433 ? 14.787 -5.045 -4.326 1.00 92.38 433 GLU A O 1
ATOM 3609 N N . MET A 1 434 ? 14.583 -4.912 -2.096 1.00 90.31 434 MET A N 1
ATOM 3610 C CA . MET A 1 434 ? 15.814 -4.139 -1.882 1.00 90.31 434 MET A CA 1
ATOM 3611 C C . MET A 1 434 ? 17.077 -4.842 -2.401 1.00 90.31 434 MET A C 1
ATOM 3613 O O . MET A 1 434 ? 17.970 -4.174 -2.921 1.00 90.31 434 MET A O 1
ATOM 3617 N N . ASP A 1 435 ? 17.170 -6.167 -2.274 1.00 92.31 435 ASP A N 1
ATOM 3618 C CA . ASP A 1 435 ? 18.299 -6.938 -2.796 1.00 92.31 435 ASP A CA 1
ATOM 3619 C C . ASP A 1 435 ? 18.247 -7.027 -4.342 1.00 92.31 435 ASP A C 1
ATOM 3621 O O . ASP A 1 435 ? 19.271 -6.801 -4.984 1.00 92.31 435 ASP A O 1
ATOM 3625 N N . THR A 1 436 ? 17.071 -7.178 -4.972 1.00 94.44 436 THR A N 1
ATOM 3626 C CA . THR A 1 436 ? 16.945 -7.097 -6.447 1.00 94.44 436 THR A CA 1
ATOM 3627 C C . THR A 1 436 ? 17.259 -5.706 -7.006 1.00 94.44 436 THR A C 1
ATOM 3629 O O . THR A 1 436 ? 17.913 -5.600 -8.042 1.00 94.44 436 THR A O 1
ATOM 3632 N N . LEU A 1 437 ? 16.885 -4.630 -6.301 1.00 91.88 437 LEU A N 1
ATOM 3633 C CA . LEU A 1 437 ? 17.241 -3.259 -6.688 1.00 91.88 437 LEU A CA 1
ATOM 3634 C C . LEU A 1 437 ? 18.761 -3.030 -6.633 1.00 91.88 437 LEU A C 1
ATOM 3636 O O . LEU A 1 437 ? 19.321 -2.342 -7.492 1.00 91.88 437 LEU A O 1
ATOM 3640 N N . ARG A 1 438 ? 19.452 -3.652 -5.667 1.00 92.56 438 ARG A N 1
ATOM 3641 C CA . ARG A 1 438 ? 20.923 -3.648 -5.580 1.00 92.56 438 ARG A CA 1
ATOM 3642 C C . ARG A 1 438 ? 21.572 -4.434 -6.715 1.00 92.56 438 ARG A C 1
ATOM 3644 O O . ARG A 1 438 ? 22.548 -3.950 -7.281 1.00 92.56 438 ARG A O 1
ATOM 3651 N N . GLU A 1 439 ? 21.034 -5.598 -7.073 1.00 93.50 439 GLU A N 1
ATOM 3652 C CA . GLU A 1 439 ? 21.512 -6.378 -8.223 1.00 93.50 439 GLU A CA 1
ATOM 3653 C C . GLU A 1 439 ? 21.358 -5.598 -9.537 1.00 93.50 439 GLU A C 1
ATOM 3655 O O . GLU A 1 439 ? 22.311 -5.525 -10.316 1.00 93.50 439 GLU A O 1
ATOM 3660 N N . THR A 1 440 ? 20.217 -4.933 -9.765 1.00 93.69 440 THR A N 1
ATOM 3661 C CA . THR A 1 440 ? 20.035 -4.092 -10.961 1.00 93.69 440 THR A CA 1
ATOM 3662 C C . THR A 1 440 ? 20.983 -2.894 -10.989 1.00 93.69 440 THR A C 1
ATOM 3664 O O . THR A 1 440 ? 21.586 -2.630 -12.028 1.00 93.69 440 THR A O 1
ATOM 3667 N N . LEU A 1 441 ? 21.183 -2.212 -9.853 1.00 92.25 441 LEU A N 1
ATOM 3668 C CA . LEU A 1 441 ? 22.083 -1.058 -9.756 1.00 92.25 441 LEU A CA 1
ATOM 3669 C C . LEU A 1 441 ? 23.549 -1.462 -9.972 1.00 92.25 441 LEU A C 1
ATOM 3671 O O . LEU A 1 441 ? 24.267 -0.772 -10.696 1.00 92.25 441 LEU A O 1
ATOM 3675 N N . ASN A 1 442 ? 23.985 -2.596 -9.415 1.00 93.94 442 ASN A N 1
ATOM 3676 C CA . ASN A 1 442 ? 25.313 -3.151 -9.684 1.00 93.94 442 ASN A CA 1
ATOM 3677 C C . ASN A 1 442 ? 25.470 -3.528 -11.164 1.00 93.94 442 ASN A C 1
ATOM 3679 O O . ASN A 1 442 ? 26.450 -3.132 -11.788 1.00 93.94 442 ASN A O 1
ATOM 3683 N N . GLY A 1 443 ? 24.484 -4.205 -11.759 1.00 94.38 443 GLY A N 1
ATOM 3684 C CA . GLY A 1 443 ? 24.523 -4.567 -13.177 1.00 94.38 443 GLY A CA 1
ATOM 3685 C C . GLY A 1 443 ? 24.543 -3.355 -14.118 1.00 94.38 443 GLY A C 1
ATOM 3686 O O . GLY A 1 443 ? 25.192 -3.395 -15.161 1.00 94.38 443 GLY A O 1
ATOM 3687 N N . ASP A 1 444 ? 23.866 -2.255 -13.778 1.00 92.12 444 ASP A N 1
ATOM 3688 C CA . ASP A 1 444 ? 23.944 -1.005 -14.548 1.00 92.12 444 ASP A CA 1
ATOM 3689 C C . ASP A 1 444 ? 25.261 -0.251 -14.329 1.00 92.12 444 ASP A C 1
ATOM 3691 O O . ASP A 1 444 ? 25.794 0.327 -15.282 1.00 92.12 444 ASP A O 1
ATOM 3695 N N . LYS A 1 445 ? 25.847 -0.333 -13.128 1.00 92.19 445 LYS A N 1
ATOM 3696 C CA . LYS A 1 445 ? 27.209 0.138 -12.860 1.00 92.19 445 LYS A CA 1
ATOM 3697 C C . LYS A 1 445 ? 28.237 -0.627 -13.707 1.00 92.19 445 LYS A C 1
ATOM 3699 O O . LYS A 1 445 ? 29.022 0.010 -14.402 1.00 92.19 445 LYS A O 1
ATOM 3704 N N . GLU A 1 446 ? 28.190 -1.959 -13.735 1.00 94.31 446 GLU A N 1
ATOM 3705 C CA . GLU A 1 446 ? 29.086 -2.803 -14.547 1.00 94.31 446 GLU A CA 1
ATOM 3706 C C . GLU A 1 446 ? 28.967 -2.497 -16.051 1.00 94.31 446 GLU A C 1
ATOM 3708 O O . GLU A 1 446 ? 29.974 -2.387 -16.757 1.00 94.31 446 GLU A O 1
ATOM 3713 N N . LYS A 1 447 ? 27.741 -2.279 -16.556 1.00 93.94 447 LYS A N 1
ATOM 3714 C CA . LYS A 1 447 ? 27.503 -1.823 -17.940 1.00 93.94 447 LYS A CA 1
ATOM 3715 C C . LYS A 1 447 ? 28.109 -0.444 -18.206 1.00 93.94 447 LYS A C 1
ATOM 3717 O O . LYS A 1 447 ? 28.552 -0.187 -19.325 1.00 93.94 447 LYS A O 1
ATOM 3722 N N . LEU A 1 448 ? 28.089 0.461 -17.227 1.00 92.94 448 LEU A N 1
ATOM 3723 C CA . LEU A 1 448 ? 28.639 1.810 -17.358 1.00 92.94 448 LEU A CA 1
ATOM 3724 C C . LEU A 1 448 ? 30.175 1.800 -17.317 1.00 92.94 448 LEU A C 1
ATOM 3726 O O . LEU A 1 448 ? 30.805 2.409 -18.179 1.00 92.94 448 LEU A O 1
ATOM 3730 N N . GLU A 1 449 ? 30.774 1.040 -16.399 1.00 93.75 449 GLU A N 1
ATOM 3731 C CA . GLU A 1 449 ? 32.223 0.801 -16.340 1.00 93.75 449 GLU A CA 1
ATOM 3732 C C . GLU A 1 449 ? 32.724 0.148 -17.640 1.00 93.75 449 GLU A C 1
ATOM 3734 O O . GLU A 1 449 ? 33.687 0.628 -18.236 1.00 93.75 449 GLU A O 1
ATOM 3739 N N . SER A 1 450 ? 32.000 -0.848 -18.167 1.00 92.38 450 SER A N 1
ATOM 3740 C CA . SER A 1 450 ? 32.298 -1.473 -19.467 1.00 92.38 450 SER A CA 1
ATOM 3741 C C . SER A 1 450 ? 32.257 -0.474 -20.633 1.00 92.38 450 SER A C 1
ATOM 3743 O O . SER A 1 450 ? 33.118 -0.512 -21.512 1.00 92.38 450 SER A O 1
ATOM 3745 N N . LYS A 1 451 ? 31.285 0.453 -20.650 1.00 95.50 451 LYS A N 1
ATOM 3746 C CA . LYS A 1 451 ? 31.202 1.515 -21.672 1.00 95.50 451 LYS A CA 1
ATOM 3747 C C . LYS A 1 451 ? 32.394 2.468 -21.599 1.00 95.50 451 LYS A C 1
ATOM 3749 O O . LYS A 1 451 ? 32.951 2.797 -22.643 1.00 95.50 451 LYS A O 1
ATOM 3754 N N . TYR A 1 452 ? 32.795 2.893 -20.400 1.00 92.56 452 TYR A N 1
ATOM 3755 C CA . TYR A 1 452 ? 33.966 3.758 -20.235 1.00 92.56 452 TYR A CA 1
ATOM 3756 C C . TYR A 1 452 ? 35.267 3.045 -20.619 1.00 92.56 452 TYR A C 1
ATOM 3758 O O . TYR A 1 452 ? 36.104 3.646 -21.285 1.00 92.56 452 TYR A O 1
ATOM 3766 N N . LEU A 1 453 ? 35.415 1.759 -20.289 1.00 96.75 453 LEU A N 1
ATOM 3767 C CA . LEU A 1 453 ? 36.593 0.967 -20.653 1.00 96.75 453 LEU A CA 1
ATOM 3768 C C . LEU A 1 453 ? 36.738 0.838 -22.182 1.00 96.75 453 LEU A C 1
ATOM 3770 O O . LEU A 1 453 ? 37.816 1.085 -22.716 1.00 96.75 453 LEU A O 1
ATOM 3774 N N . VAL A 1 454 ? 35.639 0.584 -22.904 1.00 95.56 454 VAL A N 1
ATOM 3775 C CA . VAL A 1 454 ? 35.626 0.584 -24.382 1.00 95.56 454 VAL A CA 1
ATOM 3776 C C . VAL A 1 454 ? 35.904 1.979 -24.967 1.00 95.56 454 VAL A C 1
ATOM 3778 O O . VAL A 1 454 ? 36.575 2.092 -25.991 1.00 95.56 454 VAL A O 1
ATOM 3781 N N . GLN A 1 455 ? 35.431 3.061 -24.337 1.00 95.25 455 GLN A N 1
ATOM 3782 C CA . GLN A 1 455 ? 35.755 4.428 -24.774 1.00 95.25 455 GLN A CA 1
ATOM 3783 C C . GLN A 1 455 ? 37.243 4.761 -24.588 1.00 95.25 455 GLN A C 1
ATOM 3785 O O . GLN A 1 455 ? 37.838 5.375 -25.473 1.00 95.25 455 GLN A O 1
ATOM 3790 N N . ILE A 1 456 ? 37.857 4.322 -23.485 1.00 93.56 456 ILE A N 1
ATOM 3791 C CA . ILE A 1 456 ? 39.301 4.455 -23.246 1.00 93.56 456 ILE A CA 1
ATOM 3792 C C . ILE A 1 456 ? 40.078 3.694 -24.327 1.00 93.56 456 ILE A C 1
ATOM 3794 O O . ILE A 1 456 ? 40.908 4.296 -25.003 1.00 93.56 456 ILE A O 1
ATOM 3798 N N . GLU A 1 457 ? 39.735 2.429 -24.586 1.00 94.81 457 GLU A N 1
ATOM 3799 C CA . GLU A 1 457 ? 40.374 1.607 -25.625 1.00 94.81 457 GLU A CA 1
ATOM 3800 C C . GLU A 1 457 ? 40.275 2.249 -27.029 1.00 94.81 457 GLU A C 1
ATOM 3802 O O . GLU A 1 457 ? 41.220 2.208 -27.822 1.00 94.81 457 GLU A O 1
ATOM 3807 N N . GLN A 1 458 ? 39.145 2.891 -27.352 1.00 95.25 458 GLN A N 1
ATOM 3808 C CA . GLN A 1 458 ? 38.973 3.632 -28.608 1.00 95.25 458 GLN A CA 1
ATOM 3809 C C . GLN A 1 458 ? 39.867 4.878 -28.686 1.00 95.25 458 GLN A C 1
ATOM 3811 O O . GLN A 1 458 ? 40.449 5.140 -29.742 1.00 95.25 458 GLN A O 1
ATOM 3816 N N . ILE A 1 459 ? 40.005 5.632 -27.592 1.00 93.88 459 ILE A N 1
ATOM 3817 C CA . ILE A 1 459 ? 40.888 6.807 -27.516 1.00 93.88 459 ILE A CA 1
ATOM 3818 C C . ILE A 1 459 ? 42.358 6.377 -27.615 1.00 93.88 459 ILE A C 1
ATOM 3820 O O . ILE A 1 459 ? 43.122 6.981 -28.369 1.00 93.88 459 ILE A O 1
ATOM 3824 N N . GLU A 1 460 ? 42.751 5.297 -26.939 1.00 93.56 460 GLU A N 1
ATOM 3825 C CA . GLU A 1 460 ? 44.095 4.719 -27.026 1.00 93.56 460 GLU A CA 1
ATOM 3826 C C . GLU A 1 460 ? 44.425 4.267 -28.454 1.00 93.56 460 GLU A C 1
ATOM 3828 O O . GLU A 1 460 ? 45.477 4.630 -28.983 1.00 93.56 460 GLU A O 1
ATOM 3833 N N . LYS A 1 461 ? 43.502 3.572 -29.133 1.00 94.62 461 LYS A N 1
ATOM 3834 C CA . LYS A 1 461 ? 43.648 3.196 -30.552 1.00 94.62 461 LYS A CA 1
ATOM 3835 C C . LYS A 1 461 ? 43.792 4.413 -31.468 1.00 94.62 461 LYS A C 1
ATOM 3837 O O . LYS A 1 461 ? 44.645 4.408 -32.355 1.00 94.62 461 LYS A O 1
ATOM 3842 N N . GLN A 1 462 ? 43.021 5.481 -31.252 1.00 92.56 462 GLN A N 1
ATOM 3843 C CA . GLN A 1 462 ? 43.190 6.731 -32.007 1.00 92.56 462 GLN A CA 1
ATOM 3844 C C . GLN A 1 462 ? 44.560 7.379 -31.751 1.00 92.56 462 GLN A C 1
ATOM 3846 O O . GLN A 1 462 ? 45.187 7.866 -32.691 1.00 92.56 462 GLN A O 1
ATOM 3851 N N . LEU A 1 463 ? 45.049 7.350 -30.510 1.00 93.06 463 LEU A N 1
ATOM 3852 C CA . LEU A 1 463 ? 46.344 7.909 -30.117 1.00 93.06 463 LEU A CA 1
ATOM 3853 C C . LEU A 1 463 ? 47.515 7.098 -30.704 1.00 93.06 463 LEU A C 1
ATOM 3855 O O . LEU A 1 463 ? 48.471 7.685 -31.214 1.00 93.06 463 LEU A O 1
ATOM 3859 N N . VAL A 1 464 ? 47.423 5.764 -30.723 1.00 94.50 464 VAL A N 1
ATOM 3860 C CA . VAL A 1 464 ? 48.381 4.880 -31.416 1.00 94.50 464 VAL A CA 1
ATOM 3861 C C . VAL A 1 464 ? 48.383 5.152 -32.922 1.00 94.50 464 VAL A C 1
ATOM 3863 O O . VAL A 1 464 ? 49.449 5.387 -33.486 1.00 94.50 464 VAL A O 1
ATOM 3866 N N . ASN A 1 465 ? 47.213 5.241 -33.563 1.00 95.50 465 ASN A N 1
ATOM 3867 C CA . ASN A 1 465 ? 47.110 5.559 -34.992 1.00 95.50 465 ASN A CA 1
ATOM 3868 C C . ASN A 1 465 ? 47.693 6.945 -35.334 1.00 95.50 465 ASN A C 1
ATOM 3870 O O . ASN A 1 465 ? 48.305 7.119 -36.390 1.00 95.50 465 ASN A O 1
ATOM 3874 N N . GLN A 1 466 ? 47.545 7.934 -34.444 1.00 92.81 466 GLN A N 1
ATOM 3875 C CA . GLN A 1 466 ? 48.195 9.240 -34.595 1.00 92.81 466 GLN A CA 1
ATOM 3876 C C . GLN A 1 466 ? 49.720 9.131 -34.476 1.00 92.81 466 GLN A C 1
ATOM 3878 O O . GLN A 1 466 ? 50.415 9.653 -35.347 1.00 92.81 466 GLN A O 1
ATOM 3883 N N . ARG A 1 467 ? 50.239 8.409 -33.469 1.00 93.94 467 ARG A N 1
ATOM 3884 C CA . ARG A 1 467 ? 51.683 8.146 -33.306 1.00 93.94 467 ARG A CA 1
ATOM 3885 C C . ARG A 1 467 ? 52.274 7.450 -34.532 1.00 93.94 467 ARG A C 1
ATOM 3887 O O . ARG A 1 467 ? 53.295 7.901 -35.047 1.00 93.94 467 ARG A O 1
ATOM 3894 N N . GLU A 1 468 ? 51.613 6.409 -35.038 1.00 93.75 468 GLU A N 1
ATOM 3895 C CA . GLU A 1 468 ? 52.008 5.730 -36.276 1.00 93.75 468 GLU A CA 1
ATOM 3896 C C . GLU A 1 468 ? 52.037 6.679 -37.472 1.00 93.75 468 GLU A C 1
ATOM 3898 O O . GLU A 1 468 ? 52.990 6.651 -38.245 1.00 93.75 468 GLU A O 1
ATOM 3903 N N . ARG A 1 469 ? 51.017 7.532 -37.636 1.00 94.12 469 ARG A N 1
ATOM 3904 C CA . ARG A 1 469 ? 50.981 8.499 -38.737 1.00 94.12 469 ARG A CA 1
ATOM 3905 C C . ARG A 1 469 ? 52.109 9.523 -38.626 1.00 94.12 469 ARG A C 1
ATOM 3907 O O . ARG A 1 469 ? 52.727 9.828 -39.639 1.00 94.12 469 ARG A O 1
ATOM 3914 N N . THR A 1 470 ? 52.407 10.029 -37.428 1.00 93.31 470 THR A N 1
ATOM 3915 C CA . THR A 1 470 ? 53.546 10.940 -37.227 1.00 93.31 470 THR A CA 1
ATOM 3916 C C . THR A 1 470 ? 54.889 10.253 -37.462 1.00 93.31 470 THR A C 1
ATOM 3918 O O . THR A 1 470 ? 55.780 10.878 -38.022 1.00 93.31 470 THR A O 1
ATOM 3921 N N . LEU A 1 471 ? 55.025 8.971 -37.108 1.00 93.94 471 LEU A N 1
ATOM 3922 C CA . LEU A 1 471 ? 56.241 8.190 -37.345 1.00 93.94 471 LEU A CA 1
ATOM 3923 C C . LEU A 1 471 ? 56.424 7.874 -38.838 1.00 93.94 471 LEU A C 1
ATOM 3925 O O . LEU A 1 471 ? 57.522 8.017 -39.356 1.00 93.94 471 LEU A O 1
ATOM 3929 N N . LYS A 1 472 ? 55.349 7.529 -39.557 1.00 93.94 472 LYS A N 1
ATOM 3930 C CA . LYS A 1 472 ? 55.367 7.342 -41.020 1.00 93.94 472 LYS A CA 1
ATOM 3931 C C . LYS A 1 472 ? 55.755 8.636 -41.746 1.00 93.94 472 LYS A C 1
ATOM 3933 O O . LYS A 1 472 ? 56.681 8.610 -42.543 1.00 93.94 472 LYS A O 1
ATOM 3938 N N . LEU A 1 473 ? 55.148 9.771 -41.382 1.00 93.75 473 LEU A N 1
ATOM 3939 C CA . LEU A 1 473 ? 55.511 11.091 -41.922 1.00 93.75 473 LEU A CA 1
ATOM 3940 C C . LEU A 1 473 ? 56.956 11.504 -41.589 1.00 93.75 473 LEU A C 1
ATOM 3942 O O . LEU A 1 473 ? 57.595 12.169 -42.401 1.00 93.75 473 LEU A O 1
ATOM 3946 N N . LEU A 1 474 ? 57.475 11.126 -40.414 1.00 92.25 474 LEU A N 1
ATOM 3947 C CA . LEU A 1 474 ? 58.873 11.363 -40.052 1.00 92.25 474 LEU A CA 1
ATOM 3948 C C . LEU A 1 474 ? 59.808 10.508 -40.917 1.00 92.25 474 LEU A C 1
ATOM 3950 O O . LEU A 1 474 ? 60.684 11.064 -41.565 1.00 92.25 474 LEU A O 1
ATOM 3954 N N . ASN A 1 475 ? 59.552 9.202 -41.033 1.00 91.88 475 ASN A N 1
ATOM 3955 C CA . ASN A 1 475 ? 60.322 8.296 -41.890 1.00 91.88 475 ASN A CA 1
ATOM 3956 C C . ASN A 1 475 ? 60.293 8.720 -43.373 1.00 91.88 475 ASN A C 1
ATOM 3958 O O . ASN A 1 475 ? 61.306 8.622 -44.058 1.00 91.88 475 ASN A O 1
ATOM 3962 N N . GLU A 1 476 ? 59.149 9.199 -43.875 1.00 93.06 476 GLU A N 1
ATOM 3963 C CA . GLU A 1 476 ? 59.018 9.770 -45.223 1.00 93.06 476 GLU A CA 1
ATOM 3964 C C . GLU A 1 476 ? 59.908 11.010 -45.390 1.00 93.06 476 GLU A C 1
ATOM 3966 O O . GLU A 1 476 ? 60.603 11.135 -46.398 1.00 93.06 476 GLU A O 1
ATOM 3971 N N . LYS A 1 477 ? 59.949 11.897 -44.386 1.00 92.44 477 LYS A N 1
ATOM 3972 C CA . LYS A 1 477 ? 60.806 13.092 -44.401 1.00 92.44 477 LYS A CA 1
ATOM 3973 C C . LYS A 1 477 ? 62.287 12.777 -44.210 1.00 92.44 477 LYS A C 1
ATOM 3975 O O . LYS A 1 477 ? 63.110 13.429 -44.843 1.00 92.44 477 LYS A O 1
ATOM 3980 N N . ASP A 1 478 ? 62.638 11.768 -43.424 1.00 91.25 478 ASP A N 1
ATOM 3981 C CA . ASP A 1 478 ? 64.018 11.300 -43.291 1.00 91.25 478 ASP A CA 1
ATOM 3982 C C . ASP A 1 478 ? 64.505 10.638 -44.590 1.00 91.25 478 ASP A C 1
ATOM 3984 O O . ASP A 1 478 ? 65.611 10.932 -45.041 1.00 91.25 478 ASP A O 1
ATOM 3988 N N . ALA A 1 479 ? 63.662 9.850 -45.267 1.00 89.94 479 ALA A N 1
ATOM 3989 C CA . ALA A 1 479 ? 63.962 9.296 -46.591 1.00 89.94 479 ALA A CA 1
ATOM 3990 C C . ALA A 1 479 ? 64.071 10.386 -47.678 1.00 89.94 479 ALA A C 1
ATOM 3992 O O . ALA A 1 479 ? 64.949 10.319 -48.538 1.00 89.94 479 ALA A O 1
ATOM 3993 N N . GLU A 1 480 ? 63.231 11.424 -47.628 1.00 90.69 480 GLU A N 1
ATOM 3994 C CA . GLU A 1 480 ? 63.356 12.614 -48.480 1.00 90.69 480 GLU A CA 1
ATOM 3995 C C . GLU A 1 480 ? 64.664 13.368 -48.196 1.00 90.69 480 GLU A C 1
ATOM 3997 O O . GLU A 1 480 ? 65.358 13.756 -49.131 1.00 90.69 480 GLU A O 1
ATOM 4002 N N . LEU A 1 481 ? 65.065 13.506 -46.927 1.00 86.56 481 LEU A N 1
ATOM 4003 C CA . LEU A 1 481 ? 66.351 14.091 -46.538 1.00 86.56 481 LEU A CA 1
ATOM 4004 C C . LEU A 1 481 ? 67.548 13.226 -46.963 1.00 86.56 481 LEU A C 1
ATOM 4006 O O . LEU A 1 481 ? 68.581 13.784 -47.326 1.00 86.56 481 LEU A O 1
ATOM 4010 N N . GLU A 1 482 ? 67.451 11.895 -46.956 1.00 87.38 482 GLU A N 1
ATOM 4011 C CA . GLU A 1 482 ? 68.484 11.011 -47.518 1.00 87.38 482 GLU A CA 1
ATOM 4012 C C . GLU A 1 482 ? 68.569 11.119 -49.043 1.00 87.38 482 GLU A C 1
ATOM 4014 O O . GLU A 1 482 ? 69.669 11.233 -49.586 1.00 87.38 482 GLU A O 1
ATOM 4019 N N . MET A 1 483 ? 67.431 11.167 -49.738 1.00 83.81 483 MET A N 1
ATOM 4020 C CA . MET A 1 483 ? 67.383 11.399 -51.184 1.00 83.81 483 MET A CA 1
ATOM 4021 C C . MET A 1 483 ? 67.921 12.785 -51.557 1.00 83.81 483 MET A C 1
ATOM 4023 O O . MET A 1 483 ? 68.667 12.901 -52.526 1.00 83.81 483 MET A O 1
ATOM 4027 N N . LEU A 1 484 ? 67.624 13.825 -50.773 1.00 81.19 484 LEU A N 1
ATOM 4028 C CA . LEU A 1 484 ? 68.167 15.172 -50.964 1.00 81.19 484 LEU A CA 1
ATOM 4029 C C . LEU A 1 484 ? 69.661 15.251 -50.634 1.00 81.19 484 LEU A C 1
ATOM 4031 O O . LEU A 1 484 ? 70.385 15.905 -51.378 1.00 81.19 484 LEU A O 1
ATOM 4035 N N . LYS A 1 485 ? 70.159 14.557 -49.599 1.00 81.31 485 LYS A N 1
ATOM 4036 C CA . LYS A 1 485 ? 71.609 14.413 -49.353 1.00 81.31 485 LYS A CA 1
ATOM 4037 C C . LYS A 1 485 ? 72.282 13.740 -50.547 1.00 81.31 485 LYS A C 1
ATOM 4039 O O . LYS A 1 485 ? 73.160 14.335 -51.154 1.00 81.31 485 LYS A O 1
ATOM 4044 N N . LYS A 1 486 ? 71.794 12.569 -50.966 1.00 78.25 486 LYS A N 1
ATOM 4045 C CA . LYS A 1 486 ? 72.325 11.808 -52.108 1.00 78.25 486 LYS A CA 1
ATOM 4046 C C . LYS A 1 486 ? 72.281 12.600 -53.420 1.00 78.25 486 LYS A C 1
ATOM 4048 O O . LYS A 1 486 ? 73.237 12.561 -54.189 1.00 78.25 486 LYS A O 1
ATOM 4053 N N . ASN A 1 487 ? 71.213 13.358 -53.666 1.00 71.38 487 ASN A N 1
ATOM 4054 C CA . ASN A 1 487 ? 71.110 14.233 -54.833 1.00 71.38 487 ASN A CA 1
ATOM 4055 C C . ASN A 1 487 ? 72.014 15.466 -54.723 1.00 71.38 487 ASN A C 1
ATOM 4057 O O . ASN A 1 487 ? 72.586 15.863 -55.731 1.00 71.38 487 ASN A O 1
ATOM 4061 N N . ARG A 1 488 ? 72.208 16.044 -53.532 1.00 68.94 488 ARG A N 1
ATOM 4062 C CA . ARG A 1 488 ? 73.174 17.131 -53.312 1.00 68.94 488 ARG A CA 1
ATOM 4063 C C . ARG A 1 488 ? 74.608 16.640 -53.496 1.00 68.94 488 ARG A C 1
ATOM 4065 O O . ARG A 1 488 ? 75.401 17.321 -54.128 1.00 68.94 488 ARG A O 1
ATOM 4072 N N . ASP A 1 489 ? 74.926 15.453 -52.999 1.00 60.31 489 ASP A N 1
ATOM 4073 C CA . ASP A 1 489 ? 76.259 14.862 -53.093 1.00 60.31 489 ASP A CA 1
ATOM 4074 C C . ASP A 1 489 ? 76.566 14.395 -54.539 1.00 60.31 489 ASP A C 1
ATOM 4076 O O . ASP A 1 489 ? 77.718 14.445 -54.962 1.00 60.31 489 ASP A O 1
ATOM 4080 N N . ASN A 1 490 ? 75.539 14.084 -55.348 1.00 56.00 490 ASN A N 1
ATOM 4081 C CA . ASN A 1 490 ? 75.642 14.004 -56.816 1.00 56.00 490 ASN A CA 1
ATOM 4082 C C . ASN A 1 490 ? 75.772 15.394 -57.484 1.00 56.00 490 ASN A C 1
ATOM 4084 O O . ASN A 1 490 ? 76.540 15.560 -58.429 1.00 56.00 490 ASN A O 1
ATOM 4088 N N . SER A 1 491 ? 75.017 16.397 -57.021 1.00 48.81 491 SER A N 1
ATOM 4089 C CA . SER A 1 491 ? 74.993 17.755 -57.592 1.00 48.81 491 SER A CA 1
ATOM 4090 C C . SER A 1 491 ? 76.287 18.533 -57.338 1.00 48.81 491 SER A C 1
ATOM 4092 O O . SER A 1 491 ? 76.649 19.384 -58.141 1.00 48.81 491 SER A O 1
ATOM 4094 N N . LEU A 1 492 ? 77.021 18.211 -56.269 1.00 48.06 492 LEU A N 1
ATOM 4095 C CA . LEU A 1 492 ? 78.334 18.780 -55.939 1.00 48.06 492 LEU A CA 1
ATOM 4096 C C . LEU A 1 492 ? 79.447 18.414 -56.947 1.00 48.06 492 LEU A C 1
ATOM 4098 O O . LEU A 1 492 ? 80.590 18.827 -56.766 1.00 48.06 492 LEU A O 1
ATOM 4102 N N . VAL A 1 493 ? 79.125 17.668 -58.010 1.00 49.75 493 VAL A N 1
ATOM 4103 C CA . VAL A 1 493 ? 80.044 17.299 -59.100 1.00 49.75 493 VAL A CA 1
ATOM 4104 C C . VAL A 1 493 ? 79.863 18.175 -60.356 1.00 49.75 493 VAL A C 1
ATOM 4106 O O . VAL A 1 493 ? 80.754 18.191 -61.204 1.00 49.75 493 VAL A O 1
ATOM 4109 N N . VAL A 1 494 ? 78.763 18.933 -60.501 1.00 46.84 494 VAL A N 1
ATOM 4110 C CA . VAL A 1 494 ? 78.491 19.731 -61.718 1.00 46.84 494 VAL A CA 1
ATOM 4111 C C . VAL A 1 494 ? 77.903 21.111 -61.406 1.00 46.84 494 VAL A C 1
ATOM 4113 O O . VAL A 1 494 ? 76.805 21.212 -60.873 1.00 46.84 494 VAL A O 1
ATOM 4116 N N . GLY A 1 495 ? 78.579 22.160 -61.888 1.00 38.84 495 GLY A N 1
ATOM 4117 C CA . GLY A 1 495 ? 77.960 23.459 -62.181 1.00 38.84 495 GLY A CA 1
ATOM 4118 C C . GLY A 1 495 ? 78.036 24.515 -61.076 1.00 38.84 495 GLY A C 1
ATOM 4119 O O . GLY A 1 495 ? 77.135 24.643 -60.256 1.00 38.84 495 GLY A O 1
ATOM 4120 N N . VAL A 1 496 ? 79.069 25.361 -61.134 1.00 47.31 496 VAL A N 1
ATOM 4121 C CA . VAL A 1 496 ? 78.990 26.730 -60.596 1.00 47.31 496 VAL A CA 1
ATOM 4122 C C . VAL A 1 496 ? 78.209 27.581 -61.601 1.00 47.31 496 VAL A C 1
ATOM 4124 O O . VAL A 1 496 ? 78.530 27.543 -62.788 1.00 47.31 496 VAL A O 1
ATOM 4127 N N . GLY A 1 497 ? 77.228 28.359 -61.140 1.00 37.81 497 GLY A N 1
ATOM 4128 C CA . GLY A 1 497 ? 76.504 29.320 -61.977 1.00 37.81 497 GLY A CA 1
ATOM 4129 C C . GLY A 1 497 ? 75.213 29.818 -61.331 1.00 37.81 497 GLY A C 1
ATOM 4130 O O . GLY A 1 497 ? 74.222 29.095 -61.294 1.00 37.81 497 GLY A O 1
ATOM 4131 N N . GLU A 1 498 ? 75.224 31.056 -60.841 1.00 46.25 498 GLU A N 1
ATOM 4132 C CA . GLU A 1 498 ? 74.003 31.819 -60.564 1.00 46.25 498 GLU A CA 1
ATOM 4133 C C . GLU A 1 498 ? 73.534 32.484 -61.864 1.00 46.25 498 GLU A C 1
ATOM 4135 O O . GLU A 1 498 ? 74.346 33.127 -62.520 1.00 46.25 498 GLU A O 1
ATOM 4140 N N . GLU A 1 499 ? 72.243 32.406 -62.203 1.00 38.38 499 GLU A N 1
ATOM 4141 C CA . GLU A 1 499 ? 71.537 33.498 -62.893 1.00 38.38 499 GLU A CA 1
ATOM 4142 C C . GLU A 1 499 ? 70.009 33.323 -62.809 1.00 38.38 499 GLU A C 1
ATOM 4144 O O . GLU A 1 499 ? 69.503 32.230 -62.553 1.00 38.38 499 GLU A O 1
ATOM 4149 N N . ASN A 1 500 ? 69.267 34.424 -62.967 1.00 47.78 500 ASN A N 1
ATOM 4150 C CA . ASN A 1 500 ? 67.806 34.453 -62.831 1.00 47.78 500 ASN A CA 1
ATOM 4151 C C . ASN A 1 500 ? 67.108 34.153 -64.165 1.00 47.78 500 ASN A C 1
ATOM 4153 O O . ASN A 1 500 ? 67.534 34.644 -65.207 1.00 47.78 500 ASN A O 1
ATOM 4157 N N . SER A 1 501 ? 65.960 33.474 -64.127 1.00 40.25 501 SER A N 1
ATOM 4158 C CA . SER A 1 501 ? 64.925 33.611 -65.165 1.00 40.25 501 SER A CA 1
ATOM 4159 C C . SER A 1 501 ? 63.543 33.217 -64.636 1.00 40.25 501 SER A C 1
ATOM 4161 O O . SER A 1 501 ? 63.411 32.258 -63.877 1.00 40.25 501 SER A O 1
ATOM 4163 N N . ASP A 1 502 ? 62.521 33.978 -65.032 1.00 43.81 502 ASP A N 1
ATOM 4164 C CA . ASP A 1 502 ? 61.116 33.654 -64.778 1.00 43.81 502 ASP A CA 1
ATOM 4165 C C . ASP A 1 502 ? 60.656 32.454 -65.618 1.00 43.81 502 ASP A C 1
ATOM 4167 O O . ASP A 1 502 ? 61.103 32.247 -66.750 1.00 43.81 502 ASP A O 1
ATOM 4171 N N . SER A 1 503 ? 59.687 31.702 -65.099 1.00 44.00 503 SER A N 1
ATOM 4172 C CA . SER A 1 503 ? 58.763 30.889 -65.898 1.00 44.00 503 SER A CA 1
ATOM 4173 C C . SER A 1 503 ? 57.493 30.631 -65.094 1.00 44.00 503 SER A C 1
ATOM 4175 O O . SER A 1 503 ? 57.553 30.101 -63.984 1.00 44.00 503 SER A O 1
ATOM 4177 N N . ASP A 1 504 ? 56.349 31.024 -65.649 1.00 44.28 504 ASP A N 1
ATOM 4178 C CA . ASP A 1 504 ? 55.058 30.947 -64.973 1.00 44.28 504 ASP A CA 1
ATOM 4179 C C . ASP A 1 504 ? 54.606 29.512 -64.677 1.00 44.28 504 ASP A C 1
ATOM 4181 O O . ASP A 1 504 ? 54.631 28.624 -65.532 1.00 44.28 504 ASP A O 1
ATOM 4185 N N . SER A 1 505 ? 54.037 29.331 -63.488 1.00 43.72 505 SER A N 1
ATOM 4186 C CA . SER A 1 505 ? 53.017 28.313 -63.250 1.00 43.72 505 SER A CA 1
ATOM 4187 C C . SER A 1 505 ? 52.005 28.852 -62.241 1.00 43.72 505 SER A C 1
ATOM 4189 O O . SER A 1 505 ? 52.330 29.029 -61.064 1.00 43.72 505 SER A O 1
ATOM 4191 N N . GLU A 1 506 ? 50.785 29.135 -62.699 1.00 50.84 506 GLU A N 1
ATOM 4192 C CA . GLU A 1 506 ? 49.692 29.571 -61.831 1.00 50.84 506 GLU A CA 1
ATOM 4193 C C . GLU A 1 506 ? 49.269 28.441 -60.878 1.00 50.84 506 GLU A C 1
ATOM 4195 O O . GLU A 1 506 ? 48.699 27.445 -61.320 1.00 50.84 506 GLU A O 1
ATOM 4200 N N . ASP A 1 507 ? 49.441 28.618 -59.563 1.00 40.75 507 ASP A N 1
ATOM 4201 C CA . ASP A 1 507 ? 48.554 27.954 -58.599 1.00 40.75 507 ASP A CA 1
ATOM 4202 C C . ASP A 1 507 ? 48.293 28.808 -57.341 1.00 40.75 507 ASP A C 1
ATOM 4204 O O . ASP A 1 507 ? 49.190 29.315 -56.659 1.00 40.75 507 ASP A O 1
ATOM 4208 N N . SER A 1 508 ? 47.014 29.010 -57.024 1.00 49.75 508 SER A N 1
ATOM 4209 C CA . SER A 1 508 ? 46.545 30.018 -56.069 1.00 49.75 508 SER A CA 1
ATOM 4210 C C . SER A 1 508 ? 46.516 29.488 -54.621 1.00 49.75 508 SER A C 1
ATOM 4212 O O . SER A 1 508 ? 45.447 29.274 -54.037 1.00 49.75 508 SER A O 1
ATOM 4214 N N . SER A 1 509 ? 47.677 29.415 -53.964 1.00 52.75 509 SER A N 1
ATOM 4215 C CA . SER A 1 509 ? 47.773 29.187 -52.505 1.00 52.75 509 SER A CA 1
ATOM 4216 C C . SER A 1 509 ? 48.663 30.213 -51.779 1.00 52.75 509 SER A C 1
ATOM 4218 O O . SER A 1 509 ? 49.553 29.842 -51.011 1.00 52.75 509 SER A O 1
ATOM 4220 N N . SER A 1 510 ? 48.387 31.513 -51.958 1.00 63.31 510 SER A N 1
ATOM 4221 C CA . SER A 1 510 ? 49.030 32.590 -51.177 1.00 63.31 510 SER A CA 1
ATOM 4222 C C . SER A 1 510 ? 49.040 32.281 -49.663 1.00 63.31 510 SER A C 1
ATOM 4224 O O . SER A 1 510 ? 47.984 31.924 -49.119 1.00 63.31 510 SER A O 1
ATOM 4226 N N . PRO A 1 511 ? 50.174 32.465 -48.949 1.00 63.56 511 PRO A N 1
ATOM 4227 C CA . PRO A 1 511 ? 50.276 32.214 -47.508 1.00 63.56 511 PRO A CA 1
ATOM 4228 C C . PRO A 1 511 ? 49.197 32.916 -46.674 1.00 63.56 511 PRO A C 1
ATOM 4230 O O . PRO A 1 511 ? 48.733 32.359 -45.680 1.00 63.56 511 PRO A O 1
ATOM 4233 N N . ALA A 1 512 ? 48.730 34.090 -47.117 1.00 67.31 512 ALA A N 1
ATOM 4234 C CA . ALA A 1 512 ? 47.649 34.829 -46.470 1.00 67.31 512 ALA A CA 1
ATOM 4235 C C . ALA A 1 512 ? 46.327 34.037 -46.424 1.00 67.31 512 ALA A C 1
ATOM 4237 O O . ALA A 1 512 ? 45.692 33.988 -45.373 1.00 67.31 512 ALA A O 1
ATOM 4238 N N . LYS A 1 513 ? 45.939 33.344 -47.509 1.00 70.06 513 LYS A N 1
ATOM 4239 C CA . LYS A 1 513 ? 44.720 32.505 -47.534 1.00 70.06 513 LYS A CA 1
ATOM 4240 C C . LYS A 1 513 ? 44.817 31.359 -46.518 1.00 70.06 513 LYS A C 1
ATOM 4242 O O . LYS A 1 513 ? 43.859 31.084 -45.799 1.00 70.06 513 LYS A O 1
ATOM 4247 N N . ARG A 1 514 ? 45.992 30.723 -46.415 1.00 74.75 514 ARG A N 1
ATOM 4248 C CA . ARG A 1 514 ? 46.243 29.636 -45.451 1.00 74.75 514 ARG A CA 1
ATOM 4249 C C . ARG A 1 514 ? 46.246 30.142 -44.005 1.00 74.75 514 ARG A C 1
ATOM 4251 O O . ARG A 1 514 ? 45.703 29.467 -43.136 1.00 74.75 514 ARG A O 1
ATOM 4258 N N . LEU A 1 515 ? 46.807 31.326 -43.756 1.00 83.00 515 LEU A N 1
ATOM 4259 C CA . LEU A 1 515 ? 46.786 31.964 -42.439 1.00 83.00 515 LEU A CA 1
ATOM 4260 C C . LEU A 1 515 ? 45.357 32.324 -42.004 1.00 83.00 515 LEU A C 1
ATOM 4262 O O . LEU A 1 515 ? 44.989 32.008 -40.877 1.00 83.00 515 LEU A O 1
ATOM 4266 N N . ILE A 1 516 ? 44.544 32.899 -42.900 1.00 81.12 516 ILE A N 1
ATOM 4267 C CA . ILE A 1 516 ? 43.130 33.228 -42.642 1.00 81.12 516 ILE A CA 1
ATOM 4268 C C . ILE A 1 516 ? 42.331 31.969 -42.276 1.00 81.12 516 ILE A C 1
ATOM 4270 O O . ILE A 1 516 ? 41.658 31.950 -41.252 1.00 81.12 516 ILE A O 1
ATOM 4274 N N . TYR A 1 517 ? 42.466 30.878 -43.036 1.00 83.50 517 TYR A N 1
ATOM 4275 C CA . TYR A 1 517 ? 41.782 29.620 -42.708 1.00 83.50 517 TYR A CA 1
ATOM 4276 C C . TYR A 1 517 ? 42.200 29.050 -41.335 1.00 83.50 517 TYR A C 1
ATOM 4278 O O . TYR A 1 517 ? 41.383 28.488 -40.603 1.00 83.50 517 TYR A O 1
ATOM 4286 N N . ILE A 1 518 ? 43.469 29.218 -40.943 1.00 88.38 518 ILE A N 1
ATOM 4287 C CA . ILE A 1 518 ? 43.961 28.801 -39.621 1.00 88.38 518 ILE A CA 1
ATOM 4288 C C . ILE A 1 518 ? 43.403 29.701 -38.507 1.00 88.38 518 ILE A C 1
ATOM 4290 O O . ILE A 1 518 ? 42.990 29.177 -37.469 1.00 88.38 518 ILE A O 1
ATOM 4294 N N . THR A 1 519 ? 43.352 31.026 -38.690 1.00 89.75 519 THR A N 1
ATOM 4295 C CA . THR A 1 519 ? 42.771 31.933 -37.684 1.00 89.75 519 THR A CA 1
ATOM 4296 C C . THR A 1 519 ? 41.264 31.731 -37.546 1.00 89.75 519 THR A C 1
ATOM 4298 O O . THR A 1 519 ? 40.773 31.697 -36.420 1.00 89.75 519 THR A O 1
ATOM 4301 N N . GLU A 1 520 ? 40.549 31.484 -38.642 1.00 83.94 520 GLU A N 1
ATOM 4302 C CA . GLU A 1 520 ? 39.118 31.167 -38.653 1.00 83.94 520 GLU A CA 1
ATOM 4303 C C . GLU A 1 520 ? 38.827 29.815 -37.969 1.00 83.94 520 GLU A C 1
ATOM 4305 O O . GLU A 1 520 ? 38.015 29.739 -37.045 1.00 83.94 520 GLU A O 1
ATOM 4310 N N . SER A 1 521 ? 39.576 28.756 -38.310 1.00 83.81 521 SER A N 1
ATOM 4311 C CA . SER A 1 521 ? 39.488 27.451 -37.633 1.00 83.81 521 SER A CA 1
ATOM 4312 C C . SER A 1 521 ? 39.757 27.559 -36.126 1.00 83.81 521 SER A C 1
ATOM 4314 O O . SER A 1 521 ? 39.109 26.885 -35.321 1.00 83.81 521 SER A O 1
ATOM 4316 N N . ASN A 1 522 ? 40.691 28.422 -35.719 1.00 85.31 522 ASN A N 1
ATOM 4317 C CA . ASN A 1 522 ? 40.975 28.678 -34.310 1.00 85.31 522 ASN A CA 1
ATOM 4318 C C . ASN A 1 522 ? 39.901 29.551 -33.640 1.00 85.31 522 ASN A C 1
ATOM 4320 O O . ASN A 1 522 ? 39.597 29.319 -32.472 1.00 85.31 522 ASN A O 1
ATOM 4324 N N . ALA A 1 523 ? 39.269 30.486 -34.355 1.00 86.44 523 ALA A N 1
ATOM 4325 C CA . ALA A 1 523 ? 38.126 31.249 -33.854 1.00 86.44 523 ALA A CA 1
ATOM 4326 C C . ALA A 1 523 ? 36.924 30.333 -33.564 1.00 86.44 523 ALA A C 1
ATOM 4328 O O . ALA A 1 523 ? 36.358 30.404 -32.472 1.00 86.44 523 ALA A O 1
ATOM 4329 N N . TYR A 1 524 ? 36.598 29.403 -34.471 1.00 89.38 524 TYR A N 1
ATOM 4330 C CA . TYR A 1 524 ? 35.554 28.398 -34.236 1.00 89.38 524 TYR A CA 1
ATOM 4331 C C . TYR A 1 524 ? 35.873 27.495 -33.037 1.00 89.38 524 TYR A C 1
ATOM 4333 O O . TYR A 1 524 ? 35.024 27.326 -32.161 1.00 89.38 524 TYR A O 1
ATOM 4341 N N . LYS A 1 525 ? 37.108 26.977 -32.936 1.00 94.19 525 LYS A N 1
ATOM 4342 C CA . LYS A 1 525 ? 37.546 26.177 -31.774 1.00 94.19 525 LYS A CA 1
ATOM 4343 C C . LYS A 1 525 ? 37.456 26.962 -30.467 1.00 94.19 525 LYS A C 1
ATOM 4345 O O . LYS A 1 525 ? 36.970 26.421 -29.484 1.00 94.19 525 LYS A O 1
ATOM 4350 N N . ASN A 1 526 ? 37.885 28.224 -30.446 1.00 90.62 526 ASN A N 1
ATOM 4351 C CA . ASN A 1 526 ? 37.824 29.069 -29.252 1.00 90.62 526 ASN A CA 1
ATOM 4352 C C . ASN A 1 526 ? 36.378 29.401 -28.851 1.00 90.62 526 ASN A C 1
ATOM 4354 O O . ASN A 1 526 ? 36.071 29.416 -27.661 1.00 90.62 526 ASN A O 1
ATOM 4358 N N . SER A 1 527 ? 35.488 29.620 -29.823 1.00 91.88 527 SER A N 1
ATOM 4359 C CA . SER A 1 527 ? 34.057 29.831 -29.579 1.00 91.88 527 SER A CA 1
ATOM 4360 C C . SER A 1 527 ? 33.406 28.589 -28.959 1.00 91.88 527 SER A C 1
ATOM 4362 O O . SER A 1 527 ? 32.785 28.678 -27.901 1.00 91.88 527 SER A O 1
ATOM 4364 N N . GLU A 1 528 ? 33.645 27.406 -29.536 1.00 93.50 528 GLU A N 1
ATOM 4365 C CA . GLU A 1 528 ? 33.136 26.135 -29.004 1.00 93.50 528 GLU A CA 1
ATOM 4366 C C . GLU A 1 528 ? 33.744 25.791 -27.634 1.00 93.50 528 GLU A C 1
ATOM 4368 O O . GLU A 1 528 ? 33.033 25.372 -26.725 1.00 93.50 528 GLU A O 1
ATOM 4373 N N . LEU A 1 529 ? 35.040 26.039 -27.428 1.00 92.50 529 LEU A N 1
ATOM 4374 C CA . LEU A 1 529 ? 35.711 25.835 -26.140 1.00 92.50 529 LEU A CA 1
ATOM 4375 C C . LEU A 1 529 ? 35.140 26.777 -25.064 1.00 92.50 529 LEU A C 1
ATOM 4377 O O . LEU A 1 529 ? 34.923 26.353 -23.929 1.00 92.50 529 LEU A O 1
ATOM 4381 N N . ASN A 1 530 ? 34.809 28.023 -25.412 1.00 93.06 530 ASN A N 1
ATOM 4382 C CA . ASN A 1 530 ? 34.104 28.936 -24.511 1.00 93.06 530 ASN A CA 1
ATOM 4383 C C . ASN A 1 530 ? 32.653 28.494 -24.249 1.00 93.06 530 ASN A C 1
ATOM 4385 O O . ASN A 1 530 ? 32.219 28.541 -23.099 1.00 93.06 530 ASN A O 1
ATOM 4389 N N . ARG A 1 531 ? 31.929 27.971 -25.249 1.00 94.81 531 ARG A N 1
ATOM 4390 C CA . ARG A 1 531 ? 30.596 27.368 -25.058 1.00 94.81 531 ARG A CA 1
ATOM 4391 C C . ARG A 1 531 ? 30.650 26.170 -24.104 1.00 94.81 531 ARG A C 1
ATOM 4393 O O . ARG A 1 531 ? 29.825 26.065 -23.200 1.00 94.81 531 ARG A O 1
ATOM 4400 N N . LEU A 1 532 ? 31.646 25.297 -24.256 1.00 92.44 532 LEU A N 1
ATOM 4401 C CA . LEU A 1 532 ? 31.875 24.149 -23.375 1.00 92.44 532 LEU A CA 1
ATOM 4402 C C . LEU A 1 532 ? 32.289 24.576 -21.957 1.00 92.44 532 LEU A C 1
ATOM 4404 O O . LEU A 1 532 ? 31.847 23.959 -20.992 1.00 92.44 532 LEU A O 1
ATOM 4408 N N . ARG A 1 533 ? 33.069 25.658 -21.802 1.00 95.50 533 ARG A N 1
ATOM 4409 C CA . ARG A 1 533 ? 33.349 26.276 -20.490 1.00 95.50 533 ARG A CA 1
ATOM 4410 C C . ARG A 1 533 ? 32.082 26.815 -19.828 1.00 95.50 533 ARG A C 1
ATOM 4412 O O . ARG A 1 533 ? 31.894 26.564 -18.643 1.00 95.50 533 ARG A O 1
ATOM 4419 N N . GLN A 1 534 ? 31.216 27.499 -20.578 1.00 95.56 534 GLN A N 1
ATOM 4420 C CA . GLN A 1 534 ? 29.935 28.005 -20.078 1.00 95.56 534 GLN A CA 1
ATOM 4421 C C . GLN A 1 534 ? 29.070 26.847 -19.554 1.00 95.56 534 GLN A C 1
ATOM 4423 O O . GLN A 1 534 ? 28.709 26.827 -18.382 1.00 95.56 534 GLN A O 1
ATOM 4428 N N . VAL A 1 535 ? 28.862 25.815 -20.381 1.00 95.62 535 VAL A N 1
ATOM 4429 C CA . VAL A 1 535 ? 28.096 24.612 -20.011 1.00 95.62 535 VAL A CA 1
ATOM 4430 C C . VAL A 1 535 ? 28.728 23.871 -18.825 1.00 95.62 535 VAL A C 1
ATOM 4432 O O . VAL A 1 535 ? 28.001 23.371 -17.969 1.00 95.62 535 VAL A O 1
ATOM 4435 N N . LYS A 1 536 ? 30.065 23.822 -18.723 1.00 95.56 536 LYS A N 1
ATOM 4436 C CA . LYS A 1 536 ? 30.757 23.262 -17.552 1.00 95.56 536 LYS A CA 1
ATOM 4437 C C . LYS A 1 536 ? 30.420 24.044 -16.279 1.00 95.56 536 LYS A C 1
ATOM 4439 O O . LYS A 1 536 ? 30.063 23.419 -15.289 1.00 95.56 536 LYS A O 1
ATOM 4444 N N . ILE A 1 537 ? 30.488 25.376 -16.313 1.00 96.25 537 ILE A N 1
ATOM 4445 C CA . ILE A 1 537 ? 30.163 26.238 -15.164 1.00 96.25 537 ILE A CA 1
ATOM 4446 C C . ILE A 1 537 ? 28.687 26.081 -14.768 1.00 96.25 537 ILE A C 1
ATOM 4448 O O . ILE A 1 537 ? 28.392 25.923 -13.586 1.00 96.25 537 ILE A O 1
ATOM 4452 N N . ASP A 1 538 ? 27.769 26.030 -15.738 1.00 94.88 538 ASP A N 1
ATOM 4453 C CA . ASP A 1 538 ? 26.336 25.814 -15.486 1.00 94.88 538 ASP A CA 1
ATOM 4454 C C . ASP A 1 538 ? 26.057 24.441 -14.841 1.00 94.88 538 ASP A C 1
ATOM 4456 O O . ASP A 1 538 ? 25.170 24.312 -13.993 1.00 94.88 538 ASP A O 1
ATOM 4460 N N . LEU A 1 539 ? 26.805 23.402 -15.232 1.00 93.44 539 LEU A N 1
ATOM 4461 C CA . LEU A 1 539 ? 26.716 22.060 -14.646 1.00 93.44 539 LEU A CA 1
ATOM 4462 C C . LEU A 1 539 ? 27.372 21.981 -13.261 1.00 93.44 539 LEU A C 1
ATOM 4464 O O . LEU A 1 539 ? 26.812 21.343 -12.376 1.00 93.44 539 LEU A O 1
ATOM 4468 N N . GLU A 1 540 ? 28.507 22.646 -13.042 1.00 95.38 540 GLU A N 1
ATOM 4469 C CA . GLU A 1 540 ? 29.159 22.732 -11.727 1.00 95.38 540 GLU A CA 1
ATOM 4470 C C . GLU A 1 540 ? 28.310 23.528 -10.725 1.00 95.38 540 GLU A C 1
ATOM 4472 O O . GLU A 1 540 ? 28.198 23.129 -9.565 1.00 95.38 540 GLU A O 1
ATOM 4477 N N . TYR A 1 541 ? 27.633 24.590 -11.176 1.00 96.06 541 TYR A N 1
ATOM 4478 C CA . TYR A 1 541 ? 26.658 25.327 -10.370 1.00 96.06 541 TYR A CA 1
ATOM 4479 C C . TYR A 1 541 ? 25.459 24.450 -9.984 1.00 96.06 541 TYR A C 1
ATOM 4481 O O . TYR A 1 541 ? 25.125 24.366 -8.804 1.00 96.06 541 TYR A O 1
ATOM 4489 N N . LYS A 1 542 ? 24.850 23.743 -10.949 1.00 95.50 542 LYS A N 1
ATOM 4490 C CA . LYS A 1 542 ? 23.732 22.817 -10.684 1.00 95.50 542 LYS A CA 1
ATOM 4491 C C . LYS A 1 542 ? 24.136 21.673 -9.757 1.00 95.50 542 LYS A C 1
ATOM 4493 O O . LYS A 1 542 ? 23.401 21.364 -8.827 1.00 95.50 542 LYS A O 1
ATOM 4498 N N . LEU A 1 543 ? 25.315 21.084 -9.968 1.00 93.44 543 LEU A N 1
ATOM 4499 C CA . LEU A 1 543 ? 25.854 20.037 -9.100 1.00 93.44 543 LEU A CA 1
ATOM 4500 C C . LEU A 1 543 ? 26.011 20.545 -7.663 1.00 93.44 543 LEU A C 1
ATOM 4502 O O . LEU A 1 543 ? 25.590 19.859 -6.734 1.00 93.44 543 LEU A O 1
ATOM 4506 N N . LYS A 1 544 ? 26.559 21.755 -7.481 1.00 95.69 544 LYS A N 1
ATOM 4507 C CA . LYS A 1 544 ? 26.657 22.374 -6.158 1.00 95.69 544 LYS A CA 1
ATOM 4508 C C . LYS A 1 544 ? 25.274 22.624 -5.550 1.00 95.69 544 LYS A C 1
ATOM 4510 O O . LYS A 1 544 ? 25.065 22.249 -4.404 1.00 95.69 544 LYS A O 1
ATOM 4515 N N . GLN A 1 545 ? 24.334 23.198 -6.303 1.00 95.19 545 GLN A N 1
ATOM 4516 C CA . GLN A 1 545 ? 22.974 23.445 -5.818 1.00 95.19 545 GLN A CA 1
ATOM 4517 C C . GLN A 1 545 ? 22.322 22.147 -5.312 1.00 95.19 545 GLN A C 1
ATOM 4519 O O . GLN A 1 545 ? 21.844 22.109 -4.183 1.00 95.19 545 GLN A O 1
ATOM 4524 N N . THR A 1 546 ? 22.386 21.059 -6.085 1.00 91.31 546 THR A N 1
ATOM 4525 C CA . THR A 1 546 ? 21.846 19.754 -5.670 1.00 91.31 546 THR A CA 1
ATOM 4526 C C . THR A 1 546 ? 22.602 19.144 -4.480 1.00 91.31 546 THR A C 1
ATOM 4528 O O . THR A 1 546 ? 21.997 18.443 -3.672 1.00 91.31 546 THR A O 1
ATOM 4531 N N . MET A 1 547 ? 23.904 19.413 -4.315 1.00 91.62 547 MET A N 1
ATOM 4532 C CA . MET A 1 547 ? 24.648 19.025 -3.105 1.00 91.62 547 MET A CA 1
ATOM 4533 C C . MET A 1 547 ? 24.198 19.816 -1.868 1.00 91.62 547 MET A C 1
ATOM 4535 O O . MET A 1 547 ? 23.990 19.210 -0.817 1.00 91.62 547 MET A O 1
ATOM 4539 N N . ASP A 1 548 ? 24.014 21.132 -1.993 1.00 93.31 548 ASP A N 1
ATOM 4540 C CA . ASP A 1 548 ? 23.549 22.006 -0.910 1.00 93.31 548 ASP A CA 1
ATOM 4541 C C . ASP A 1 548 ? 22.098 21.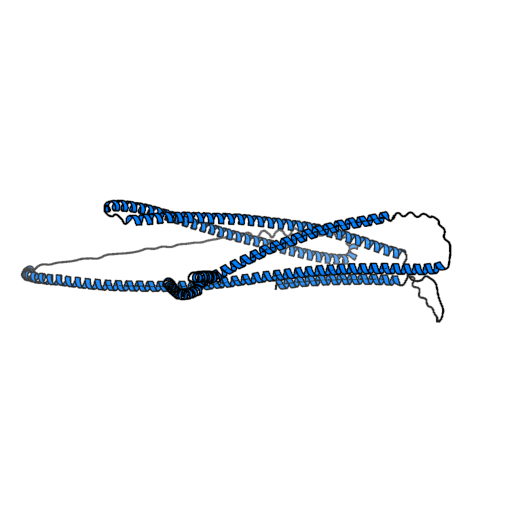644 -0.501 1.00 93.31 548 ASP A C 1
ATOM 4543 O O . ASP A 1 548 ? 21.802 21.506 0.686 1.00 93.31 548 ASP A O 1
ATOM 4547 N N . GLU A 1 549 ? 21.210 21.385 -1.471 1.00 93.94 549 GLU A N 1
ATOM 4548 C CA . GLU A 1 549 ? 19.832 20.905 -1.255 1.00 93.94 549 GLU A CA 1
ATOM 4549 C C . GLU A 1 549 ? 19.798 19.538 -0.545 1.00 93.94 549 GLU A C 1
ATOM 4551 O O . GLU A 1 549 ? 19.118 19.376 0.472 1.00 93.94 549 GLU A O 1
ATOM 4556 N N . ASN A 1 550 ? 20.584 18.566 -1.022 1.00 92.12 550 ASN A N 1
ATOM 4557 C CA . ASN A 1 550 ? 20.687 17.237 -0.413 1.00 92.12 550 ASN A CA 1
ATOM 4558 C C . ASN A 1 550 ? 21.283 17.291 1.008 1.00 92.12 550 ASN A C 1
ATOM 4560 O O . ASN A 1 550 ? 20.909 16.493 1.864 1.00 92.12 550 ASN A O 1
ATOM 4564 N N . CYS A 1 551 ? 22.171 18.248 1.297 1.00 94.69 551 CYS A N 1
ATOM 4565 C CA . CYS A 1 551 ? 22.684 18.482 2.648 1.00 94.69 551 CYS A CA 1
ATOM 4566 C C . CYS A 1 551 ? 21.556 18.902 3.611 1.00 94.69 551 CYS A C 1
ATOM 4568 O O . CYS A 1 551 ? 21.396 18.314 4.683 1.00 94.69 551 CYS A O 1
ATOM 4570 N N . VAL A 1 552 ? 20.708 19.850 3.190 1.00 95.00 552 VAL A N 1
ATOM 4571 C CA . VAL A 1 552 ? 19.554 20.321 3.977 1.00 95.00 552 VAL A CA 1
ATOM 4572 C C . VAL A 1 552 ? 18.528 19.206 4.212 1.00 95.00 552 VAL A C 1
ATOM 4574 O O . VAL A 1 552 ? 18.052 19.045 5.340 1.00 95.00 552 VAL A O 1
ATOM 4577 N N . ASP A 1 553 ? 18.200 18.402 3.196 1.00 92.25 553 ASP A N 1
ATOM 4578 C CA . ASP A 1 553 ? 17.276 17.275 3.382 1.00 92.25 553 ASP A CA 1
ATOM 4579 C C . ASP A 1 553 ? 17.901 16.130 4.206 1.00 92.25 553 ASP A C 1
ATOM 4581 O O . ASP A 1 553 ? 17.197 15.512 5.007 1.00 92.25 553 ASP A O 1
ATOM 4585 N N . MET A 1 554 ? 19.216 15.893 4.132 1.00 92.88 554 MET A N 1
ATOM 4586 C CA . MET A 1 554 ? 19.911 14.954 5.027 1.00 92.88 554 MET A CA 1
ATOM 4587 C C . MET A 1 554 ? 19.844 15.392 6.497 1.00 92.88 554 MET A C 1
ATOM 4589 O O . MET A 1 554 ? 19.536 14.568 7.362 1.00 92.88 554 MET A O 1
ATOM 4593 N N . ASP A 1 555 ? 20.065 16.671 6.803 1.00 93.06 555 ASP A N 1
ATOM 4594 C CA . ASP A 1 555 ? 19.908 17.207 8.164 1.00 93.06 555 ASP A CA 1
ATOM 4595 C C . ASP A 1 555 ? 18.449 17.141 8.638 1.00 93.06 555 ASP A C 1
ATOM 4597 O O . ASP A 1 555 ? 18.162 16.778 9.786 1.00 93.06 555 ASP A O 1
ATOM 4601 N N . ARG A 1 556 ? 17.492 17.427 7.753 1.00 94.00 556 ARG A N 1
ATOM 4602 C CA . ARG A 1 556 ? 16.055 17.300 8.031 1.00 94.00 556 ARG A CA 1
ATOM 4603 C C . ARG A 1 556 ? 15.662 15.855 8.347 1.00 94.00 556 ARG A C 1
ATOM 4605 O O . ARG A 1 556 ? 14.960 15.621 9.334 1.00 94.00 556 ARG A O 1
ATOM 4612 N N . LEU A 1 557 ? 16.138 14.888 7.562 1.00 92.81 557 LEU A N 1
ATOM 4613 C CA . LEU A 1 557 ? 15.909 13.457 7.779 1.00 92.81 557 LEU A CA 1
ATOM 4614 C C . LEU A 1 557 ? 16.579 12.970 9.069 1.00 92.81 557 LEU A C 1
ATOM 4616 O O . LEU A 1 557 ? 15.949 12.246 9.839 1.00 92.81 557 LEU A O 1
ATOM 4620 N N . GLN A 1 558 ? 17.803 13.412 9.378 1.00 94.44 558 GLN A N 1
ATOM 4621 C CA . GLN A 1 558 ? 18.458 13.110 10.657 1.00 94.44 558 GLN A CA 1
ATOM 4622 C C . GLN A 1 558 ? 17.655 13.633 11.857 1.00 94.44 558 GLN A C 1
ATOM 4624 O O . GLN A 1 558 ? 17.461 12.904 12.834 1.00 94.44 558 GLN A O 1
ATOM 4629 N N . ASN A 1 559 ? 17.123 14.857 11.775 1.00 92.44 559 ASN A N 1
ATOM 4630 C CA . ASN A 1 559 ? 16.265 15.425 12.816 1.00 92.44 559 ASN A CA 1
ATOM 4631 C C . ASN A 1 559 ? 14.936 14.661 12.961 1.00 92.44 559 ASN A C 1
ATOM 4633 O O . ASN A 1 559 ? 14.524 14.363 14.083 1.00 92.44 559 ASN A O 1
ATOM 4637 N N . GLN A 1 560 ? 14.297 14.256 11.858 1.00 93.94 560 GLN A N 1
ATOM 4638 C CA . GLN A 1 560 ? 13.107 13.393 11.902 1.00 93.94 560 GLN A CA 1
ATOM 4639 C C . GLN A 1 560 ? 13.415 12.021 12.522 1.00 93.94 560 GLN A C 1
ATOM 4641 O O . GLN A 1 560 ? 12.691 11.572 13.409 1.00 93.94 560 GLN A O 1
ATOM 4646 N N . ILE A 1 561 ? 14.522 11.382 12.133 1.00 89.38 561 ILE A N 1
ATOM 4647 C CA . ILE A 1 561 ? 14.991 10.112 12.707 1.00 89.38 561 ILE A CA 1
ATOM 4648 C C . ILE A 1 561 ? 15.262 10.253 14.211 1.00 89.38 561 ILE A C 1
ATOM 4650 O O . ILE A 1 561 ? 14.962 9.330 14.970 1.00 89.38 561 ILE A O 1
ATOM 4654 N N . LYS A 1 562 ? 15.802 11.390 14.666 1.00 93.81 562 LYS A N 1
ATOM 4655 C CA . LYS A 1 562 ? 16.001 11.678 16.092 1.00 93.81 562 LYS A CA 1
ATOM 4656 C C . LYS A 1 562 ? 14.667 11.774 16.838 1.00 93.81 562 LYS A C 1
ATOM 4658 O O . LYS A 1 562 ? 14.489 11.060 17.820 1.00 93.81 562 LYS A O 1
ATOM 4663 N N . ILE A 1 563 ? 13.719 12.573 16.344 1.00 91.12 563 ILE A N 1
ATOM 4664 C CA . ILE A 1 563 ? 12.384 12.733 16.952 1.00 91.12 563 ILE A CA 1
ATOM 4665 C C . ILE A 1 563 ? 11.643 11.388 17.012 1.00 91.12 563 ILE A C 1
ATOM 4667 O O . ILE A 1 563 ? 11.100 11.025 18.054 1.00 91.12 563 ILE A O 1
ATOM 4671 N N . LEU A 1 564 ? 11.676 10.604 15.930 1.00 90.19 564 LEU A N 1
ATOM 4672 C CA . LEU A 1 564 ? 11.056 9.277 15.883 1.00 90.19 564 LEU A CA 1
ATOM 4673 C C . LEU A 1 564 ? 11.727 8.285 16.845 1.00 90.19 564 LEU A C 1
ATOM 4675 O O . LEU A 1 564 ? 11.032 7.496 17.479 1.00 90.19 564 LEU A O 1
ATOM 4679 N N . LYS A 1 565 ? 13.056 8.334 17.017 1.00 90.38 565 LYS A N 1
ATOM 4680 C CA . LYS A 1 565 ? 13.761 7.533 18.035 1.00 90.38 565 LYS A CA 1
ATOM 4681 C C . LYS A 1 565 ? 13.370 7.938 19.458 1.00 90.38 565 LYS A C 1
ATOM 4683 O O . LYS A 1 565 ? 13.160 7.052 20.283 1.00 90.38 565 LYS A O 1
ATOM 4688 N N . GLU A 1 566 ? 13.245 9.234 19.739 1.00 86.81 566 GLU A N 1
ATOM 4689 C CA . GLU A 1 566 ? 12.823 9.742 21.051 1.00 86.81 566 GLU A CA 1
ATOM 4690 C C . GLU A 1 566 ? 11.374 9.332 21.381 1.00 86.81 566 GLU A C 1
ATOM 4692 O O . GLU A 1 566 ? 11.120 8.844 22.484 1.00 86.81 566 GLU A O 1
ATOM 4697 N N . GLU A 1 567 ? 10.440 9.404 20.424 1.00 86.94 567 GLU A N 1
ATOM 4698 C CA . GLU A 1 567 ? 9.062 8.927 20.628 1.00 86.94 567 GLU A CA 1
ATOM 4699 C C . GLU A 1 567 ? 8.983 7.388 20.713 1.00 86.94 567 GLU A C 1
ATOM 4701 O O . GLU A 1 567 ? 8.217 6.860 21.515 1.00 86.94 567 GLU A O 1
ATOM 4706 N N . ILE A 1 568 ? 9.820 6.636 19.983 1.00 83.31 568 ILE A N 1
ATOM 4707 C CA . ILE A 1 568 ? 9.920 5.171 20.135 1.00 83.31 568 ILE A CA 1
ATOM 4708 C C . ILE A 1 568 ? 10.485 4.783 21.513 1.00 83.31 568 ILE A C 1
ATOM 4710 O O . ILE A 1 568 ? 9.986 3.828 22.113 1.00 83.31 568 ILE A O 1
ATOM 4714 N N . GLU A 1 569 ? 11.490 5.492 22.050 1.00 84.38 569 GLU A N 1
ATOM 4715 C CA . GLU A 1 569 ? 11.921 5.293 23.444 1.00 84.38 569 GLU A CA 1
ATOM 4716 C C . GLU A 1 569 ? 10.765 5.617 24.408 1.00 84.38 569 GLU A C 1
ATOM 4718 O O . GLU A 1 569 ? 10.442 4.795 25.264 1.00 84.38 569 GLU A O 1
ATOM 4723 N N . ARG A 1 570 ? 10.071 6.749 24.235 1.00 82.94 570 ARG A N 1
ATOM 4724 C CA . ARG A 1 570 ? 8.929 7.160 25.073 1.00 82.94 570 ARG A CA 1
ATOM 4725 C C . ARG A 1 570 ? 7.778 6.145 25.065 1.00 82.94 570 ARG A C 1
ATOM 4727 O O . ARG A 1 570 ? 7.261 5.814 26.131 1.00 82.94 570 ARG A O 1
ATOM 4734 N N . LEU A 1 571 ? 7.396 5.619 23.901 1.00 80.50 571 LEU A N 1
ATOM 4735 C CA . LEU A 1 571 ? 6.343 4.607 23.764 1.00 80.50 571 LEU A CA 1
ATOM 4736 C C . LEU A 1 571 ? 6.746 3.280 24.416 1.00 80.50 571 LEU A C 1
ATOM 4738 O O . LEU A 1 571 ? 5.952 2.716 25.167 1.00 80.50 571 LEU A O 1
ATOM 4742 N N . LYS A 1 572 ? 7.995 2.826 24.230 1.00 80.94 572 LYS A N 1
ATOM 4743 C CA . LYS A 1 572 ? 8.532 1.651 24.941 1.00 80.94 572 LYS A CA 1
ATOM 4744 C C . LYS A 1 572 ? 8.511 1.846 26.456 1.00 80.94 572 LYS A C 1
ATOM 4746 O O . LYS A 1 572 ? 8.122 0.936 27.182 1.00 80.94 572 LYS A O 1
ATOM 4751 N N . LEU A 1 573 ? 8.894 3.027 26.944 1.00 76.25 573 LEU A N 1
ATOM 4752 C CA . LEU A 1 573 ? 8.856 3.352 28.372 1.00 76.25 573 LEU A CA 1
ATOM 4753 C C . LEU A 1 573 ? 7.415 3.404 28.901 1.00 76.25 573 LEU A C 1
ATOM 4755 O O . LEU A 1 573 ? 7.182 2.945 30.012 1.00 76.25 573 LEU A O 1
ATOM 4759 N N . ASN A 1 574 ? 6.446 3.880 28.112 1.00 74.75 574 ASN A N 1
ATOM 4760 C CA . ASN A 1 574 ? 5.023 3.877 28.471 1.00 74.75 574 ASN A CA 1
ATOM 4761 C C . ASN A 1 574 ? 4.406 2.472 28.496 1.00 74.75 574 ASN A C 1
ATOM 4763 O O . ASN A 1 574 ? 3.706 2.152 29.453 1.00 74.75 574 ASN A O 1
ATOM 4767 N N . GLN A 1 575 ? 4.714 1.605 27.528 1.00 74.69 575 GLN A N 1
ATOM 4768 C CA . GLN A 1 575 ? 4.345 0.185 27.598 1.00 74.69 575 GLN A CA 1
ATOM 4769 C C . GLN A 1 575 ? 4.944 -0.449 28.863 1.00 74.69 575 GLN A C 1
ATOM 4771 O O . GLN A 1 575 ? 4.227 -0.984 29.701 1.00 74.69 575 GLN A O 1
ATOM 4776 N N . SER A 1 576 ? 6.235 -0.207 29.102 1.00 70.19 576 SER A N 1
ATOM 4777 C CA . SER A 1 576 ? 6.936 -0.665 30.302 1.00 70.19 576 SER A CA 1
ATOM 4778 C C . SER A 1 576 ? 6.528 0.049 31.608 1.00 70.19 576 SER A C 1
ATOM 4780 O O . SER A 1 576 ? 7.061 -0.285 32.667 1.00 70.19 576 SER A O 1
ATOM 4782 N N . ARG A 1 577 ? 5.602 1.021 31.567 1.00 70.31 577 ARG A N 1
ATOM 4783 C CA . ARG A 1 577 ? 4.891 1.594 32.730 1.00 70.31 577 ARG A CA 1
ATOM 4784 C C . ARG A 1 577 ? 3.521 0.941 32.935 1.00 70.31 577 ARG A C 1
ATOM 4786 O O . ARG A 1 577 ? 3.067 0.878 34.068 1.00 70.31 577 ARG A O 1
ATOM 4793 N N . LEU A 1 578 ? 2.891 0.444 31.871 1.00 64.88 578 LEU A N 1
ATOM 4794 C CA . LEU A 1 578 ? 1.665 -0.361 31.924 1.00 64.88 578 LEU A CA 1
ATOM 4795 C C . LEU A 1 578 ? 1.929 -1.735 32.565 1.00 64.88 578 LEU A C 1
ATOM 4797 O O . LEU A 1 578 ? 1.112 -2.210 33.346 1.00 64.88 578 LEU A O 1
ATOM 4801 N N . ASP A 1 579 ? 3.119 -2.301 32.339 1.00 65.25 579 ASP A N 1
ATOM 4802 C CA . ASP A 1 579 ? 3.587 -3.551 32.962 1.00 65.25 579 ASP A CA 1
ATOM 4803 C C . ASP A 1 579 ? 3.886 -3.433 34.483 1.00 65.25 579 ASP A C 1
ATOM 4805 O O . ASP A 1 579 ? 4.327 -4.399 35.116 1.00 65.25 579 ASP A O 1
ATOM 4809 N N . LEU A 1 580 ? 3.710 -2.258 35.110 1.00 65.38 580 LEU A N 1
ATOM 4810 C CA . LEU A 1 580 ? 3.898 -2.098 36.558 1.00 65.38 580 LEU A CA 1
ATOM 4811 C C . LEU A 1 580 ? 2.667 -2.599 37.328 1.00 65.38 580 LEU A C 1
ATOM 4813 O O . LEU A 1 580 ? 1.739 -1.849 37.623 1.00 65.38 580 LEU A O 1
ATOM 4817 N N . ASN A 1 581 ? 2.728 -3.870 37.733 1.00 61.88 581 ASN A N 1
ATOM 4818 C CA . ASN A 1 581 ? 1.797 -4.485 38.685 1.00 61.88 581 ASN A CA 1
ATOM 4819 C C . ASN A 1 581 ? 1.539 -3.599 39.922 1.00 61.88 581 ASN A C 1
ATOM 4821 O O . ASN A 1 581 ? 2.442 -2.913 40.408 1.00 61.88 581 ASN A O 1
ATOM 4825 N N . SER A 1 582 ? 0.329 -3.690 40.485 1.00 61.44 582 SER A N 1
ATOM 4826 C CA . SER A 1 582 ? -0.199 -2.841 41.574 1.00 61.44 582 SER A CA 1
ATOM 4827 C C . SER A 1 582 ? 0.741 -2.626 42.771 1.00 61.44 582 SER A C 1
ATOM 4829 O O . SER A 1 582 ? 0.787 -1.527 43.322 1.00 61.44 582 SER A O 1
ATOM 4831 N N . SER A 1 583 ? 1.542 -3.629 43.139 1.00 62.28 583 SER A N 1
ATOM 4832 C CA . SER A 1 583 ? 2.561 -3.525 44.196 1.00 62.28 583 SER A CA 1
ATOM 4833 C C . SER A 1 583 ? 3.582 -2.399 43.946 1.00 62.28 583 SER A C 1
ATOM 4835 O O . SER A 1 583 ? 3.932 -1.667 44.872 1.00 62.28 583 SER A O 1
ATOM 4837 N N . ASN A 1 584 ? 3.995 -2.185 42.692 1.00 69.75 584 ASN A N 1
ATOM 4838 C CA . ASN A 1 584 ? 4.908 -1.098 42.327 1.00 69.75 584 ASN A CA 1
ATOM 4839 C C . ASN A 1 584 ? 4.234 0.278 42.433 1.00 69.75 584 ASN A C 1
ATOM 4841 O O . ASN A 1 584 ? 4.897 1.253 42.780 1.00 69.75 584 ASN A O 1
ATOM 4845 N N . LEU A 1 585 ? 2.924 0.368 42.172 1.00 75.19 585 LEU A N 1
ATOM 4846 C CA . LEU A 1 585 ? 2.163 1.614 42.300 1.00 75.19 585 LEU A CA 1
ATOM 4847 C C . LEU A 1 585 ? 2.014 2.034 43.770 1.00 75.19 585 LEU A C 1
ATOM 4849 O O . LEU A 1 585 ? 2.236 3.198 44.096 1.00 75.19 585 LEU A O 1
ATOM 4853 N N . GLU A 1 586 ? 1.727 1.085 44.665 1.00 79.12 586 GLU A N 1
ATOM 4854 C CA . GLU A 1 586 ? 1.718 1.324 46.115 1.00 79.12 586 GLU A CA 1
ATOM 4855 C C . GLU A 1 586 ? 3.116 1.694 46.647 1.00 79.12 586 GLU A C 1
ATOM 4857 O O . GLU A 1 586 ? 3.241 2.599 47.473 1.00 79.12 586 GLU A O 1
ATOM 4862 N N . TYR A 1 587 ? 4.192 1.098 46.116 1.00 83.81 587 TYR A N 1
ATOM 4863 C CA . TYR A 1 587 ? 5.557 1.535 46.433 1.00 83.81 587 TYR A CA 1
ATOM 4864 C C . TYR A 1 587 ? 5.826 2.983 45.979 1.00 83.81 587 TYR A C 1
ATOM 4866 O O . TYR A 1 587 ? 6.316 3.788 46.772 1.00 83.81 587 TYR A O 1
ATOM 4874 N N . ILE A 1 588 ? 5.473 3.351 44.737 1.00 83.56 588 ILE A N 1
ATOM 4875 C CA . ILE A 1 588 ? 5.625 4.731 44.231 1.00 83.56 588 ILE A CA 1
ATOM 4876 C C . ILE A 1 588 ? 4.844 5.713 45.109 1.00 83.56 588 ILE A C 1
ATOM 4878 O O . ILE A 1 588 ? 5.395 6.729 45.523 1.00 83.56 588 ILE A O 1
ATOM 4882 N N . LYS A 1 589 ? 3.584 5.401 45.428 1.00 84.69 589 LYS A N 1
ATOM 4883 C CA . LYS A 1 589 ? 2.712 6.182 46.318 1.00 84.69 589 LYS A CA 1
ATOM 4884 C C . LYS A 1 589 ? 3.364 6.418 47.683 1.00 84.69 589 LYS A C 1
ATOM 4886 O O . LYS A 1 589 ? 3.397 7.559 48.140 1.00 84.69 589 LYS A O 1
ATOM 4891 N N . ASN A 1 590 ? 3.956 5.386 48.285 1.00 85.38 590 ASN A N 1
ATOM 4892 C CA . ASN A 1 590 ? 4.679 5.508 49.552 1.00 85.38 590 ASN A CA 1
ATOM 4893 C C . ASN A 1 590 ? 5.933 6.390 49.425 1.00 85.38 590 ASN A C 1
ATOM 4895 O O . ASN A 1 590 ? 6.116 7.294 50.236 1.00 85.38 590 ASN A O 1
ATOM 4899 N N . VAL A 1 591 ? 6.761 6.212 48.387 1.00 86.00 591 VAL A N 1
ATOM 4900 C CA . VAL A 1 591 ? 7.966 7.045 48.185 1.00 86.00 591 VAL A CA 1
ATOM 4901 C C . VAL A 1 591 ? 7.615 8.502 47.857 1.00 86.00 591 VAL A C 1
ATOM 4903 O O . VAL A 1 591 ? 8.288 9.407 48.343 1.00 86.00 591 VAL A O 1
ATOM 4906 N N . VAL A 1 592 ? 6.542 8.761 47.104 1.00 84.56 592 VAL A N 1
ATOM 4907 C CA . VAL A 1 592 ? 6.036 10.121 46.839 1.00 84.56 592 VAL A CA 1
ATOM 4908 C C . VAL A 1 592 ? 5.479 10.760 48.116 1.00 84.56 592 VAL A C 1
ATOM 4910 O O . VAL A 1 592 ? 5.768 11.924 48.389 1.00 84.56 592 VAL A O 1
ATOM 4913 N N . TYR A 1 593 ? 4.749 10.009 48.944 1.00 85.88 593 TYR A N 1
ATOM 4914 C CA . TYR A 1 593 ? 4.279 10.483 50.248 1.00 85.88 593 TYR A CA 1
ATOM 4915 C C . TYR A 1 593 ? 5.448 10.825 51.189 1.00 85.88 593 TYR A C 1
ATOM 4917 O O . TYR A 1 593 ? 5.474 11.907 51.783 1.00 85.88 593 TYR A O 1
ATOM 4925 N N . SER A 1 594 ? 6.469 9.964 51.268 1.00 83.06 594 SER A N 1
ATOM 4926 C CA . SER A 1 594 ? 7.702 10.249 52.012 1.00 83.06 594 SER A CA 1
ATOM 4927 C C . SER A 1 594 ? 8.467 11.446 51.438 1.00 83.06 594 SER A C 1
ATOM 4929 O O . SER A 1 594 ? 8.968 12.266 52.204 1.00 83.06 594 SER A O 1
ATOM 4931 N N . TYR A 1 595 ? 8.514 11.611 50.113 1.00 85.94 595 TYR A N 1
ATOM 4932 C CA . TYR A 1 595 ? 9.157 12.754 49.457 1.00 85.94 595 TYR A CA 1
ATOM 4933 C C . TYR A 1 595 ? 8.477 14.088 49.806 1.00 85.94 595 TYR A C 1
ATOM 4935 O O . TYR A 1 595 ? 9.160 15.080 50.064 1.00 85.94 595 TYR A O 1
ATOM 4943 N N . LEU A 1 596 ? 7.141 14.118 49.854 1.00 83.56 596 LEU A N 1
ATOM 4944 C CA . LEU A 1 596 ? 6.369 15.312 50.213 1.00 83.56 596 LEU A CA 1
ATOM 4945 C C . LEU A 1 596 ? 6.466 15.655 51.709 1.00 83.56 596 LEU A C 1
ATOM 4947 O O . LEU A 1 596 ? 6.512 16.832 52.061 1.00 83.56 596 LEU A O 1
ATOM 4951 N N . THR A 1 597 ? 6.525 14.647 52.583 1.00 85.06 597 THR A N 1
ATOM 4952 C CA . THR A 1 597 ? 6.578 14.833 54.048 1.00 85.06 597 THR A CA 1
ATOM 4953 C C . THR A 1 597 ? 7.990 15.077 54.598 1.00 85.06 597 THR A C 1
ATOM 4955 O O . THR A 1 597 ? 8.144 15.727 55.633 1.00 85.06 597 THR A O 1
ATOM 4958 N N . THR A 1 598 ? 9.037 14.612 53.910 1.00 86.56 598 THR A N 1
ATOM 4959 C CA . THR A 1 598 ? 10.435 14.780 54.342 1.00 86.56 598 THR A CA 1
ATOM 4960 C C . THR A 1 598 ? 10.934 16.216 54.146 1.00 86.56 598 THR A C 1
ATOM 4962 O O . THR A 1 598 ? 10.654 16.863 53.135 1.00 86.56 598 THR A O 1
ATOM 4965 N N . LYS A 1 599 ? 11.738 16.724 55.090 1.00 77.69 599 LYS A N 1
ATOM 4966 C CA . LYS A 1 599 ? 12.365 18.059 54.997 1.00 77.69 599 LYS A CA 1
ATOM 4967 C C . LYS A 1 599 ? 13.795 18.043 54.437 1.00 77.69 599 LYS A C 1
ATOM 4969 O O . LYS A 1 599 ? 14.164 18.996 53.763 1.00 77.69 599 LYS A O 1
ATOM 4974 N N . ASP A 1 600 ? 14.559 16.971 54.658 1.00 83.12 600 ASP A N 1
ATOM 4975 C CA . ASP A 1 600 ? 15.942 16.823 54.175 1.00 83.12 600 ASP A CA 1
ATOM 4976 C C . ASP A 1 600 ? 16.028 16.705 52.639 1.00 83.12 600 ASP A C 1
ATOM 4978 O O . ASP A 1 600 ? 15.321 15.909 52.012 1.00 83.12 600 ASP A O 1
ATOM 4982 N N . LEU A 1 601 ? 16.930 17.490 52.044 1.00 77.25 601 LEU A N 1
ATOM 4983 C CA . LEU A 1 601 ? 17.232 17.508 50.614 1.00 77.25 601 LEU A CA 1
ATOM 4984 C C . LEU A 1 601 ? 17.943 16.227 50.145 1.00 77.25 601 LEU A C 1
ATOM 4986 O O . LEU A 1 601 ? 17.680 15.767 49.036 1.00 77.25 601 LEU A O 1
ATOM 4990 N N . ASN A 1 602 ? 18.788 15.608 50.974 1.00 79.25 602 ASN A N 1
ATOM 4991 C CA . ASN A 1 602 ? 19.537 14.402 50.597 1.00 79.25 602 ASN A CA 1
ATOM 4992 C C . ASN A 1 602 ? 18.619 13.179 50.492 1.00 79.25 602 ASN A C 1
ATOM 4994 O O . ASN A 1 602 ? 18.637 12.453 49.494 1.00 79.25 602 ASN A O 1
ATOM 4998 N N . VAL A 1 603 ? 17.749 12.991 51.488 1.00 80.56 603 VAL A N 1
ATOM 4999 C CA . VAL A 1 603 ? 16.702 11.960 51.450 1.00 80.56 603 VAL A CA 1
ATOM 5000 C C . VAL A 1 603 ? 15.744 12.209 50.278 1.00 80.56 603 VAL A C 1
ATOM 5002 O O . VAL A 1 603 ? 15.426 11.271 49.546 1.00 80.56 603 VAL A O 1
ATOM 5005 N N . LYS A 1 604 ? 15.367 13.470 50.015 1.00 82.06 604 LYS A N 1
ATOM 5006 C CA . LYS A 1 604 ? 14.582 13.850 48.829 1.00 82.06 604 LYS A CA 1
ATOM 5007 C C . LYS A 1 604 ? 15.257 13.456 47.513 1.00 82.06 604 LYS A C 1
ATOM 5009 O O . LYS A 1 604 ? 14.601 12.840 46.678 1.00 82.06 604 LYS A O 1
ATOM 5014 N N . LEU A 1 605 ? 16.550 13.734 47.334 1.00 80.31 605 LEU A N 1
ATOM 5015 C CA . LEU A 1 605 ? 17.317 13.329 46.145 1.00 80.31 605 LEU A CA 1
ATOM 5016 C C . LEU A 1 605 ? 17.356 11.804 45.966 1.00 80.31 605 LEU A C 1
ATOM 5018 O O . LEU A 1 605 ? 17.195 11.309 44.849 1.00 80.31 605 LEU A O 1
ATOM 5022 N N . SER A 1 606 ? 17.515 11.050 47.056 1.00 82.56 606 SER A N 1
ATOM 5023 C CA . SER A 1 606 ? 17.459 9.582 47.030 1.00 82.56 606 SER A CA 1
ATOM 5024 C C . SER A 1 606 ? 16.077 9.071 46.588 1.00 82.56 606 SER A C 1
ATOM 5026 O O . SER A 1 606 ? 15.972 8.257 45.666 1.00 82.56 606 SER A O 1
ATOM 5028 N N . MET A 1 607 ? 15.001 9.630 47.154 1.00 84.19 607 MET A N 1
ATOM 5029 C CA . MET A 1 607 ? 13.617 9.310 46.779 1.00 84.19 607 MET A CA 1
ATOM 5030 C C . MET A 1 607 ? 13.303 9.683 45.322 1.00 84.19 607 MET A C 1
ATOM 5032 O O . MET A 1 607 ? 12.669 8.899 44.619 1.00 84.19 607 MET A O 1
ATOM 5036 N N . ILE A 1 608 ? 13.799 10.822 44.824 1.00 83.06 608 ILE A N 1
ATOM 5037 C CA . ILE A 1 608 ? 13.682 11.207 43.407 1.00 83.06 608 ILE A CA 1
ATOM 5038 C C . ILE A 1 608 ? 14.387 10.195 42.508 1.00 83.06 608 ILE A C 1
ATOM 5040 O O . ILE A 1 608 ? 13.808 9.776 41.510 1.00 83.06 608 ILE A O 1
ATOM 5044 N N . ASN A 1 609 ? 15.603 9.762 42.847 1.00 82.06 609 ASN A N 1
ATOM 5045 C CA . ASN A 1 609 ? 16.316 8.758 42.057 1.00 82.06 609 ASN A CA 1
ATOM 5046 C C . ASN A 1 609 ? 15.551 7.423 42.002 1.00 82.06 609 ASN A C 1
ATOM 5048 O O . ASN A 1 609 ? 15.462 6.826 40.927 1.00 82.06 609 ASN A O 1
ATOM 5052 N N . ALA A 1 610 ? 14.923 7.001 43.105 1.00 82.25 610 ALA A N 1
ATOM 5053 C CA . ALA A 1 610 ? 14.026 5.844 43.118 1.00 82.25 610 ALA A CA 1
ATOM 5054 C C . ALA A 1 610 ? 12.791 6.056 42.216 1.00 82.25 610 ALA A C 1
ATOM 5056 O O . ALA A 1 610 ? 12.517 5.226 41.347 1.00 82.25 610 ALA A O 1
ATOM 5057 N N . ILE A 1 611 ? 12.096 7.194 42.340 1.00 82.94 611 ILE A N 1
ATOM 5058 C CA . ILE A 1 611 ? 10.935 7.555 41.504 1.00 82.94 611 ILE A CA 1
ATOM 5059 C C . ILE A 1 611 ? 11.315 7.574 40.011 1.00 82.94 611 ILE A C 1
ATOM 5061 O O . ILE A 1 611 ? 10.654 6.923 39.201 1.00 82.94 611 ILE A O 1
ATOM 5065 N N . MET A 1 612 ? 12.411 8.245 39.638 1.00 79.75 612 MET A N 1
ATOM 5066 C CA . MET A 1 612 ? 12.911 8.330 38.257 1.00 79.75 612 MET A CA 1
ATOM 5067 C C . MET A 1 612 ? 13.322 6.971 37.674 1.00 79.75 612 MET A C 1
ATOM 5069 O O . MET A 1 612 ? 13.340 6.809 36.449 1.00 79.75 612 MET A O 1
ATOM 5073 N N . GLN A 1 613 ? 13.696 6.006 38.517 1.00 79.62 613 GLN A N 1
ATOM 5074 C CA . GLN A 1 613 ? 14.067 4.663 38.082 1.00 79.62 613 GLN A CA 1
ATOM 5075 C C . GLN A 1 613 ? 12.840 3.760 37.912 1.00 79.62 613 GLN A C 1
ATOM 5077 O O . GLN A 1 613 ? 12.724 3.094 36.885 1.00 79.62 613 GLN A O 1
ATOM 5082 N N . ILE A 1 614 ? 11.897 3.785 38.857 1.00 77.81 614 ILE A N 1
ATOM 5083 C CA . ILE A 1 614 ? 10.701 2.928 38.837 1.00 77.81 614 ILE A CA 1
ATOM 5084 C C . ILE A 1 614 ? 9.691 3.417 37.791 1.00 77.81 614 ILE A C 1
ATOM 5086 O O . ILE A 1 614 ? 9.178 2.617 37.013 1.00 77.81 614 ILE A O 1
ATOM 5090 N N . LEU A 1 615 ? 9.488 4.734 37.673 1.00 77.00 615 LEU A N 1
ATOM 5091 C CA . LEU A 1 615 ? 8.722 5.339 36.576 1.00 77.00 615 LEU A CA 1
ATOM 5092 C C . LEU A 1 615 ? 9.526 5.448 35.265 1.00 77.00 615 LEU A C 1
ATOM 5094 O O . LEU A 1 615 ? 9.052 6.081 34.320 1.00 77.00 615 LEU A O 1
ATOM 5098 N N . LYS A 1 616 ? 10.730 4.860 35.190 1.00 74.81 616 LYS A N 1
ATOM 5099 C CA . LYS A 1 616 ? 11.548 4.716 33.971 1.00 74.81 616 LYS A CA 1
ATOM 5100 C C . LYS A 1 616 ? 11.644 6.022 33.155 1.00 74.81 616 LYS A C 1
ATOM 5102 O O . LYS A 1 616 ? 11.197 6.094 32.015 1.00 74.81 616 LYS A O 1
ATOM 5107 N N . PHE A 1 617 ? 12.164 7.089 33.765 1.00 76.69 617 PHE A N 1
ATOM 5108 C CA . PHE A 1 617 ? 12.283 8.407 33.119 1.00 76.69 617 PHE A CA 1
ATOM 5109 C C . PHE A 1 617 ? 13.308 8.387 31.970 1.00 76.69 617 PHE A C 1
ATOM 5111 O O . PHE A 1 617 ? 14.353 7.735 32.073 1.00 76.69 617 PHE A O 1
ATOM 5118 N N . THR A 1 618 ? 13.036 9.136 30.897 1.00 76.00 618 THR A N 1
ATOM 5119 C CA . THR A 1 618 ? 13.956 9.314 29.760 1.00 76.00 618 THR A CA 1
ATOM 5120 C C . THR A 1 618 ? 15.249 10.010 30.193 1.00 76.00 618 THR A C 1
ATOM 5122 O O . THR A 1 618 ? 15.295 10.730 31.194 1.00 76.00 618 THR A O 1
ATOM 5125 N N . LYS A 1 619 ? 16.319 9.854 29.403 1.00 78.44 619 LYS A N 1
ATOM 5126 C CA . LYS A 1 619 ? 17.612 10.521 29.653 1.00 78.44 619 LYS A CA 1
ATOM 5127 C C . LYS A 1 619 ? 17.454 12.049 29.736 1.00 78.44 619 LYS A C 1
ATOM 5129 O O . LYS A 1 619 ? 18.022 12.666 30.634 1.00 78.44 619 LYS A O 1
ATOM 5134 N N . ASN A 1 620 ? 16.617 12.630 28.872 1.00 75.62 620 ASN A N 1
ATOM 5135 C CA . ASN A 1 620 ? 16.342 14.069 28.823 1.00 75.62 620 ASN A CA 1
ATOM 5136 C C . ASN A 1 620 ? 15.573 14.558 30.070 1.00 75.62 620 ASN A C 1
ATOM 5138 O O . ASN A 1 620 ? 15.908 15.605 30.624 1.00 75.62 620 ASN A O 1
ATOM 5142 N N . GLU A 1 621 ? 14.580 13.804 30.557 1.00 79.81 621 GLU A N 1
ATOM 5143 C CA . GLU A 1 621 ? 13.868 14.123 31.808 1.00 79.81 621 GLU A CA 1
ATOM 5144 C C . GLU A 1 621 ? 14.799 14.010 33.025 1.00 79.81 621 GLU A C 1
ATOM 5146 O O . GLU A 1 621 ? 14.872 14.940 33.830 1.00 79.81 621 GLU A O 1
ATOM 5151 N N . LYS A 1 622 ? 15.576 12.918 33.124 1.00 79.69 622 LYS A N 1
ATOM 5152 C CA . LYS A 1 622 ? 16.564 12.723 34.201 1.00 79.69 622 LYS A CA 1
ATOM 5153 C C . LYS A 1 622 ? 17.606 13.849 34.229 1.00 79.69 622 LYS A C 1
ATOM 5155 O O . LYS A 1 622 ? 17.964 14.315 35.311 1.00 79.69 622 LYS A O 1
ATOM 5160 N N . GLN A 1 623 ? 18.062 14.330 33.069 1.00 79.31 623 GLN A N 1
ATOM 5161 C CA . GLN A 1 623 ? 18.971 15.480 32.973 1.00 79.31 623 GLN A CA 1
ATOM 5162 C C . GLN A 1 623 ? 18.319 16.791 33.434 1.00 79.31 623 GLN A C 1
ATOM 5164 O O . GLN A 1 623 ? 18.905 17.469 34.276 1.00 79.31 623 GLN A O 1
ATOM 5169 N N . LYS A 1 624 ? 17.109 17.125 32.960 1.00 80.19 624 LYS A N 1
ATOM 5170 C CA . LYS A 1 624 ? 16.384 18.343 33.381 1.00 80.19 624 LYS A CA 1
ATOM 5171 C C . LYS A 1 624 ? 16.149 18.383 34.892 1.00 80.19 624 LYS A C 1
ATOM 5173 O O . LYS A 1 624 ? 16.376 19.408 35.526 1.00 80.19 624 LYS A O 1
ATOM 5178 N N . ILE A 1 625 ? 15.759 17.256 35.486 1.00 78.81 625 ILE A N 1
ATOM 5179 C CA . ILE A 1 625 ? 15.564 17.140 36.938 1.00 78.81 625 ILE A CA 1
ATOM 5180 C C . ILE A 1 625 ? 16.903 17.295 37.670 1.00 78.81 625 ILE A C 1
ATOM 5182 O O . ILE A 1 625 ? 17.006 18.093 38.597 1.00 78.81 625 ILE A O 1
ATOM 5186 N N . SER A 1 626 ? 17.963 16.628 37.202 1.00 76.75 626 SER A N 1
ATOM 5187 C CA . SER A 1 626 ? 19.311 16.774 37.778 1.00 76.75 626 SER A CA 1
ATOM 5188 C C . SER A 1 626 ? 19.851 18.211 37.694 1.00 76.75 626 SER A C 1
ATOM 5190 O O . SER A 1 626 ? 20.611 18.628 38.566 1.00 76.75 626 SER A O 1
ATOM 5192 N N . GLN A 1 627 ? 19.474 18.976 36.665 1.00 79.31 627 GLN A N 1
ATOM 5193 C CA . GLN A 1 627 ? 19.805 20.399 36.534 1.00 79.31 627 GLN A CA 1
ATOM 5194 C C . GLN A 1 627 ? 19.038 21.244 37.557 1.00 79.31 627 GLN A C 1
ATOM 5196 O O . GLN A 1 627 ? 19.673 21.960 38.326 1.00 79.31 627 GLN A O 1
ATOM 5201 N N . LEU A 1 628 ? 17.708 21.098 37.634 1.00 73.94 628 LEU A N 1
ATOM 5202 C CA . LEU A 1 628 ? 16.868 21.805 38.613 1.00 73.94 628 LEU A CA 1
ATOM 5203 C C . LEU A 1 628 ? 17.358 21.587 40.052 1.00 73.94 628 LEU A C 1
ATOM 5205 O O . LEU A 1 628 ? 17.454 22.542 40.823 1.00 73.94 628 LEU A O 1
ATOM 5209 N N . PHE A 1 629 ? 17.743 20.355 40.402 1.00 69.50 629 PHE A N 1
ATOM 5210 C CA . PHE A 1 629 ? 18.261 20.073 41.739 1.00 69.50 629 PHE A CA 1
ATOM 5211 C C . PHE A 1 629 ? 19.634 20.695 42.009 1.00 69.50 629 PHE A C 1
ATOM 5213 O O . PHE A 1 629 ? 19.824 21.251 43.091 1.00 69.50 629 PHE A O 1
ATOM 5220 N N . LYS A 1 630 ? 20.551 20.709 41.031 1.00 68.00 630 LYS A N 1
ATOM 5221 C CA . LYS A 1 630 ? 21.824 21.446 41.148 1.00 68.00 630 LYS A CA 1
ATOM 5222 C C . LYS A 1 630 ? 21.611 22.949 41.340 1.00 68.00 630 LYS A C 1
ATOM 5224 O O . LYS A 1 630 ? 22.278 23.543 42.180 1.00 68.00 630 LYS A O 1
ATOM 5229 N N . THR A 1 631 ? 20.656 23.554 40.631 1.00 60.91 631 THR A N 1
ATOM 5230 C CA . THR A 1 631 ? 20.285 24.961 40.849 1.00 60.91 631 THR A CA 1
ATOM 5231 C C . THR A 1 631 ? 19.746 25.173 42.265 1.00 60.91 631 THR A C 1
ATOM 5233 O O . THR A 1 631 ? 20.205 26.078 42.955 1.00 60.91 631 THR A O 1
ATOM 5236 N N . SER A 1 632 ? 18.842 24.308 42.741 1.00 59.34 632 SER A N 1
ATOM 5237 C CA . SER A 1 632 ? 18.265 24.432 44.089 1.00 59.34 632 SER A CA 1
ATOM 5238 C C . SER A 1 632 ? 19.298 24.275 45.216 1.00 59.34 632 SER A C 1
ATOM 5240 O O . SER A 1 632 ? 19.241 25.019 46.190 1.00 59.34 632 SER A O 1
ATOM 5242 N N . ALA A 1 633 ? 20.286 23.383 45.062 1.00 53.88 633 ALA A N 1
ATOM 5243 C CA . ALA A 1 633 ? 21.387 23.227 46.016 1.00 53.88 633 ALA A CA 1
ATOM 5244 C C . ALA A 1 633 ? 22.262 24.491 46.097 1.00 53.88 633 ALA A C 1
ATOM 5246 O O . ALA A 1 633 ? 22.592 24.941 47.190 1.00 53.88 633 ALA A O 1
ATOM 5247 N N . ASN A 1 634 ? 22.541 25.126 44.954 1.00 51.56 634 ASN A N 1
ATOM 5248 C CA . ASN A 1 634 ? 23.255 26.406 44.874 1.00 51.56 634 ASN A CA 1
ATOM 5249 C C . ASN A 1 634 ? 22.409 27.624 45.319 1.00 51.56 634 ASN A C 1
ATOM 5251 O O . ASN A 1 634 ? 22.857 28.753 45.156 1.00 51.56 634 ASN A O 1
ATOM 5255 N N . THR A 1 635 ? 21.188 27.418 45.831 1.00 47.44 635 THR A N 1
ATOM 5256 C CA . THR A 1 635 ? 20.316 28.479 46.385 1.00 47.44 635 THR A CA 1
ATOM 5257 C C . THR A 1 635 ? 20.098 28.314 47.904 1.00 47.44 635 THR A C 1
ATOM 5259 O O . THR A 1 635 ? 19.287 29.021 48.495 1.00 47.44 635 THR A O 1
ATOM 5262 N N . PHE A 1 636 ? 20.794 27.362 48.539 1.00 44.03 636 PHE A N 1
ATOM 5263 C CA . PHE A 1 636 ? 20.751 27.085 49.986 1.00 44.03 636 PHE A CA 1
ATOM 5264 C C . PHE A 1 636 ? 22.155 27.042 50.633 1.00 44.03 636 PHE A C 1
ATOM 5266 O O . PHE A 1 636 ? 22.316 26.527 51.742 1.00 44.03 636 PHE A O 1
ATOM 5273 N N . LEU A 1 637 ? 23.147 27.606 49.935 1.00 36.94 637 LEU A N 1
ATOM 5274 C CA . LEU A 1 637 ? 24.480 27.990 50.409 1.00 36.94 637 LEU A CA 1
ATOM 5275 C C . LEU A 1 637 ? 24.637 29.504 50.222 1.00 36.94 637 LEU A C 1
ATOM 5277 O O . LEU A 1 637 ? 25.263 30.121 51.107 1.00 36.94 637 LEU A O 1
#

pLDDT: mean 77.43, std 18.75, range [29.08, 96.75]

Secondary structure (DSSP, 8-state):
-THHHHHHHHHHHHHHHHHHHHHHHHHHHHHHHHHHHHHHHHHTTS---------------------------HHHHHHHHHHHHHHHHHHHHHHHHHHHHHHHHHHHHHHHHHHHHHHHHHHHHHHHHHHHHHHHHHHHHHHHHHHHHHHHHHHHHHHHHHHHHHHHHHHHTTS--SSHHHHHHHHHHHHHHHHHHHHHHHHHHHHHHHHHHHHHHHHHHHHHHHHHHHHHHHHHHHHHHHHHHHHHHHHHHHHHHHHHHHHHHHHHHHHHHHHHHHHHHHHTTT-SS--S------GGGGGGGSS-----------------------------TTTTHHHHHHHHHHHHHHHHHHHHHHHHHHHHHHHHHHHHHHHHHHHHHHHHHHHHHHHHHHHHHHHHHHHHHHHHHHHHHHHHHHHHHHHHHHHHHHHHHHHHHHHHHHHHHHHHHHHHHHHHHHHHHHHHHHHHHHHHHHHHHHHHHHHHHHHTTS----------------HHHHHHHHHHHHHHHHHHHHHHHHHHHHHHHHHHHHHHHHHHHHHHHHHHHHHHHHHHHHHHHHHHHHT--HHHHHHHHHHHHHHHH---HHHHHHHHHHHHHHTT--HHHHHHHHHHHHHHHTT--

Sequence (637 aa):
MLQQDEQLNRLQNKFRDVTHAYKSLLNEKKSLEIIVKSLDTKSNTSKLSSKTSGLTSRSVSNSDISEAETTETHDDKIQTLTTNIQLLLDTKAKMELNYQAEKKKLKADLDDLKLKYDTLKQESDKQFESYEIRLKEVKTNLKQSQLEREKLTQELNSTIKINNNKSNDHQDLLTNNKNDNDSIILSNNNLRNENLELKQKIKNLTKQFDNKCEELIQTTNELKQFKLSHSEQIRHDETDLNNLRLQIKNLNELNERRVGELEARISDLCSTIAKYETTMRPKRQEILVERNDYELDLDAAIEKFLNLKKLIEKMDVNFNFKNLLSFRNDDDNHNENTKKIIEQLKNENERIKSENKILKDDFERYKIRTNYLIKSTNRQQQQQQQSHQQSQQQTSNYQELKDENDLLKKRLVLIEKERQEEMEEMKKFSKKEMDTLRETLNGDKEKLESKYLVQIEQIEKQLVNQRERTLKLLNEKDAELEMLKKNRDNSLVVGVGEENSDSDSEDSSSPAKRLIYITESNAYKNSELNRLRQVKIDLEYKLKQTMDENCVDMDRLQNQIKILKEEIERLKLNQSRLDLNSSNLEYIKNVVYSYLTTKDLNVKLSMINAIMQILKFTKNEKQKISQLFKTSANTFL